Protein AF-A0A9W8B045-F1 (afdb_monomer_lite)

Foldseek 3Di:
DFLDDQLVVVVDDDDDDDFQDFPDQDPPQQKTKGFFQHFLLNQCVPAVVVQKDFLFFAQAGRDTNNQCQQFWGHFFQQLPQFTQLSQWAKWWWQALVRDIDIDGCVGPVLCSLARHNQSQLGTHTGMIMGGMDGAAQKKKKWKAKWQALVVVLVVVCCLSPDPDHANGWKKKAFALGIIIIIGIDGDDQDDPVLVVQEDAQPQQLHAQPVVVSVVCNVVRIDIGIYGPSSRSHRCHQCVVPQVCVVPVCCRPNVNSVPPSVVGHDDPVVVVVVCPPPVSSVCCLFFWDWWKKKFASVCSNVLSVLCCVQFVDDTKIKHKHKFFADDPPSNYFQDGDDDFDPPDVRTIGIIMMITDTTGGPCVVVVHDHGSLVSQVVNLVVCLVRLMAIRQSYAHSDDPVSSCSNTPCPSVVVSCVVRVSVVSGFGSVCVHVVCDPVLVVLCLVLLNLFLLSLQVDDLVSQCVRPSQDSVNSVVSNVVSCVVDPPDDDDPVVVVVVQVPWAAFALAAPLQCVLVVRHFTFLFEEEEEEAPPLCQVLSVLLSQQRCCDDSVSRHVVAAEEEEAAPPPDDLVLNQLQCVVVVHDSVVSSVSYHYDYDDALVSLQVVLSVVSVVLSVGAHAEYEHHALCPRLDVVQDDDVCVVVSLVSSLVSLVSQSSCRNRRRHRYYHYWYKDFDPDDPCPVPDPDRIDTPSPPSVVVSHQWYWYWDDDPDQKIKIWTPHHPPGDTDIGIWGQDSNTIYRDDD

Radius of gyration: 36.44 Å; chains: 1; bounding box: 84×50×112 Å

Sequence (740 aa):
MSTRSATFKDDCSRISINLHDIIHVDTVNQLVKVEPLVDMGQITAHLVPLGWSLAVMVEMEDLTVGGLLMGVGLEVNSHIFGLMFETVERYELVLGDGSLVTCSRTENADLFHALPMSHGTLGFLVSAELKIIPCKPYMHLTYEPCYTLDEMADKVTEYCESDNPPSFLEVTVYSKETSVIMLGEFADVKTAEQKAKVNSVNHWWKPWFYKHVEGFLESGGGDEYIPLRHYFHRHTRSIFWKLEELVPFGNHPLYRYLLGWLGAPKIAFLKLFTHTPEIRRRAIETAVYQDVIVPMRTIRETVILFHEEFEFYPLLFYPVKLFVQPDGYQGLIRNPTQPKEGSNPPWEMYFDLGVYGIPGPIKRGEKWDCNKANRAMEKFTRDNTGMQLMYADTWQTKEEFEEMFDHTLYRKCREKYHAVGAFPEVWDKQSGLGAADVKKLREAGFYTVESVAYTPKKQLLNIKGISEAKADKILAEASKLVHLGFMTATEFHLKRADLMSISTGSKDLDQLLGGGIETGSITEIFGEFRTGKSQLCHTLAVTCQLPSEMGGGEGKCIYIDTEGTFRPNRLLSIAARYGLDGDEVLDNVVYARAYNSDHQSALLIQASAMMAESRFSLLIVDSAMALYRTDYSGRGELSARQMHLARFLRMLLRLADEFGVAVVITNQVVAQVDGGMAMFNADPKKPIGGNIMAHASTTRLYLRKGRGENRVCKIYDSPCLPEAEAVFAINDDGIGDPKD

Secondary structure (DSSP, 8-state):
------GGGGSSPPP------EEEEETTTTEEEE-TT-BHHHHHHHHGGGTEEESS--S-TT-BHHHHHHS----TTHHHH-SGGGGEEEEEEE-TTS-EEEEESSSSHHHHHH-TTSTTSS-EEEEEEEEEEE--SEEEEEEEEESSHHHHHHHHHHHHHSSS--SEEEEEE-SSS-EEEEEEEEE---SHHHHHTB--TT-TTSPPHHHHHHTHHHHT-EEEEEEHHHHHTTTTTTTTTHHHHH-TTTTSHHHHHHHGGG-SPPHHHHHHHT-SHHHHHHHHHH-EEEEEEEEGGGHHHHHHHHHHHH----EEEEEEEEEPPPTT---SSPPPSS-BBTBSS-EEEEEEEEEEE--HHHHTT----HHHHHHHHHHHHHHTT-EE-TTS-----HHHHHHHS--HHHHHHHHHTT-BTTB--TTHHHHS--HHHHHHHHHTT--SHHHHHTS-HHHHTTSTT--HHHHHHHHHHHHHHS--S---HHHHHHHHHT--EE--S-HHHHHHHTSSEETTSEEEEEESTTSSHHHHHHHHHHHTTS-GGGT--SSEEEEEESSS---HHHHHHHHHHHT--HHHHHHTEEEEE--SHHHHHHHHHHHHHHHHHS-EEEEEEETSSHHHHHHS-TTTTHHHHHHHHHHHHHHHHHHHHHH--EEEEEE-EEE----TTTTS-S--EEETTHHHHHHH-SEEEEEEE-STTEEEEEEEE-SSS-S-EEEEEEETTEEEPPP-

Structure (mmCIF, N/CA/C/O backbone):
data_AF-A0A9W8B045-F1
#
_entry.id   AF-A0A9W8B045-F1
#
loop_
_atom_site.group_PDB
_atom_site.id
_atom_site.type_symbol
_atom_site.label_atom_id
_atom_site.label_alt_id
_atom_site.label_comp_id
_atom_site.label_asym_id
_atom_site.label_entity_id
_atom_site.label_seq_id
_atom_site.pdbx_PDB_ins_code
_atom_site.Cartn_x
_atom_site.Cartn_y
_atom_site.Cartn_z
_atom_site.occupancy
_atom_site.B_iso_or_equiv
_atom_site.auth_seq_id
_atom_site.auth_comp_id
_atom_site.auth_asym_id
_atom_site.auth_atom_id
_atom_site.pdbx_PDB_model_num
ATOM 1 N N . MET A 1 1 ? 14.122 -4.669 -13.345 1.00 33.19 1 MET A N 1
ATOM 2 C CA . MET A 1 1 ? 14.733 -3.541 -12.612 1.00 33.19 1 MET A CA 1
ATOM 3 C C . MET A 1 1 ? 14.041 -3.222 -11.288 1.00 33.19 1 MET A C 1
ATOM 5 O O . MET A 1 1 ? 14.754 -3.010 -10.322 1.00 33.19 1 MET A O 1
ATOM 9 N N . SER A 1 2 ? 12.712 -3.336 -11.184 1.00 43.06 2 SER A N 1
ATOM 10 C CA . SER A 1 2 ? 11.948 -3.224 -9.923 1.00 43.06 2 SER A CA 1
ATOM 11 C C . SER A 1 2 ? 12.558 -3.967 -8.711 1.00 43.06 2 SER A C 1
ATOM 13 O O . SER A 1 2 ? 12.643 -5.204 -8.715 1.00 43.06 2 SER A O 1
ATOM 15 N N . THR A 1 3 ? 12.876 -3.225 -7.644 1.00 43.28 3 THR A N 1
ATOM 16 C CA . THR A 1 3 ? 13.155 -3.713 -6.275 1.00 43.28 3 THR A CA 1
ATOM 17 C C . THR A 1 3 ? 11.910 -4.242 -5.577 1.00 43.28 3 THR A C 1
ATOM 19 O O . THR A 1 3 ? 12.015 -4.984 -4.601 1.00 43.28 3 THR A O 1
ATOM 22 N N . ARG A 1 4 ? 10.721 -3.910 -6.079 1.00 53.47 4 ARG A N 1
ATOM 23 C CA . ARG A 1 4 ? 9.427 -4.199 -5.469 1.00 53.47 4 ARG A CA 1
ATOM 24 C C . ARG A 1 4 ? 9.144 -5.679 -5.208 1.00 53.47 4 ARG A C 1
ATOM 26 O O . ARG A 1 4 ? 9.483 -6.564 -5.994 1.00 53.47 4 ARG A O 1
ATOM 33 N N . SER A 1 5 ? 8.517 -5.949 -4.066 1.00 46.00 5 SER A N 1
ATOM 34 C CA . SER A 1 5 ? 7.993 -7.263 -3.726 1.00 46.00 5 SER A CA 1
ATOM 35 C C . SER A 1 5 ? 6.629 -7.333 -4.374 1.00 46.00 5 SER A C 1
ATOM 37 O O . SER A 1 5 ? 5.750 -6.536 -4.052 1.00 46.00 5 SER A O 1
ATOM 39 N N . ALA A 1 6 ? 6.446 -8.258 -5.308 1.00 51.62 6 ALA A N 1
ATOM 40 C CA . ALA A 1 6 ? 5.149 -8.484 -5.925 1.00 51.62 6 ALA A CA 1
ATOM 41 C C . ALA A 1 6 ? 4.220 -9.241 -4.953 1.00 51.62 6 ALA A C 1
ATOM 43 O O . ALA A 1 6 ? 3.639 -10.249 -5.335 1.00 51.62 6 ALA A O 1
ATOM 44 N N . THR A 1 7 ? 4.100 -8.781 -3.699 1.00 49.47 7 THR A N 1
ATOM 45 C CA . THR A 1 7 ? 3.279 -9.400 -2.642 1.00 49.47 7 THR A CA 1
ATOM 46 C C . THR A 1 7 ? 1.815 -9.497 -3.042 1.00 49.47 7 THR A C 1
ATOM 48 O O . THR A 1 7 ? 1.142 -10.434 -2.635 1.00 49.47 7 THR A O 1
ATOM 51 N N . PHE A 1 8 ? 1.330 -8.599 -3.910 1.00 56.59 8 PHE A N 1
ATOM 52 C CA . PHE A 1 8 ? -0.011 -8.710 -4.490 1.00 56.59 8 PHE A CA 1
ATOM 53 C C . PHE A 1 8 ? -0.229 -10.060 -5.203 1.00 56.59 8 PHE A C 1
ATOM 55 O O . PHE A 1 8 ? -1.349 -10.557 -5.248 1.00 56.59 8 PHE A O 1
ATOM 62 N N . LYS A 1 9 ? 0.833 -10.687 -5.736 1.00 61.66 9 LYS A N 1
ATOM 63 C CA . LYS A 1 9 ? 0.768 -12.003 -6.394 1.00 61.66 9 LYS A CA 1
ATOM 64 C C . LYS A 1 9 ? 0.578 -13.161 -5.416 1.00 61.66 9 LYS A C 1
ATOM 66 O O . LYS A 1 9 ? 0.316 -14.272 -5.871 1.00 61.66 9 LYS A O 1
ATOM 71 N N . ASP A 1 10 ? 0.783 -12.958 -4.117 1.00 61.22 10 ASP A N 1
ATOM 72 C CA . ASP A 1 10 ? 0.496 -13.973 -3.093 1.00 61.22 10 ASP A CA 1
ATOM 73 C C . ASP A 1 10 ? -1.005 -14.030 -2.779 1.00 61.22 10 ASP A C 1
ATOM 75 O O . ASP A 1 10 ? -1.515 -15.082 -2.405 1.00 61.22 10 ASP A O 1
ATOM 79 N N . ASP A 1 11 ? -1.710 -12.918 -3.000 1.00 57.84 11 ASP A N 1
ATOM 80 C CA . ASP A 1 11 ? -3.139 -12.758 -2.726 1.00 57.84 11 ASP A CA 1
ATOM 81 C C . ASP A 1 11 ? -4.020 -12.931 -3.987 1.00 57.84 11 ASP A C 1
ATOM 83 O O . ASP A 1 11 ? -5.243 -12.840 -3.905 1.00 57.84 11 ASP A O 1
ATOM 87 N N . CYS A 1 12 ? -3.416 -13.201 -5.154 1.00 68.12 12 CYS A N 1
ATOM 88 C CA . CYS A 1 12 ? -4.110 -13.419 -6.430 1.00 68.12 12 CYS A CA 1
ATOM 89 C C . CYS A 1 12 ? -3.968 -14.870 -6.915 1.00 68.12 12 CYS A C 1
ATOM 91 O O . CYS A 1 12 ? -2.898 -15.474 -6.791 1.00 68.12 12 CYS A O 1
ATOM 93 N N . SER A 1 13 ? -5.004 -15.401 -7.572 1.00 77.56 13 SER A N 1
ATOM 94 C CA . SER A 1 13 ? -4.896 -16.665 -8.309 1.00 77.56 13 SER A CA 1
ATOM 95 C C . SER A 1 13 ? -3.895 -16.518 -9.453 1.00 77.56 13 SER A C 1
ATOM 97 O O . SER A 1 13 ? -4.053 -15.681 -10.342 1.00 77.56 13 SER A O 1
ATOM 99 N N . ARG A 1 14 ? -2.836 -17.328 -9.424 1.00 78.75 14 ARG A N 1
ATOM 100 C CA . ARG A 1 14 ? -1.784 -17.303 -10.443 1.00 78.75 14 ARG A CA 1
ATOM 101 C C . ARG A 1 14 ? -2.214 -18.147 -11.631 1.00 78.75 14 ARG A C 1
ATOM 103 O O . ARG A 1 14 ? -2.391 -19.353 -11.495 1.00 78.75 14 ARG A O 1
ATOM 110 N N . ILE A 1 15 ? -2.338 -17.510 -12.788 1.00 79.38 15 ILE A N 1
ATOM 111 C CA . ILE A 1 15 ? -2.564 -18.198 -14.055 1.00 79.38 15 ILE A CA 1
ATOM 112 C C . ILE A 1 15 ? -1.205 -18.412 -14.710 1.00 79.38 15 ILE A C 1
ATOM 114 O O . ILE A 1 15 ? -0.458 -17.460 -14.943 1.00 79.38 15 ILE A O 1
ATOM 118 N N . SER A 1 16 ? -0.868 -19.672 -14.964 1.00 78.50 16 SER A N 1
ATOM 119 C CA . SER A 1 16 ? 0.320 -20.022 -15.734 1.00 78.50 16 SER A CA 1
ATOM 120 C C . SER A 1 16 ? 0.053 -19.739 -17.205 1.00 78.50 16 SER A C 1
ATOM 122 O O . SER A 1 16 ? -0.777 -20.394 -17.827 1.00 78.50 16 SER A O 1
ATOM 124 N N . ILE A 1 17 ? 0.767 -18.757 -17.742 1.00 80.06 17 ILE A N 1
ATOM 125 C CA . ILE A 1 17 ? 0.745 -18.389 -19.154 1.00 80.06 17 ILE A CA 1
ATOM 126 C C . ILE A 1 17 ? 2.090 -18.833 -19.731 1.00 80.06 17 ILE A C 1
ATOM 128 O O . ILE A 1 17 ? 3.128 -18.497 -19.166 1.00 80.06 17 ILE A O 1
ATOM 132 N N . ASN A 1 18 ? 2.072 -19.618 -20.807 1.00 87.25 18 ASN A N 1
ATOM 133 C CA . ASN A 1 18 ? 3.271 -20.097 -21.500 1.00 87.25 18 ASN A CA 1
ATOM 134 C C . ASN A 1 18 ? 3.244 -19.603 -22.950 1.00 87.25 18 ASN A C 1
ATOM 136 O O . ASN A 1 18 ? 3.082 -20.402 -23.865 1.00 87.25 18 ASN A O 1
ATOM 140 N N . LEU A 1 19 ? 3.301 -18.280 -23.114 1.00 92.50 19 LEU A N 1
ATOM 141 C CA . LEU A 1 19 ? 3.179 -17.600 -24.403 1.00 92.50 19 LEU A CA 1
ATOM 142 C C . LEU A 1 19 ? 4.497 -16.862 -24.717 1.00 92.50 19 LEU A C 1
ATOM 144 O O . LEU A 1 19 ? 4.663 -15.706 -24.319 1.00 92.50 19 LEU A O 1
ATOM 148 N N . HIS A 1 20 ? 5.441 -17.560 -25.356 1.00 93.75 20 HIS A N 1
ATOM 149 C CA . HIS A 1 20 ? 6.824 -17.136 -25.635 1.00 93.75 20 HIS A CA 1
ATOM 150 C C . HIS A 1 20 ? 7.187 -17.123 -27.131 1.00 93.75 20 HIS A C 1
ATOM 152 O O . HIS A 1 20 ? 8.370 -17.007 -27.472 1.00 93.75 20 HIS A O 1
ATOM 158 N N . ASP A 1 21 ? 6.203 -17.256 -28.017 1.00 95.56 21 ASP A N 1
ATOM 159 C CA . ASP A 1 21 ? 6.419 -17.434 -29.445 1.00 95.56 21 ASP A CA 1
ATOM 160 C C . ASP A 1 21 ? 6.306 -16.120 -30.236 1.00 95.56 21 ASP A C 1
ATOM 162 O O . ASP A 1 21 ? 5.457 -15.252 -30.007 1.00 95.56 21 ASP A O 1
ATOM 166 N N . ILE A 1 22 ? 7.181 -15.990 -31.235 1.00 95.88 22 ILE A N 1
ATOM 167 C CA . ILE A 1 22 ? 7.027 -15.015 -32.317 1.00 95.88 22 ILE A CA 1
ATOM 168 C C . ILE A 1 22 ? 6.115 -15.676 -33.351 1.00 95.88 22 ILE A C 1
ATOM 170 O O . ILE A 1 22 ? 6.527 -16.611 -34.035 1.00 95.88 22 ILE A O 1
ATOM 174 N N . ILE A 1 23 ? 4.868 -15.214 -33.435 1.00 94.81 23 ILE A N 1
ATOM 175 C CA . ILE A 1 23 ? 3.802 -15.882 -34.190 1.00 94.81 23 ILE A CA 1
ATOM 176 C C . ILE A 1 23 ? 3.993 -15.683 -35.696 1.00 94.81 23 ILE A C 1
ATOM 178 O O . ILE A 1 23 ? 3.885 -16.630 -36.474 1.00 94.81 23 ILE A O 1
ATOM 182 N N . HIS A 1 24 ? 4.238 -14.441 -36.121 1.00 94.50 24 HIS A N 1
ATOM 183 C CA . HIS A 1 24 ? 4.326 -14.092 -37.538 1.00 94.50 24 HIS A CA 1
ATOM 184 C C . HIS A 1 24 ? 5.124 -12.802 -37.759 1.00 94.50 24 HIS A C 1
ATOM 186 O O . HIS A 1 24 ? 4.970 -11.843 -37.005 1.00 94.50 24 HIS A O 1
ATOM 192 N N . VAL A 1 25 ? 5.927 -12.756 -38.826 1.00 95.69 25 VAL A N 1
ATOM 193 C CA . VAL A 1 25 ? 6.632 -11.551 -39.291 1.00 95.69 25 VAL A CA 1
ATOM 194 C C . VAL A 1 25 ? 6.116 -11.201 -40.684 1.00 95.69 25 VAL A C 1
ATOM 196 O O . VAL A 1 25 ? 6.336 -11.945 -41.637 1.00 95.69 25 VAL A O 1
ATOM 199 N N . ASP A 1 26 ? 5.445 -10.062 -40.804 1.00 94.25 26 ASP A N 1
ATOM 200 C CA . ASP A 1 26 ? 4.948 -9.516 -42.060 1.00 94.25 26 ASP A CA 1
ATOM 201 C C . ASP A 1 26 ? 5.897 -8.427 -42.572 1.00 94.25 26 ASP A C 1
ATOM 203 O O . ASP A 1 26 ? 5.878 -7.281 -42.121 1.00 94.25 26 ASP A O 1
ATOM 207 N N . THR A 1 27 ? 6.739 -8.781 -43.539 1.00 92.12 27 THR A N 1
ATOM 208 C CA . THR A 1 27 ? 7.699 -7.848 -44.145 1.00 92.12 27 THR A CA 1
ATOM 209 C C . THR A 1 27 ? 7.062 -6.894 -45.156 1.00 92.12 27 THR A C 1
ATOM 211 O O . THR A 1 27 ? 7.686 -5.897 -45.517 1.00 92.12 27 THR A O 1
ATOM 214 N N . VAL A 1 28 ? 5.834 -7.173 -45.610 1.00 92.00 28 VAL A N 1
ATOM 215 C CA . VAL A 1 28 ? 5.100 -6.325 -46.560 1.00 92.00 28 VAL A CA 1
ATOM 216 C C . VAL A 1 28 ? 4.441 -5.175 -45.813 1.00 92.00 28 VAL A C 1
ATOM 218 O O . VAL A 1 28 ? 4.625 -4.019 -46.188 1.00 92.00 28 VAL A O 1
ATOM 221 N N . ASN A 1 29 ? 3.726 -5.487 -44.731 1.00 92.75 29 ASN A N 1
ATOM 222 C CA . ASN A 1 29 ? 3.070 -4.488 -43.886 1.00 92.75 29 ASN A CA 1
ATOM 223 C C . ASN A 1 29 ? 3.986 -3.933 -42.785 1.00 92.75 29 ASN A C 1
ATOM 225 O O . ASN A 1 29 ? 3.594 -3.005 -42.085 1.00 92.75 29 ASN A O 1
ATOM 229 N N . GLN A 1 30 ? 5.206 -4.466 -42.656 1.00 95.88 30 GLN A N 1
ATOM 230 C CA . GLN A 1 30 ? 6.186 -4.083 -41.637 1.00 95.88 30 GLN A CA 1
ATOM 231 C C . GLN A 1 30 ? 5.651 -4.275 -40.212 1.00 95.88 30 GLN A C 1
ATOM 233 O O . GLN A 1 30 ? 5.782 -3.399 -39.354 1.00 95.88 30 GLN A O 1
ATOM 238 N N . LEU A 1 31 ? 5.084 -5.454 -39.952 1.00 96.25 31 LEU A N 1
ATOM 239 C CA . LEU A 1 31 ? 4.524 -5.827 -38.655 1.00 96.25 31 LEU A CA 1
ATOM 240 C C . LEU A 1 31 ? 5.118 -7.137 -38.142 1.00 96.25 31 LEU A C 1
ATOM 242 O O . LEU A 1 31 ? 5.456 -8.038 -38.907 1.00 96.25 31 LEU A O 1
ATOM 246 N N . VAL A 1 32 ? 5.195 -7.275 -36.824 1.00 96.94 32 VAL A N 1
ATOM 247 C CA . VAL A 1 32 ? 5.492 -8.541 -36.156 1.00 96.94 32 VAL A CA 1
ATOM 248 C C . VAL A 1 32 ? 4.429 -8.829 -35.105 1.00 96.94 32 VAL A C 1
ATOM 250 O O . VAL A 1 32 ? 4.157 -7.997 -34.244 1.00 96.94 32 VAL A O 1
ATOM 253 N N . LYS A 1 33 ? 3.830 -10.019 -35.171 1.00 97.00 33 LYS A N 1
ATOM 254 C CA . LYS A 1 33 ? 2.897 -10.518 -34.162 1.00 97.00 33 LYS A CA 1
ATOM 255 C C . LYS A 1 33 ? 3.651 -11.383 -33.165 1.00 97.00 33 LYS A C 1
ATOM 257 O O . LYS A 1 33 ? 4.246 -12.392 -33.550 1.00 97.00 33 LYS A O 1
ATOM 262 N N . VAL A 1 34 ? 3.608 -11.003 -31.894 1.00 96.75 34 VAL A N 1
ATOM 263 C CA . VAL A 1 34 ? 4.338 -11.678 -30.816 1.00 96.75 34 VAL A CA 1
ATOM 264 C C . VAL A 1 34 ? 3.469 -11.936 -29.601 1.00 96.75 34 VAL A C 1
ATOM 266 O O . VAL A 1 34 ? 2.514 -11.211 -29.317 1.00 96.75 34 VAL A O 1
ATOM 269 N N . GLU A 1 35 ? 3.841 -12.969 -28.864 1.00 96.31 35 GLU A N 1
ATOM 270 C CA . GLU A 1 35 ? 3.280 -13.286 -27.563 1.00 96.31 35 GLU A CA 1
ATOM 271 C C . GLU A 1 35 ? 3.907 -12.437 -26.433 1.00 96.31 35 GLU A C 1
ATOM 273 O O . GLU A 1 35 ? 5.038 -11.954 -26.548 1.00 96.31 35 GLU A O 1
ATOM 278 N N . PRO A 1 36 ? 3.197 -12.222 -25.309 1.00 92.56 36 PRO A N 1
ATOM 279 C CA . PRO A 1 36 ? 3.597 -11.280 -24.263 1.00 92.56 36 PRO A CA 1
ATOM 280 C C . PRO A 1 36 ? 4.901 -11.635 -23.542 1.00 92.56 36 PRO A C 1
ATOM 282 O O . PRO A 1 36 ? 5.538 -10.727 -23.005 1.00 92.56 36 PRO A O 1
ATOM 285 N N . LEU A 1 37 ? 5.290 -12.915 -23.467 1.00 93.25 37 LEU A N 1
ATOM 286 C CA . LEU A 1 37 ? 6.497 -13.343 -22.751 1.00 93.25 37 LEU A CA 1
ATOM 287 C C . LEU A 1 37 ? 7.707 -13.536 -23.672 1.00 93.25 37 LEU A C 1
ATOM 289 O O . LEU A 1 37 ? 8.735 -14.024 -23.202 1.00 93.25 37 LEU A O 1
ATOM 293 N N . VAL A 1 38 ? 7.606 -13.147 -24.947 1.00 94.75 38 VAL A N 1
ATOM 294 C CA . VAL A 1 38 ? 8.777 -13.024 -25.821 1.00 94.75 38 VAL A CA 1
ATOM 295 C C . VAL A 1 38 ? 9.690 -11.939 -25.248 1.00 94.75 38 VAL A C 1
ATOM 297 O O . VAL A 1 38 ? 9.239 -10.819 -24.982 1.00 94.75 38 VAL A O 1
ATOM 300 N N . ASP A 1 39 ? 10.961 -12.267 -25.040 1.00 92.50 39 ASP A N 1
ATOM 301 C CA . ASP A 1 39 ? 11.973 -11.317 -24.577 1.00 92.50 39 ASP A CA 1
ATOM 302 C C . ASP A 1 39 ? 12.692 -10.598 -25.738 1.00 92.50 39 ASP A C 1
ATOM 304 O O . ASP A 1 39 ? 12.652 -11.018 -26.900 1.00 92.50 39 ASP A O 1
ATOM 308 N N . MET A 1 40 ? 13.341 -9.468 -25.447 1.00 91.56 40 MET A N 1
ATOM 309 C CA . MET A 1 40 ? 14.058 -8.686 -26.465 1.00 91.56 40 MET A CA 1
ATOM 310 C C . MET A 1 40 ? 15.249 -9.446 -27.063 1.00 91.56 40 MET A C 1
ATOM 312 O O . MET A 1 40 ? 15.622 -9.222 -28.224 1.00 91.56 40 MET A O 1
ATOM 316 N N . GLY A 1 41 ? 15.832 -10.386 -26.317 1.00 91.69 41 GLY A N 1
ATOM 317 C CA . GLY A 1 41 ? 16.837 -11.321 -26.820 1.00 91.69 41 GLY A CA 1
ATOM 318 C C . GLY A 1 41 ? 16.323 -12.162 -27.986 1.00 91.69 41 GLY A C 1
ATOM 319 O O . GLY A 1 41 ? 16.965 -12.203 -29.043 1.00 91.69 41 GLY A O 1
ATOM 320 N N . GLN A 1 42 ? 15.143 -12.764 -27.821 1.00 93.69 42 GLN A N 1
ATOM 321 C CA . GLN A 1 42 ? 14.431 -13.550 -28.828 1.00 93.69 42 GLN A CA 1
ATOM 322 C C . GLN A 1 42 ? 14.031 -12.686 -30.028 1.00 93.69 42 GLN A C 1
ATOM 324 O O . GLN A 1 42 ? 14.335 -13.056 -31.165 1.00 93.69 42 GLN A O 1
ATOM 329 N N . ILE A 1 43 ? 13.427 -11.512 -29.793 1.00 94.38 43 ILE A N 1
ATOM 330 C CA . ILE A 1 43 ? 13.024 -10.573 -30.857 1.00 94.38 43 ILE A CA 1
ATOM 331 C C . ILE A 1 43 ? 14.212 -10.228 -31.748 1.00 94.38 43 ILE A C 1
ATOM 333 O O . ILE A 1 43 ? 14.181 -10.427 -32.963 1.00 94.38 43 ILE A O 1
ATOM 337 N N . THR A 1 44 ? 15.291 -9.734 -31.146 1.00 93.75 44 THR A N 1
ATOM 338 C CA . THR A 1 44 ? 16.480 -9.332 -31.898 1.00 93.75 44 THR A CA 1
ATOM 339 C C . THR A 1 44 ? 17.148 -10.527 -32.577 1.00 93.75 44 THR A C 1
ATOM 341 O O . THR A 1 44 ? 17.864 -10.342 -33.560 1.00 93.75 44 THR A O 1
ATOM 344 N N . ALA A 1 45 ? 17.013 -11.750 -32.044 1.00 93.75 45 ALA A N 1
ATOM 345 C CA . ALA A 1 45 ? 17.658 -12.942 -32.611 1.00 93.75 45 ALA A CA 1
ATOM 346 C C . ALA A 1 45 ? 16.929 -13.415 -33.862 1.00 93.75 45 ALA A C 1
ATOM 348 O O . ALA A 1 45 ? 17.556 -13.959 -34.768 1.00 93.75 45 ALA A O 1
ATOM 349 N N . HIS A 1 46 ? 15.625 -13.160 -33.911 1.00 94.75 46 HIS A N 1
ATOM 350 C CA . HIS A 1 46 ? 14.770 -13.510 -35.025 1.00 94.75 46 HIS A CA 1
ATOM 351 C C . HIS A 1 46 ? 14.728 -12.418 -36.104 1.00 94.75 46 HIS A C 1
ATOM 353 O O . HIS A 1 46 ? 14.898 -12.723 -37.281 1.00 94.75 46 HIS A O 1
ATOM 359 N N . LEU A 1 47 ? 14.552 -11.145 -35.726 1.00 94.94 47 LEU A N 1
ATOM 360 C CA . LEU A 1 47 ? 14.330 -10.051 -36.682 1.00 94.94 47 LEU A CA 1
ATOM 361 C C . LEU A 1 47 ? 15.617 -9.525 -37.335 1.00 94.94 47 LEU A C 1
ATOM 363 O O . LEU A 1 47 ? 15.635 -9.300 -38.545 1.00 94.94 47 LEU A O 1
ATOM 367 N N . VAL A 1 48 ? 16.711 -9.371 -36.577 1.00 93.88 48 VAL A N 1
ATOM 368 C CA . VAL A 1 48 ? 17.950 -8.759 -37.102 1.00 93.88 48 VAL A CA 1
ATOM 369 C C . VAL A 1 48 ? 18.537 -9.542 -38.288 1.00 93.88 48 VAL A C 1
ATOM 371 O O . VAL A 1 48 ? 18.903 -8.906 -39.277 1.00 93.88 48 VAL A O 1
ATOM 374 N N . PRO A 1 49 ? 18.599 -10.892 -38.277 1.00 93.19 49 PRO A N 1
ATOM 375 C CA . PRO A 1 49 ? 19.049 -11.657 -39.445 1.00 93.19 49 PRO A CA 1
ATOM 376 C C . PRO A 1 49 ? 18.163 -11.487 -40.687 1.00 93.19 49 PRO A C 1
ATOM 378 O O . PRO A 1 49 ? 18.647 -11.672 -41.802 1.00 93.19 49 PRO A O 1
ATOM 381 N N . LEU A 1 50 ? 16.887 -11.133 -40.504 1.00 93.44 50 LEU A N 1
ATOM 382 C CA . LEU A 1 50 ? 15.943 -10.844 -41.587 1.00 93.44 50 LEU A CA 1
ATOM 383 C C . LEU A 1 50 ? 16.066 -9.399 -42.106 1.00 93.44 50 LEU A C 1
ATOM 385 O O . LEU A 1 50 ? 15.384 -9.047 -43.066 1.00 93.44 50 LEU A O 1
ATOM 389 N N . GLY A 1 51 ? 16.922 -8.570 -41.495 1.00 94.38 51 GLY A N 1
ATOM 390 C CA . GLY A 1 51 ? 17.089 -7.156 -41.837 1.00 94.38 51 GLY A CA 1
ATOM 391 C C . GLY A 1 51 ? 16.056 -6.231 -41.191 1.00 94.38 51 GLY A C 1
ATOM 392 O O . GLY A 1 51 ? 15.854 -5.123 -41.685 1.00 94.38 51 GLY A O 1
ATOM 393 N N . TRP A 1 52 ? 15.412 -6.668 -40.105 1.00 95.56 52 TRP A N 1
ATOM 394 C CA . TRP A 1 52 ? 14.371 -5.911 -39.408 1.00 95.56 52 TRP A CA 1
ATOM 395 C C . TRP A 1 52 ? 14.697 -5.696 -37.925 1.00 95.56 52 TRP A C 1
ATOM 397 O O . TRP A 1 52 ? 15.351 -6.512 -37.276 1.00 95.56 52 TRP A O 1
ATOM 407 N N . SER A 1 53 ? 14.189 -4.602 -37.366 1.00 94.19 53 SER A N 1
ATOM 408 C CA . SER A 1 53 ? 14.196 -4.288 -35.934 1.00 94.19 53 SER A CA 1
ATOM 409 C C . SER A 1 53 ? 12.810 -3.808 -35.512 1.00 94.19 53 SER A C 1
ATOM 411 O O . SER A 1 53 ? 12.057 -3.324 -36.349 1.00 94.19 53 SER A O 1
ATOM 413 N N . LEU A 1 54 ? 12.467 -3.888 -34.225 1.00 93.69 54 LEU A N 1
ATOM 414 C CA . LEU A 1 54 ? 11.330 -3.123 -33.703 1.00 93.69 54 LEU A CA 1
ATOM 415 C C . LEU A 1 54 ? 11.585 -1.621 -33.886 1.00 93.69 54 LEU A C 1
ATOM 417 O O . LEU A 1 54 ? 12.739 -1.184 -33.816 1.00 93.69 54 LEU A O 1
ATOM 421 N N . ALA A 1 55 ? 10.516 -0.850 -34.097 1.00 92.38 55 ALA A N 1
ATOM 422 C CA . ALA A 1 55 ? 10.589 0.609 -34.188 1.00 92.38 55 ALA A CA 1
ATOM 423 C C . ALA A 1 55 ? 11.143 1.234 -32.892 1.00 92.38 55 ALA A C 1
ATOM 425 O O . ALA A 1 55 ? 12.079 2.030 -32.938 1.00 92.38 55 ALA A O 1
ATOM 426 N N . VAL A 1 56 ? 10.633 0.799 -31.736 1.00 91.81 56 VAL A N 1
ATOM 427 C CA . VAL A 1 56 ? 11.193 1.108 -30.411 1.00 91.81 56 VAL A CA 1
ATOM 428 C C . VAL A 1 56 ? 11.785 -0.179 -29.841 1.00 91.81 56 VAL A C 1
ATOM 430 O O . VAL A 1 56 ? 11.050 -1.111 -29.512 1.00 91.81 56 VAL A O 1
ATOM 433 N N . MET A 1 57 ? 13.117 -0.255 -29.788 1.00 89.44 57 MET A N 1
ATOM 434 C CA . MET A 1 57 ? 13.855 -1.414 -29.280 1.00 89.44 57 MET A CA 1
ATOM 435 C C . MET A 1 57 ? 14.376 -1.128 -27.876 1.00 89.44 57 MET A C 1
ATOM 437 O O . MET A 1 57 ? 15.029 -0.110 -27.677 1.00 89.44 57 MET A O 1
ATOM 441 N N . VAL A 1 58 ? 14.123 -2.050 -26.943 1.00 87.06 58 VAL A N 1
ATOM 442 C CA . VAL A 1 58 ? 14.581 -1.937 -25.552 1.00 87.06 58 VAL A CA 1
ATOM 443 C C . VAL A 1 58 ? 15.934 -2.616 -25.352 1.00 87.06 58 VAL A C 1
ATOM 445 O O . VAL A 1 58 ? 16.143 -3.723 -25.848 1.00 87.06 58 VAL A O 1
ATOM 448 N N . GLU A 1 59 ? 16.861 -1.982 -24.631 1.00 85.56 59 GLU A N 1
ATOM 449 C CA . GLU A 1 59 ? 18.297 -2.289 -24.748 1.00 85.56 59 GLU A CA 1
ATOM 450 C C . GLU A 1 59 ? 18.833 -3.291 -23.713 1.00 85.56 59 GLU A C 1
ATOM 452 O O . GLU A 1 59 ? 19.972 -3.226 -23.227 1.00 85.56 59 GLU A O 1
ATOM 457 N N . MET A 1 60 ? 17.973 -4.248 -23.367 1.00 84.50 60 MET A N 1
ATOM 458 C CA . MET A 1 60 ? 18.231 -5.317 -22.410 1.00 84.50 60 MET A CA 1
ATOM 459 C C . MET A 1 60 ? 17.581 -6.623 -22.852 1.00 84.50 60 MET A C 1
ATOM 461 O O . MET A 1 60 ? 16.416 -6.645 -23.232 1.00 84.50 60 MET A O 1
ATOM 465 N N . GLU A 1 61 ? 18.296 -7.733 -22.681 1.00 84.69 61 GLU A N 1
ATOM 466 C CA . GLU A 1 61 ? 17.884 -9.041 -23.204 1.00 84.69 61 GLU A CA 1
ATOM 467 C C . GLU A 1 61 ? 16.651 -9.633 -22.493 1.00 84.69 61 GLU A C 1
ATOM 469 O O . GLU A 1 61 ? 15.712 -10.066 -23.151 1.00 84.69 61 GLU A O 1
ATOM 474 N N . ASP A 1 62 ? 16.631 -9.598 -21.155 1.00 83.62 62 ASP A N 1
ATOM 475 C CA . ASP A 1 62 ? 15.654 -10.306 -20.304 1.00 83.62 62 ASP A CA 1
ATOM 476 C C . ASP A 1 62 ? 14.269 -9.611 -20.193 1.00 83.62 62 ASP A C 1
ATOM 478 O O . ASP A 1 62 ? 13.418 -10.038 -19.403 1.00 83.62 62 ASP A O 1
ATOM 482 N N . LEU A 1 63 ? 14.036 -8.494 -20.893 1.00 87.38 63 LEU A N 1
ATOM 483 C CA . LEU A 1 63 ? 12.777 -7.744 -20.803 1.00 87.38 63 LEU A CA 1
ATOM 484 C C . LEU A 1 63 ? 11.742 -8.283 -21.795 1.00 87.38 63 LEU A C 1
ATOM 486 O O . LEU A 1 63 ? 12.011 -8.411 -22.984 1.00 87.38 63 LEU A O 1
ATOM 490 N N . THR A 1 64 ? 10.541 -8.577 -21.297 1.00 91.31 64 THR A N 1
ATOM 491 C CA . THR A 1 64 ? 9.441 -9.146 -22.091 1.00 91.31 64 THR A CA 1
ATOM 492 C C . THR A 1 64 ? 8.593 -8.065 -22.750 1.00 91.31 64 THR A C 1
ATOM 494 O O . THR A 1 64 ? 8.242 -7.084 -22.085 1.00 91.31 64 THR A O 1
ATOM 497 N N . VAL A 1 65 ? 8.148 -8.304 -23.984 1.00 91.38 65 VAL A N 1
ATOM 498 C CA . VAL A 1 65 ? 7.274 -7.400 -24.751 1.00 91.38 65 VAL A CA 1
ATOM 499 C C . VAL A 1 65 ? 6.031 -6.985 -23.959 1.00 91.38 65 VAL A C 1
ATOM 501 O O . VAL A 1 65 ? 5.761 -5.796 -23.810 1.00 91.38 65 VAL A O 1
ATOM 504 N N . GLY A 1 66 ? 5.293 -7.932 -23.376 1.00 89.56 66 GLY A N 1
ATOM 505 C CA . GLY A 1 66 ? 4.049 -7.628 -22.663 1.00 89.56 66 GLY A CA 1
ATOM 506 C C . GLY A 1 66 ? 4.255 -6.760 -21.418 1.00 89.56 66 GLY A C 1
ATOM 507 O O . GLY A 1 66 ? 3.422 -5.911 -21.105 1.00 89.56 66 GLY A O 1
ATOM 508 N N . GLY A 1 67 ? 5.388 -6.935 -20.732 1.00 88.50 67 GLY A N 1
ATOM 509 C CA . GLY A 1 67 ? 5.769 -6.097 -19.595 1.00 88.50 67 GLY A CA 1
ATOM 510 C C . GLY A 1 67 ? 6.034 -4.643 -19.992 1.00 88.50 67 GLY A C 1
ATOM 511 O O . GLY A 1 67 ? 5.647 -3.739 -19.256 1.00 88.50 67 GLY A O 1
ATOM 512 N N . LEU A 1 68 ? 6.645 -4.429 -21.157 1.00 90.06 68 LEU A N 1
ATOM 513 C CA . LEU A 1 68 ? 6.965 -3.101 -21.684 1.00 90.06 68 LEU A CA 1
ATOM 514 C C . LEU A 1 68 ? 5.729 -2.393 -22.250 1.00 90.06 68 LEU A C 1
ATOM 516 O O . LEU A 1 68 ? 5.545 -1.207 -22.006 1.00 90.06 68 LEU A O 1
ATOM 520 N N . LEU A 1 69 ? 4.836 -3.121 -22.927 1.00 90.94 69 LEU A N 1
ATOM 521 C CA . LEU A 1 69 ? 3.605 -2.545 -23.482 1.00 90.94 69 LEU A CA 1
ATOM 522 C C . LEU A 1 69 ? 2.595 -2.130 -22.403 1.00 90.94 69 LEU A C 1
ATOM 524 O O . LEU A 1 69 ? 1.981 -1.074 -22.506 1.00 90.94 69 LEU A O 1
ATOM 528 N N . MET A 1 70 ? 2.427 -2.949 -21.358 1.00 87.81 70 MET A N 1
ATOM 529 C CA . MET A 1 70 ? 1.452 -2.685 -20.287 1.00 87.81 70 MET A CA 1
ATOM 530 C C . MET A 1 70 ? 2.026 -1.868 -19.125 1.00 87.81 70 MET A C 1
ATOM 532 O O . MET A 1 70 ? 1.260 -1.331 -18.327 1.00 87.81 70 MET A O 1
ATOM 536 N N . GLY A 1 71 ? 3.350 -1.826 -18.975 1.00 83.25 71 GLY A N 1
ATOM 537 C CA . GLY A 1 71 ? 4.046 -0.902 -18.085 1.00 83.25 71 GLY A CA 1
ATOM 538 C C . GLY A 1 71 ? 4.359 0.373 -18.853 1.00 83.25 71 GLY A C 1
ATOM 539 O O . GLY A 1 71 ? 3.447 1.111 -19.204 1.00 83.25 71 GLY A O 1
ATOM 540 N N . VAL A 1 72 ? 5.639 0.590 -19.144 1.00 76.88 72 VAL A N 1
ATOM 541 C CA . VAL A 1 72 ? 6.128 1.584 -20.106 1.00 76.88 72 VAL A CA 1
ATOM 542 C C . VAL A 1 72 ? 7.350 0.999 -20.802 1.00 76.88 72 VAL A C 1
ATOM 544 O O . VAL A 1 72 ? 8.200 0.396 -20.146 1.00 76.88 72 VAL A O 1
ATOM 547 N N . GLY A 1 73 ? 7.425 1.177 -22.118 1.00 82.69 73 GLY A N 1
ATOM 548 C CA . GLY A 1 73 ? 8.614 0.907 -22.916 1.00 82.69 73 GLY A CA 1
ATOM 549 C C . GLY A 1 73 ? 9.034 2.185 -23.626 1.00 82.69 73 GLY A C 1
ATOM 550 O O . GLY A 1 73 ? 8.229 2.772 -24.349 1.00 82.69 73 GLY A O 1
ATOM 551 N N . LEU A 1 74 ? 10.270 2.612 -23.408 1.00 88.31 74 LEU A N 1
ATOM 552 C CA . LEU A 1 74 ? 10.917 3.736 -24.081 1.00 88.31 74 LEU A CA 1
ATOM 553 C C . LEU A 1 74 ? 12.419 3.472 -24.110 1.00 88.31 74 LEU A C 1
ATOM 555 O O . LEU A 1 74 ? 12.906 2.786 -23.218 1.00 88.31 74 LEU A O 1
ATOM 559 N N . GLU A 1 75 ? 13.115 3.997 -25.115 1.00 87.62 75 GLU A N 1
ATOM 560 C CA . GLU A 1 75 ? 14.583 3.998 -25.214 1.00 87.62 75 GLU A CA 1
ATOM 561 C C . GLU A 1 75 ? 15.025 5.017 -26.290 1.00 87.62 75 GLU A C 1
ATOM 563 O O . GLU A 1 75 ? 14.228 5.799 -26.797 1.00 87.62 75 GLU A O 1
ATOM 568 N N . VAL A 1 76 ? 16.280 4.928 -26.722 1.00 87.19 76 VAL A N 1
ATOM 569 C CA . VAL A 1 76 ? 16.988 5.607 -27.822 1.00 87.19 76 VAL A CA 1
ATOM 570 C C . VAL A 1 76 ? 16.242 5.977 -29.114 1.00 87.19 76 VAL A C 1
ATOM 572 O O . VAL A 1 76 ? 16.721 6.853 -29.827 1.00 87.19 76 VAL A O 1
ATOM 575 N N . ASN A 1 77 ? 15.122 5.329 -29.452 1.00 91.62 77 ASN A N 1
ATOM 576 C CA . ASN A 1 77 ? 14.318 5.618 -30.657 1.00 91.62 77 ASN A CA 1
ATOM 577 C C . ASN A 1 77 ? 13.038 6.407 -30.353 1.00 91.62 77 ASN A C 1
ATOM 579 O O . ASN A 1 77 ? 12.263 6.756 -31.255 1.00 91.62 77 ASN A O 1
ATOM 583 N N . SER A 1 78 ? 12.758 6.633 -29.073 1.00 92.94 78 SER A N 1
ATOM 584 C CA . SER A 1 78 ? 11.508 7.213 -28.607 1.00 92.94 78 SER A CA 1
ATOM 585 C C . SER A 1 78 ? 11.364 8.689 -28.973 1.00 92.94 78 SER A C 1
ATOM 587 O O . SER A 1 78 ? 10.240 9.180 -29.064 1.00 92.94 78 SER A O 1
ATOM 589 N N . HIS A 1 79 ? 12.447 9.397 -29.295 1.00 92.25 79 HIS A N 1
ATOM 590 C CA . HIS A 1 79 ? 12.399 10.754 -29.856 1.00 92.25 79 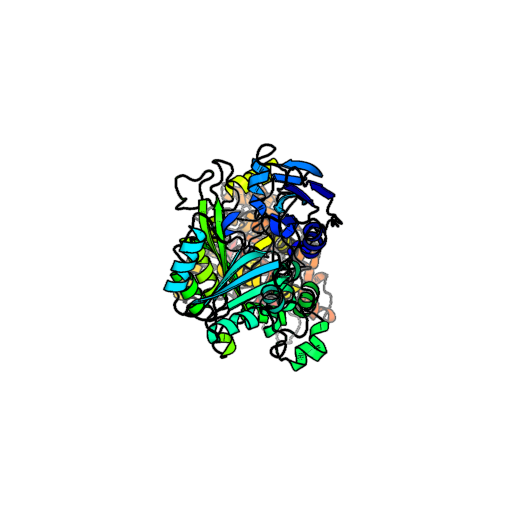HIS A CA 1
ATOM 591 C C . HIS A 1 79 ? 11.862 10.790 -31.297 1.00 92.25 79 HIS A C 1
ATOM 593 O O . HIS A 1 79 ? 11.525 11.862 -31.800 1.00 92.25 79 HIS A O 1
ATOM 599 N N . ILE A 1 80 ? 11.741 9.643 -31.976 1.00 91.56 80 ILE A N 1
ATOM 600 C CA . ILE A 1 80 ? 11.117 9.526 -33.304 1.00 91.56 80 ILE A CA 1
ATOM 601 C C . ILE A 1 80 ? 9.723 8.913 -33.190 1.00 91.56 80 ILE A C 1
ATOM 603 O O . ILE A 1 80 ? 8.753 9.514 -33.651 1.00 91.56 80 ILE A O 1
ATOM 607 N N . PHE A 1 81 ? 9.628 7.726 -32.588 1.00 91.94 81 PHE A N 1
ATOM 608 C CA . PHE A 1 81 ? 8.408 6.909 -32.594 1.00 91.94 81 PHE A CA 1
ATOM 609 C C . PHE A 1 81 ? 7.556 7.042 -31.325 1.00 91.94 81 PHE A C 1
ATOM 611 O O . PHE A 1 81 ? 6.469 6.474 -31.270 1.00 91.94 81 PHE A O 1
ATOM 618 N N . GLY A 1 82 ? 8.025 7.787 -30.322 1.00 92.81 82 GLY A N 1
ATOM 619 C CA . GLY A 1 82 ? 7.375 7.919 -29.022 1.00 92.81 82 GLY A CA 1
ATOM 620 C C . GLY A 1 82 ? 7.541 6.687 -28.135 1.00 92.81 82 GLY A C 1
ATOM 621 O O . GLY A 1 82 ? 8.552 5.980 -28.178 1.00 92.81 82 GLY A O 1
ATOM 622 N N . LEU A 1 83 ? 6.545 6.443 -27.289 1.00 92.06 83 LEU A N 1
ATOM 623 C CA . LEU A 1 83 ? 6.519 5.291 -26.390 1.00 92.06 83 LEU A CA 1
ATOM 624 C C . LEU A 1 83 ? 6.221 4.002 -27.168 1.00 92.06 83 LEU A C 1
ATOM 626 O O . LEU A 1 83 ? 5.514 4.010 -28.171 1.00 92.06 83 LEU A O 1
ATOM 630 N N . MET A 1 84 ? 6.722 2.863 -26.694 1.00 91.56 84 MET A N 1
ATOM 631 C CA . MET A 1 84 ? 6.629 1.579 -27.398 1.00 91.56 84 MET A CA 1
ATOM 632 C C . MET A 1 84 ? 5.185 1.193 -27.758 1.00 91.56 84 MET A C 1
ATOM 634 O O . MET A 1 84 ? 4.952 0.653 -28.838 1.00 91.56 84 MET A O 1
ATOM 638 N N . PHE A 1 85 ? 4.205 1.504 -26.903 1.00 90.06 85 PHE A N 1
ATOM 639 C CA . PHE A 1 85 ? 2.797 1.203 -27.183 1.00 90.06 85 PHE A CA 1
ATOM 640 C C . PHE A 1 85 ? 2.231 1.986 -28.378 1.00 90.06 85 PHE A C 1
ATOM 642 O O . PHE A 1 85 ? 1.265 1.530 -28.981 1.00 90.06 85 PHE A O 1
ATOM 649 N N . GLU A 1 86 ? 2.822 3.124 -28.756 1.00 91.06 86 GLU A N 1
ATOM 650 C CA . GLU A 1 86 ? 2.392 3.895 -29.932 1.00 91.06 86 GLU A CA 1
ATOM 651 C C . GLU A 1 86 ? 2.695 3.165 -31.239 1.00 91.06 86 GLU A C 1
ATOM 653 O O . GLU A 1 86 ? 2.026 3.382 -32.250 1.00 91.06 86 GLU A O 1
ATOM 658 N N . THR A 1 87 ? 3.679 2.262 -31.201 1.00 92.69 87 THR A N 1
ATOM 659 C CA . THR A 1 87 ? 4.077 1.415 -32.331 1.00 92.69 87 THR A CA 1
ATOM 660 C C . THR A 1 87 ? 3.229 0.151 -32.468 1.00 92.69 87 THR A C 1
ATOM 662 O O . THR A 1 87 ? 3.470 -0.647 -33.376 1.00 92.69 87 THR A O 1
ATOM 665 N N . VAL A 1 88 ? 2.261 -0.056 -31.569 1.00 94.56 88 VAL A N 1
ATOM 666 C CA . VAL A 1 88 ? 1.337 -1.189 -31.622 1.00 94.56 88 VAL A CA 1
ATOM 667 C C . VAL A 1 88 ? 0.164 -0.856 -32.531 1.00 94.56 88 VAL A C 1
ATOM 669 O O . VAL A 1 88 ? -0.483 0.177 -32.376 1.00 94.56 88 VAL A O 1
ATOM 672 N N . GLU A 1 89 ? -0.154 -1.774 -33.436 1.00 94.69 89 GLU A N 1
ATOM 673 C CA . GLU A 1 89 ? -1.341 -1.677 -34.290 1.00 94.69 89 GLU A CA 1
ATOM 674 C C . GLU A 1 89 ? -2.549 -2.396 -33.677 1.00 94.69 89 GLU A C 1
ATOM 676 O O . GLU A 1 89 ? -3.694 -1.959 -33.825 1.00 94.69 89 GLU A O 1
ATOM 681 N N . ARG A 1 90 ? -2.309 -3.501 -32.957 1.00 96.00 90 ARG A N 1
ATOM 682 C CA . ARG A 1 90 ? -3.367 -4.368 -32.428 1.00 96.00 90 ARG A CA 1
ATOM 683 C C . ARG A 1 90 ? -2.936 -5.125 -31.171 1.00 96.00 90 ARG A C 1
ATOM 685 O O . ARG A 1 90 ? -1.813 -5.623 -31.098 1.00 96.00 90 ARG A O 1
ATOM 692 N N . TYR A 1 91 ? -3.864 -5.283 -30.228 1.00 96.50 91 TYR A N 1
ATOM 693 C CA . TYR A 1 91 ? -3.749 -6.183 -29.078 1.00 96.50 91 TYR A CA 1
ATOM 694 C C . TYR A 1 91 ? -4.839 -7.262 -29.103 1.00 96.50 91 TYR A C 1
ATOM 696 O O . TYR A 1 91 ? -5.965 -7.020 -29.542 1.00 96.50 91 TYR A O 1
ATOM 704 N N . GLU A 1 92 ? -4.526 -8.433 -28.555 1.00 95.94 92 GLU A N 1
ATOM 705 C CA . GLU A 1 92 ? -5.495 -9.479 -28.211 1.00 95.94 92 GLU A CA 1
ATOM 706 C C . GLU A 1 92 ? -5.433 -9.757 -26.707 1.00 95.94 92 GLU A C 1
ATOM 708 O O . GLU A 1 92 ? -4.357 -10.034 -26.168 1.00 95.94 92 GLU A O 1
ATOM 713 N N . LEU A 1 93 ? -6.574 -9.677 -26.019 1.00 94.75 93 LEU A N 1
ATOM 714 C CA . LEU A 1 93 ? -6.659 -9.784 -24.561 1.00 94.75 93 LEU A CA 1
ATOM 715 C C . LEU A 1 93 ? -7.767 -10.735 -24.120 1.00 94.75 93 LEU A C 1
ATOM 717 O O . LEU A 1 93 ? -8.853 -10.739 -24.696 1.00 94.75 93 LEU A O 1
ATOM 721 N N . VAL A 1 94 ? -7.521 -11.471 -23.038 1.00 94.38 94 VAL A N 1
ATOM 722 C CA . VAL A 1 94 ? -8.572 -12.164 -22.283 1.00 94.38 94 VAL A CA 1
ATOM 723 C C . VAL A 1 94 ? -9.066 -11.251 -21.162 1.00 94.38 94 VAL A C 1
ATOM 725 O O . VAL A 1 94 ? -8.276 -10.822 -20.315 1.00 94.38 94 VAL A O 1
ATOM 728 N N . LEU A 1 95 ? -10.363 -10.948 -21.161 1.00 94.31 95 LEU A N 1
ATOM 729 C CA . LEU A 1 95 ? -11.014 -10.061 -20.195 1.00 94.31 95 LEU A CA 1
ATOM 730 C C . LEU A 1 95 ? -11.393 -10.787 -18.892 1.00 94.31 95 LEU A C 1
ATOM 732 O O . LEU A 1 95 ? -11.209 -11.997 -18.751 1.00 94.31 95 LEU A O 1
ATOM 736 N N . GLY A 1 96 ? -11.920 -10.040 -17.915 1.00 87.50 96 GLY A N 1
ATOM 737 C CA . GLY A 1 96 ? -12.275 -10.572 -16.591 1.00 87.50 96 GLY A CA 1
ATOM 738 C C . GLY A 1 96 ? -13.404 -11.612 -16.603 1.00 87.50 96 GLY A C 1
ATOM 739 O O . GLY A 1 96 ? -13.488 -12.434 -15.694 1.00 87.50 96 GLY A O 1
ATOM 740 N N . ASP A 1 97 ? -14.230 -11.619 -17.649 1.00 90.81 97 ASP A N 1
ATOM 741 C CA . ASP A 1 97 ? -15.284 -12.610 -17.893 1.00 90.81 97 ASP A CA 1
ATOM 742 C C . ASP A 1 97 ? -14.793 -13.852 -18.670 1.00 90.81 97 ASP A C 1
ATOM 744 O O . ASP A 1 97 ? -15.564 -14.782 -18.908 1.00 90.81 97 ASP A O 1
ATOM 748 N N . GLY A 1 98 ? -13.511 -13.884 -19.052 1.00 90.25 98 GLY A N 1
ATOM 749 C CA . GLY A 1 98 ? -12.893 -14.960 -19.826 1.00 90.25 98 GLY A CA 1
ATOM 750 C C . GLY A 1 98 ? -13.063 -14.843 -21.344 1.00 90.25 98 GLY A C 1
ATOM 751 O O . GLY A 1 98 ? -12.594 -15.725 -22.065 1.00 90.25 98 GLY A O 1
ATOM 752 N N . SER A 1 99 ? -13.701 -13.785 -21.851 1.00 94.62 99 SER A N 1
ATOM 753 C CA . SER A 1 99 ? -13.826 -13.545 -23.292 1.00 94.62 99 SER A CA 1
ATOM 754 C C . SER A 1 99 ? -12.497 -13.100 -23.915 1.00 94.62 99 SER A C 1
ATOM 756 O O . SER A 1 99 ? -11.715 -12.383 -23.291 1.00 94.62 99 SER A O 1
ATOM 758 N N . LEU A 1 100 ? -12.232 -13.533 -25.154 1.00 95.56 100 LEU A N 1
ATOM 759 C CA . LEU A 1 100 ? -11.092 -13.073 -25.952 1.00 95.56 100 LEU A CA 1
ATOM 760 C C . LEU A 1 100 ? -11.539 -11.910 -26.840 1.00 95.56 100 LEU A C 1
ATOM 762 O O . LEU A 1 100 ? -12.428 -12.075 -27.676 1.00 95.56 100 LEU A O 1
ATOM 766 N N . VAL A 1 101 ? -10.901 -10.756 -26.678 1.00 96.06 101 VAL A N 1
ATOM 767 C CA . VAL A 1 101 ? -11.225 -9.525 -27.400 1.00 96.06 101 VAL A CA 1
ATOM 768 C C . VAL A 1 101 ? -9.994 -8.999 -28.126 1.00 96.06 101 VAL A C 1
ATOM 770 O O . VAL A 1 101 ? -8.875 -9.047 -27.621 1.00 96.06 101 VAL A O 1
ATOM 773 N N . THR A 1 102 ? -10.218 -8.486 -29.332 1.00 96.31 102 THR A N 1
ATOM 774 C CA . THR A 1 102 ? -9.243 -7.685 -30.069 1.00 96.31 102 THR A CA 1
ATOM 775 C C . THR A 1 102 ? -9.492 -6.204 -29.807 1.00 96.31 102 THR A C 1
ATOM 777 O O . THR A 1 102 ? -10.644 -5.768 -29.808 1.00 96.31 102 THR A O 1
ATOM 780 N N . CYS A 1 103 ? -8.429 -5.415 -29.666 1.00 95.62 103 CYS A N 1
ATOM 781 C CA . CYS A 1 103 ? -8.527 -3.965 -29.784 1.00 95.62 103 CYS A CA 1
ATOM 782 C C . CYS A 1 103 ? -7.429 -3.363 -30.673 1.00 95.62 103 CYS A C 1
ATOM 784 O O . CYS A 1 103 ? -6.318 -3.884 -30.778 1.00 95.62 103 CYS A O 1
ATOM 786 N N . SER A 1 104 ? -7.771 -2.260 -31.329 1.00 95.00 104 SER A N 1
ATOM 787 C CA . SER A 1 104 ? -6.939 -1.447 -32.216 1.00 95.00 104 SER A CA 1
ATOM 788 C C . SER A 1 104 ? -7.399 0.014 -32.130 1.00 95.00 104 SER A C 1
ATOM 790 O O . SER A 1 104 ? -8.344 0.343 -31.410 1.00 95.00 104 SER A O 1
ATOM 792 N N . ARG A 1 105 ? -6.784 0.912 -32.906 1.00 91.38 105 ARG A N 1
ATOM 793 C CA . ARG A 1 105 ? -7.209 2.324 -32.978 1.00 91.38 105 ARG A CA 1
ATOM 794 C C . ARG A 1 105 ? -8.641 2.515 -33.513 1.00 91.38 105 ARG A C 1
ATOM 796 O O . ARG A 1 105 ? -9.207 3.590 -33.348 1.00 91.38 105 ARG A O 1
ATOM 803 N N . THR A 1 106 ? -9.236 1.501 -34.147 1.00 91.88 106 THR A N 1
ATOM 804 C CA . THR A 1 106 ? -10.597 1.556 -34.719 1.00 91.88 106 THR A CA 1
ATOM 805 C C . THR A 1 106 ? -11.565 0.545 -34.101 1.00 91.88 106 THR A C 1
ATOM 807 O O . THR A 1 106 ? -12.766 0.802 -34.049 1.00 91.88 106 THR A O 1
ATOM 810 N N . GLU A 1 107 ? -11.068 -0.585 -33.601 1.00 94.00 107 GLU A N 1
ATOM 811 C CA . GLU A 1 107 ? -11.853 -1.640 -32.955 1.00 94.00 107 GLU A CA 1
ATOM 812 C C . GLU A 1 107 ? -11.625 -1.600 -31.441 1.00 94.00 107 GLU A C 1
ATOM 814 O O . GLU A 1 107 ? -10.491 -1.713 -30.993 1.00 94.00 107 GLU A O 1
ATOM 819 N N . ASN A 1 108 ? -12.680 -1.452 -30.629 1.00 93.50 108 ASN A N 1
ATOM 820 C CA . ASN A 1 108 ? -12.554 -1.315 -29.165 1.00 93.50 108 ASN A CA 1
ATOM 821 C C . ASN A 1 108 ? -11.486 -0.275 -28.759 1.00 93.50 108 ASN A C 1
ATOM 823 O O . ASN A 1 108 ? -10.645 -0.520 -27.892 1.00 93.50 108 ASN A O 1
ATOM 827 N N . ALA A 1 109 ? -11.512 0.883 -29.427 1.00 93.06 109 ALA A N 1
ATOM 828 C CA . ALA A 1 109 ? -10.499 1.926 -29.285 1.00 93.06 109 ALA A CA 1
ATOM 829 C C . ALA A 1 109 ? -10.367 2.444 -27.842 1.00 93.06 109 ALA A C 1
ATOM 831 O O . ALA A 1 109 ? -9.274 2.781 -27.398 1.00 93.06 109 ALA A O 1
ATOM 832 N N . ASP A 1 110 ? -11.458 2.443 -27.072 1.00 93.88 110 ASP A N 1
ATOM 833 C CA . ASP A 1 110 ? -11.435 2.807 -25.653 1.00 93.88 110 ASP A CA 1
ATOM 834 C C . ASP A 1 110 ? -10.508 1.889 -24.849 1.00 93.88 110 ASP A C 1
ATOM 836 O O . ASP A 1 110 ? -9.657 2.370 -24.104 1.00 93.88 110 ASP A O 1
ATOM 840 N N . LEU A 1 111 ? -10.606 0.575 -25.069 1.00 93.69 111 LEU A N 1
ATOM 841 C CA . LEU A 1 111 ? -9.712 -0.404 -24.468 1.00 93.69 111 LEU A CA 1
ATOM 842 C C . LEU A 1 111 ? -8.281 -0.223 -24.977 1.00 93.69 111 LEU A C 1
ATOM 844 O O . LEU A 1 111 ? -7.367 -0.192 -24.163 1.00 93.69 111 LEU A O 1
ATOM 848 N N . PHE A 1 112 ? -8.079 -0.064 -26.291 1.00 94.44 112 PHE A N 1
ATOM 849 C CA . PHE A 1 112 ? -6.750 0.131 -26.887 1.00 94.44 112 PHE A CA 1
ATOM 850 C C . PHE A 1 112 ? -5.974 1.274 -26.214 1.00 94.44 112 PHE A C 1
ATOM 852 O O . PHE A 1 112 ? -4.836 1.080 -25.789 1.00 94.44 112 PHE A O 1
ATOM 859 N N . HIS A 1 113 ? -6.614 2.434 -26.048 1.00 92.25 113 HIS A N 1
ATOM 860 C CA . HIS A 1 113 ? -5.990 3.609 -25.439 1.00 92.25 113 HIS A CA 1
ATOM 861 C C . HIS A 1 113 ? -5.887 3.537 -23.902 1.00 92.25 113 HIS A C 1
ATOM 863 O O . HIS A 1 113 ? -5.055 4.225 -23.316 1.00 92.25 113 HIS A O 1
ATOM 869 N N . ALA A 1 114 ? -6.678 2.692 -23.229 1.00 93.25 114 ALA A N 1
ATOM 870 C CA . ALA A 1 114 ? -6.625 2.512 -21.773 1.00 93.25 114 ALA A CA 1
ATOM 871 C C . ALA A 1 114 ? -5.585 1.478 -21.291 1.00 93.25 114 ALA A C 1
ATOM 873 O O . ALA A 1 114 ? -5.297 1.411 -20.094 1.00 93.25 114 ALA A O 1
ATOM 874 N N . LEU A 1 115 ? -5.050 0.640 -22.186 1.00 92.38 115 LEU A N 1
ATOM 875 C CA . LEU A 1 115 ? -4.097 -0.427 -21.849 1.00 92.38 115 LEU A CA 1
ATOM 876 C C . LEU A 1 115 ? -2.695 0.045 -21.437 1.00 92.38 115 LEU A C 1
ATOM 878 O O . LEU A 1 115 ? -2.155 -0.560 -20.499 1.00 92.38 115 LEU A O 1
ATOM 882 N N . PRO A 1 116 ? -2.085 1.060 -22.081 1.00 90.25 116 PRO A N 1
ATOM 883 C CA . PRO A 1 116 ? -0.778 1.560 -21.673 1.00 90.25 116 PRO A CA 1
ATOM 884 C C . PRO A 1 116 ? -0.775 1.946 -20.194 1.00 90.25 116 PRO A C 1
ATOM 886 O O . PRO A 1 116 ? -1.748 2.509 -19.693 1.00 90.25 116 PRO A O 1
ATOM 889 N N . MET A 1 117 ? 0.299 1.611 -19.474 1.00 88.31 117 MET A N 1
ATOM 890 C CA . MET A 1 117 ? 0.428 1.835 -18.027 1.00 88.31 117 MET A CA 1
ATOM 891 C C . MET A 1 117 ? -0.616 1.122 -17.139 1.00 88.31 117 MET A C 1
ATOM 893 O O . MET A 1 117 ? -0.593 1.259 -15.919 1.00 88.31 117 MET A O 1
ATOM 897 N N . SER A 1 118 ? -1.505 0.284 -17.683 1.00 90.00 118 SER A N 1
ATOM 898 C CA . SER A 1 118 ? -2.488 -0.459 -16.878 1.00 90.00 118 SER A CA 1
ATOM 899 C C . SER A 1 118 ? -1.882 -1.636 -16.100 1.00 90.00 118 SER A C 1
ATOM 901 O O . SER A 1 118 ? -2.562 -2.253 -15.277 1.00 90.00 118 SER A O 1
ATOM 903 N N . HIS A 1 119 ? -0.633 -2.022 -16.369 1.00 88.00 119 HIS A N 1
ATOM 904 C CA . HIS A 1 119 ? 0.049 -3.181 -15.782 1.00 88.00 119 HIS A CA 1
ATOM 905 C C . HIS A 1 119 ? -0.759 -4.493 -15.856 1.00 88.00 119 HIS A C 1
ATOM 907 O O . HIS A 1 119 ? -0.667 -5.339 -14.957 1.00 88.00 119 HIS A O 1
ATOM 913 N N . GLY A 1 120 ? -1.589 -4.671 -16.892 1.00 88.50 120 GLY A N 1
ATOM 914 C CA . GLY A 1 120 ? -2.452 -5.848 -17.051 1.00 88.50 120 GLY A CA 1
ATOM 915 C C . GLY A 1 120 ? -3.527 -5.935 -15.963 1.00 88.50 120 GLY A C 1
ATOM 916 O O . GLY A 1 120 ? -3.707 -6.976 -15.333 1.00 88.50 120 GLY A O 1
ATOM 917 N N . THR A 1 121 ? -4.148 -4.805 -15.620 1.00 90.75 121 THR A N 1
ATOM 918 C CA . THR A 1 121 ? -5.302 -4.725 -14.698 1.00 90.75 121 THR A CA 1
ATOM 919 C C . THR A 1 121 ? -6.644 -4.634 -15.424 1.00 90.75 121 THR A C 1
ATOM 921 O O . THR A 1 121 ? -7.679 -4.660 -14.764 1.00 90.75 121 THR A O 1
ATOM 924 N N . LEU A 1 122 ? -6.630 -4.538 -16.757 1.00 92.00 122 LEU A N 1
ATOM 925 C CA . LEU A 1 122 ? -7.820 -4.547 -17.615 1.00 92.00 122 LEU A CA 1
ATOM 926 C C . LEU A 1 122 ? -8.059 -5.907 -18.294 1.00 92.00 122 LEU A C 1
ATOM 928 O O . LEU A 1 122 ? -9.186 -6.212 -18.664 1.00 92.00 122 LEU A O 1
ATOM 932 N N . GLY A 1 123 ? -7.017 -6.730 -18.433 1.00 91.69 123 GLY A N 1
ATOM 933 C CA . GLY A 1 123 ? -7.077 -8.047 -19.066 1.00 91.69 123 GLY A CA 1
ATOM 934 C C . GLY A 1 123 ? -5.697 -8.699 -19.170 1.00 91.69 123 GLY A C 1
ATOM 935 O O . GLY A 1 123 ? -4.671 -8.052 -18.927 1.00 91.69 123 GLY A O 1
ATOM 936 N N . PHE A 1 124 ? -5.667 -9.982 -19.531 1.00 90.31 124 PHE A N 1
ATOM 937 C CA . PHE A 1 124 ? -4.435 -10.705 -19.847 1.00 90.31 124 PHE A CA 1
ATOM 938 C C . PHE A 1 124 ? -4.088 -10.527 -21.317 1.00 90.31 124 PHE A C 1
ATOM 940 O O . PHE A 1 124 ? -4.848 -10.954 -22.180 1.00 90.31 124 PHE A O 1
ATOM 947 N N . LEU A 1 125 ? -2.931 -9.934 -21.602 1.00 93.12 125 LEU A N 1
ATOM 948 C CA . LEU A 1 125 ? -2.418 -9.847 -22.966 1.00 93.12 125 LEU A CA 1
ATOM 949 C C . LEU A 1 125 ? -2.075 -11.251 -23.480 1.00 93.12 125 LEU A C 1
ATOM 951 O O . LEU A 1 125 ? -1.397 -12.000 -22.780 1.00 93.12 125 LEU A O 1
ATOM 955 N N . VAL A 1 126 ? -2.533 -11.590 -24.684 1.00 94.19 126 VAL A N 1
ATOM 956 C CA . VAL A 1 126 ? -2.278 -12.876 -25.358 1.00 94.19 126 VAL A CA 1
ATOM 957 C C . VAL A 1 126 ? -1.352 -12.689 -26.550 1.00 94.19 126 VAL A C 1
ATOM 959 O O . VAL A 1 126 ? -0.436 -13.481 -26.741 1.00 94.19 126 VAL A O 1
ATOM 962 N N . SER A 1 127 ? -1.550 -11.626 -27.328 1.00 95.38 127 SER A N 1
ATOM 963 C CA . SER A 1 127 ? -0.650 -11.261 -28.419 1.00 95.38 127 SER A CA 1
ATOM 964 C C . SER A 1 127 ? -0.697 -9.757 -28.702 1.00 95.38 127 SER A C 1
ATOM 966 O O . SER A 1 127 ? -1.666 -9.076 -28.351 1.00 95.38 127 SER A O 1
ATOM 968 N N . ALA A 1 128 ? 0.363 -9.239 -29.317 1.00 96.06 128 ALA A N 1
ATOM 969 C CA . ALA A 1 128 ? 0.446 -7.865 -29.798 1.00 96.06 128 ALA A CA 1
ATOM 970 C C . ALA A 1 128 ? 1.097 -7.818 -31.187 1.00 96.06 128 ALA A C 1
ATOM 972 O O . ALA A 1 128 ? 2.034 -8.571 -31.464 1.00 96.06 128 ALA A O 1
ATOM 973 N N . GLU A 1 129 ? 0.609 -6.923 -32.045 1.00 96.56 129 GLU A N 1
ATOM 974 C CA . GLU A 1 129 ? 1.175 -6.638 -33.367 1.00 96.56 129 GLU A CA 1
ATOM 975 C C . GLU A 1 129 ? 1.944 -5.314 -33.327 1.00 96.56 129 GLU A C 1
ATOM 977 O O . GLU A 1 129 ? 1.363 -4.252 -33.104 1.00 96.56 129 GLU A O 1
ATOM 982 N N . LEU A 1 130 ? 3.261 -5.389 -33.518 1.00 95.38 130 LEU A N 1
ATOM 983 C CA . LEU A 1 130 ? 4.208 -4.281 -33.383 1.00 95.38 130 LEU A CA 1
ATOM 984 C C . LEU A 1 130 ? 4.786 -3.876 -34.736 1.00 95.38 130 LEU A C 1
ATOM 986 O O . LEU A 1 130 ? 5.098 -4.734 -35.563 1.00 95.38 130 LEU A O 1
ATOM 990 N N . LYS A 1 131 ? 5.037 -2.580 -34.919 1.00 95.69 131 LYS A N 1
ATOM 991 C CA . LYS A 1 131 ? 5.734 -2.056 -36.095 1.00 95.69 131 LYS A CA 1
ATOM 992 C C . LYS A 1 131 ? 7.224 -2.404 -36.095 1.00 95.69 131 LYS A C 1
ATOM 994 O O . LYS A 1 131 ? 7.936 -2.184 -35.110 1.00 95.69 131 LYS A O 1
ATOM 999 N N . ILE A 1 132 ? 7.706 -2.888 -37.238 1.00 95.69 132 ILE A N 1
ATOM 1000 C CA . ILE A 1 132 ? 9.129 -3.131 -37.507 1.00 95.69 132 ILE A CA 1
ATOM 1001 C C . ILE A 1 132 ? 9.678 -2.130 -38.524 1.00 95.69 132 ILE A C 1
ATOM 1003 O O . ILE A 1 132 ? 8.959 -1.610 -39.369 1.00 95.69 132 ILE A O 1
ATOM 1007 N N . ILE A 1 133 ? 10.975 -1.855 -38.436 1.00 94.88 133 ILE A N 1
ATOM 1008 C CA . ILE A 1 133 ? 11.716 -0.955 -39.319 1.00 94.88 133 ILE A CA 1
ATOM 1009 C C . ILE A 1 133 ? 12.907 -1.692 -39.940 1.00 94.88 133 ILE A C 1
ATOM 1011 O O . ILE A 1 133 ? 13.450 -2.613 -39.316 1.00 94.88 133 ILE A O 1
ATOM 1015 N N . PRO A 1 134 ? 13.329 -1.321 -41.159 1.00 94.94 134 PRO A N 1
ATOM 1016 C CA . PRO A 1 134 ? 14.514 -1.907 -41.770 1.00 94.94 134 PRO A CA 1
ATOM 1017 C C . PRO A 1 134 ? 15.766 -1.545 -40.962 1.00 94.94 134 PRO A C 1
ATOM 1019 O O . PRO A 1 134 ? 15.946 -0.394 -40.567 1.00 94.94 134 PRO A O 1
ATOM 1022 N N . CYS A 1 135 ? 16.656 -2.512 -40.746 1.00 93.94 135 CYS A N 1
ATOM 1023 C CA . CYS A 1 135 ? 17.915 -2.310 -40.029 1.00 93.94 135 CYS A CA 1
ATOM 1024 C C . CYS A 1 135 ? 19.120 -2.810 -40.835 1.00 93.94 135 CYS A C 1
ATOM 1026 O O . CYS A 1 135 ? 19.005 -3.713 -41.666 1.00 93.94 135 CYS A O 1
ATOM 1028 N N . LYS A 1 136 ? 20.306 -2.262 -40.549 1.00 94.44 136 LYS A N 1
ATOM 1029 C CA . LYS A 1 136 ? 21.583 -2.743 -41.104 1.00 94.44 136 LYS A CA 1
ATOM 1030 C C . LYS A 1 136 ? 22.390 -3.517 -40.052 1.00 94.44 136 LYS A C 1
ATOM 1032 O O . LYS A 1 136 ? 22.121 -3.372 -38.863 1.00 94.44 136 LYS A O 1
ATOM 1037 N N . PRO A 1 137 ? 23.388 -4.332 -40.444 1.00 92.50 137 PRO A N 1
ATOM 1038 C CA . PRO A 1 137 ? 24.091 -5.216 -39.508 1.00 92.50 137 PRO A CA 1
ATOM 1039 C C . PRO A 1 137 ? 24.909 -4.501 -38.420 1.00 92.50 137 PRO A C 1
ATOM 1041 O O . PRO A 1 137 ? 25.251 -5.128 -37.413 1.00 92.50 137 PRO A O 1
ATOM 1044 N N . TYR A 1 138 ? 25.238 -3.221 -38.613 1.00 94.75 138 TYR A N 1
ATOM 1045 C CA . TYR A 1 138 ? 26.020 -2.419 -37.675 1.00 94.75 138 TYR A CA 1
ATOM 1046 C C . TYR A 1 138 ? 25.296 -1.121 -37.310 1.00 94.75 138 TYR A C 1
ATOM 1048 O O . TYR A 1 138 ? 24.542 -0.564 -38.107 1.00 94.75 138 TYR A O 1
ATOM 1056 N N . MET A 1 139 ? 25.578 -0.635 -36.107 1.00 94.44 139 MET A N 1
ATOM 1057 C CA . MET A 1 139 ? 25.270 0.707 -35.638 1.00 94.44 139 MET A CA 1
ATOM 1058 C C . MET A 1 139 ? 26.543 1.546 -35.725 1.00 94.44 139 MET A C 1
ATOM 1060 O O . MET A 1 139 ? 27.554 1.175 -35.128 1.00 94.44 139 MET A O 1
ATOM 1064 N N . HIS A 1 140 ? 26.523 2.641 -36.478 1.00 96.12 140 HIS A N 1
ATOM 1065 C CA . HIS A 1 140 ? 27.569 3.658 -36.419 1.00 96.12 140 HIS A CA 1
ATOM 1066 C C . HIS A 1 140 ? 27.207 4.628 -35.302 1.00 96.12 140 HIS A C 1
ATOM 1068 O O . HIS A 1 140 ? 26.173 5.282 -35.382 1.00 96.12 140 HIS A O 1
ATOM 1074 N N . LEU A 1 141 ? 28.024 4.660 -34.253 1.00 95.44 141 LEU A N 1
ATOM 1075 C CA . LEU A 1 141 ? 27.797 5.470 -33.065 1.00 95.44 141 LEU A CA 1
ATOM 1076 C C . LEU A 1 141 ? 28.836 6.592 -33.012 1.00 95.44 141 LEU A C 1
ATOM 1078 O O . LEU A 1 141 ? 30.035 6.323 -33.117 1.00 95.44 141 LEU A O 1
ATOM 1082 N N . THR A 1 142 ? 28.371 7.826 -32.850 1.00 96.44 142 THR A N 1
ATOM 1083 C CA . THR A 1 142 ? 29.201 9.022 -32.658 1.00 96.44 142 THR A CA 1
ATOM 1084 C C . THR A 1 142 ? 29.058 9.506 -31.220 1.00 96.44 142 THR A C 1
ATOM 1086 O O . THR A 1 142 ? 27.944 9.573 -30.704 1.00 96.44 142 THR A O 1
ATOM 1089 N N . TYR A 1 143 ? 30.183 9.832 -30.585 1.00 96.94 143 TYR A N 1
ATOM 1090 C CA . TYR A 1 143 ? 30.263 10.315 -29.210 1.00 96.94 143 TYR A CA 1
ATOM 1091 C C . TYR A 1 143 ? 30.658 11.785 -29.183 1.00 96.94 143 TYR A C 1
ATOM 1093 O O . TYR A 1 143 ? 31.758 12.145 -29.612 1.00 96.94 143 TYR A O 1
ATOM 1101 N N . GLU A 1 144 ? 29.794 12.613 -28.611 1.00 96.75 144 GLU A N 1
ATOM 1102 C CA . GLU A 1 144 ? 30.019 14.045 -28.446 1.00 96.75 144 GLU A CA 1
ATOM 1103 C C . GLU A 1 144 ? 30.039 14.393 -26.952 1.00 96.75 144 GLU A C 1
ATOM 1105 O O . GLU A 1 144 ? 28.984 14.431 -26.315 1.00 96.75 144 GLU A O 1
ATOM 1110 N N . PRO A 1 145 ? 31.223 14.612 -26.350 1.00 96.81 145 PRO A N 1
ATOM 1111 C CA . PRO A 1 145 ? 31.303 15.070 -24.974 1.00 96.81 145 PRO A CA 1
ATOM 1112 C C . PRO A 1 145 ? 30.845 16.529 -24.879 1.00 96.81 145 PRO A C 1
ATOM 1114 O O . PRO A 1 145 ? 31.218 17.368 -25.700 1.00 96.81 145 PRO A O 1
ATOM 1117 N N . CYS A 1 146 ? 30.076 16.826 -23.841 1.00 96.06 146 CYS A N 1
ATOM 1118 C CA . CYS A 1 146 ? 29.661 18.167 -23.457 1.00 96.06 146 CYS A CA 1
ATOM 1119 C C . CYS A 1 146 ? 30.212 18.480 -22.068 1.00 96.06 146 CYS A C 1
ATOM 1121 O O . CYS A 1 146 ? 30.232 17.613 -21.186 1.00 96.06 146 CYS A O 1
ATOM 1123 N N . TYR A 1 147 ? 30.652 19.722 -21.873 1.00 95.38 147 TYR A N 1
ATOM 1124 C CA . TYR A 1 147 ? 31.300 20.164 -20.629 1.00 95.38 147 TYR A CA 1
ATOM 1125 C C . TYR A 1 147 ? 30.480 21.199 -19.860 1.00 95.38 147 TYR A C 1
ATOM 1127 O O . TYR A 1 147 ? 30.927 21.695 -18.827 1.00 95.38 147 TYR A O 1
ATOM 1135 N N . THR A 1 148 ? 29.286 21.528 -20.353 1.00 94.69 148 THR A N 1
ATOM 1136 C CA . THR A 1 148 ? 28.293 22.304 -19.612 1.00 94.69 148 THR A CA 1
ATOM 1137 C C . THR A 1 148 ? 26.899 21.716 -19.812 1.00 94.69 148 THR A C 1
ATOM 1139 O O . THR A 1 148 ? 26.611 21.091 -20.835 1.00 94.69 148 THR A O 1
ATOM 1142 N N . LEU A 1 149 ? 26.019 21.944 -18.835 1.00 92.25 149 LEU A N 1
ATOM 1143 C CA . LEU A 1 149 ? 24.623 21.511 -18.907 1.00 92.25 149 LEU A CA 1
ATOM 1144 C C . LEU A 1 149 ? 23.838 22.251 -19.999 1.00 92.25 149 LEU A C 1
ATOM 1146 O O . LEU A 1 149 ? 23.012 21.637 -20.666 1.00 92.25 149 LEU A O 1
ATOM 1150 N N . ASP A 1 150 ? 24.121 23.542 -20.202 1.00 92.56 150 ASP A N 1
ATOM 1151 C CA . ASP A 1 150 ? 23.459 24.346 -21.235 1.00 92.56 150 ASP A CA 1
ATOM 1152 C C . ASP A 1 150 ? 23.844 23.836 -22.642 1.00 92.56 150 ASP A C 1
ATOM 1154 O O . ASP A 1 150 ? 22.972 23.616 -23.475 1.00 92.56 150 ASP A O 1
ATOM 1158 N N . GLU A 1 151 ? 25.124 23.508 -22.875 1.00 94.69 151 GLU A N 1
ATOM 1159 C CA . GLU A 1 151 ? 25.576 22.900 -24.138 1.00 94.69 151 GLU A CA 1
ATOM 1160 C C . GLU A 1 151 ? 24.868 21.568 -24.433 1.00 94.69 151 GLU A C 1
ATOM 1162 O O . GLU A 1 151 ? 24.467 21.316 -25.570 1.00 94.69 151 GLU A O 1
ATOM 1167 N N . MET A 1 152 ? 24.715 20.712 -23.416 1.00 94.75 152 MET A N 1
ATOM 1168 C CA . MET A 1 152 ? 24.006 19.440 -23.556 1.00 94.75 152 MET A CA 1
ATOM 1169 C C . MET A 1 152 ? 22.530 19.664 -23.891 1.00 94.75 152 MET A C 1
ATOM 1171 O O . MET A 1 152 ? 22.029 19.071 -24.844 1.00 94.75 152 MET A O 1
ATOM 1175 N N . ALA A 1 153 ? 21.844 20.540 -23.153 1.00 93.94 153 ALA A N 1
ATOM 1176 C CA . ALA A 1 153 ? 20.431 20.823 -23.379 1.00 93.94 153 ALA A CA 1
ATOM 1177 C C . ALA A 1 153 ? 20.178 21.390 -24.787 1.00 93.94 153 ALA A C 1
ATOM 1179 O O . ALA A 1 153 ? 19.272 20.918 -25.480 1.00 93.94 153 ALA A O 1
ATOM 1180 N N . ASP A 1 154 ? 21.008 22.334 -25.236 1.00 94.25 154 ASP A N 1
ATOM 1181 C CA . ASP A 1 154 ? 20.889 22.965 -26.553 1.00 94.25 154 ASP A CA 1
ATOM 1182 C C . ASP A 1 154 ? 21.103 21.950 -27.685 1.00 94.25 154 ASP A C 1
ATOM 1184 O O . ASP A 1 154 ? 20.249 21.821 -28.563 1.00 94.25 154 ASP A O 1
ATOM 1188 N N . LYS A 1 155 ? 22.189 21.162 -27.635 1.00 94.44 155 LYS A N 1
ATOM 1189 C CA . LYS A 1 155 ? 22.497 20.152 -28.665 1.00 94.44 155 LYS A CA 1
ATOM 1190 C C . LYS A 1 155 ? 21.433 19.068 -28.759 1.00 94.44 155 LYS A C 1
ATOM 1192 O O . LYS A 1 155 ? 21.016 18.702 -29.854 1.00 94.44 155 LYS A O 1
ATOM 1197 N N . VAL A 1 156 ? 20.980 18.535 -27.623 1.00 93.62 156 VAL A N 1
ATOM 1198 C CA . VAL A 1 156 ? 19.943 17.492 -27.619 1.00 93.62 156 VAL A CA 1
ATOM 1199 C C . VAL A 1 156 ? 18.640 18.055 -28.189 1.00 93.62 156 VAL A C 1
ATOM 1201 O O . VAL A 1 156 ? 17.988 17.375 -28.980 1.00 93.62 156 VAL A O 1
ATOM 1204 N N . THR A 1 157 ? 18.281 19.296 -27.843 1.00 92.50 157 THR A N 1
ATOM 1205 C CA . THR A 1 157 ? 17.098 19.974 -28.403 1.00 92.50 157 THR A CA 1
ATOM 1206 C C . THR A 1 157 ? 17.235 20.152 -29.912 1.00 92.50 157 THR A C 1
ATOM 1208 O O . THR A 1 157 ? 16.325 19.779 -30.649 1.00 92.50 157 THR A O 1
ATOM 1211 N N . GLU A 1 158 ? 18.391 20.616 -30.389 1.00 93.25 158 GLU A N 1
ATOM 1212 C CA . GLU A 1 158 ? 18.684 20.763 -31.817 1.00 93.25 158 GLU A CA 1
ATOM 1213 C C . GLU A 1 158 ? 18.546 19.432 -32.571 1.00 93.25 158 GLU A C 1
ATOM 1215 O O . GLU A 1 158 ? 17.837 19.362 -33.577 1.00 93.25 158 GLU A O 1
ATOM 1220 N N . TYR A 1 159 ? 19.148 18.349 -32.068 1.00 93.38 159 TYR A N 1
ATOM 1221 C CA . TYR A 1 159 ? 19.055 17.034 -32.706 1.00 93.38 159 TYR A CA 1
ATOM 1222 C C . TYR A 1 159 ? 17.618 16.503 -32.742 1.00 93.38 159 TYR A C 1
ATOM 1224 O O . TYR A 1 159 ? 17.170 16.005 -33.778 1.00 93.38 159 TYR A O 1
ATOM 1232 N N . CYS A 1 160 ? 16.882 16.641 -31.640 1.00 90.19 160 CYS A N 1
ATOM 1233 C CA . CYS A 1 160 ? 15.494 16.202 -31.511 1.00 90.19 160 CYS A CA 1
ATOM 1234 C C . CYS A 1 160 ? 14.514 16.972 -32.408 1.00 90.19 160 CYS A C 1
ATOM 1236 O O . CYS A 1 160 ? 13.516 16.398 -32.858 1.00 90.19 160 CYS A O 1
ATOM 1238 N N . GLU A 1 161 ? 14.769 18.260 -32.639 1.00 86.44 161 GLU A N 1
ATOM 1239 C CA . GLU A 1 161 ? 13.902 19.144 -33.423 1.00 86.44 161 GLU A CA 1
ATOM 1240 C C . GLU A 1 161 ? 14.325 19.306 -34.886 1.00 86.44 161 GLU A C 1
ATOM 1242 O O . GLU A 1 161 ? 13.585 19.914 -35.664 1.00 86.44 161 GLU A O 1
ATOM 1247 N N . SER A 1 162 ? 15.476 18.753 -35.270 1.00 88.62 162 SER A N 1
ATOM 1248 C CA . SER A 1 162 ? 15.955 18.769 -36.650 1.00 88.62 162 SER A CA 1
ATOM 1249 C C . SER A 1 162 ? 15.000 18.054 -37.619 1.00 88.62 162 SER A C 1
ATOM 1251 O O . SER A 1 162 ? 14.280 17.123 -37.251 1.00 88.62 162 SER A O 1
ATOM 1253 N N . ASP A 1 163 ? 15.013 18.466 -38.893 1.00 82.81 163 ASP A N 1
ATOM 1254 C CA . ASP A 1 163 ? 14.182 17.852 -39.944 1.00 82.81 163 ASP A CA 1
ATOM 1255 C C . ASP A 1 163 ? 14.552 16.380 -40.209 1.00 82.81 163 ASP A C 1
ATOM 1257 O O . ASP A 1 163 ? 13.708 15.587 -40.625 1.00 82.81 163 ASP A O 1
ATOM 1261 N N . ASN A 1 164 ? 15.815 16.017 -39.961 1.00 86.31 164 ASN A N 1
ATOM 1262 C CA . ASN A 1 164 ? 16.343 14.660 -40.086 1.00 86.31 164 ASN A CA 1
ATOM 1263 C C . ASN A 1 164 ? 17.030 14.267 -38.770 1.00 86.31 164 ASN A C 1
ATOM 1265 O O . ASN A 1 164 ? 18.263 14.311 -38.700 1.00 86.31 164 ASN A O 1
ATOM 1269 N N . PRO A 1 165 ? 16.254 13.920 -37.728 1.00 89.31 165 PRO A N 1
ATOM 1270 C CA . PRO A 1 165 ? 16.822 13.542 -36.447 1.00 89.31 165 PRO A CA 1
ATOM 1271 C C . PRO A 1 165 ? 17.639 12.252 -36.587 1.00 89.31 165 PRO A C 1
ATOM 1273 O O . PRO A 1 165 ? 17.296 11.401 -37.417 1.00 89.31 165 PRO A O 1
ATOM 1276 N N . PRO A 1 166 ? 18.691 12.082 -35.767 1.00 91.50 166 PRO A N 1
ATOM 1277 C CA . PRO A 1 166 ? 19.471 10.852 -35.744 1.00 91.50 166 PRO A CA 1
ATOM 1278 C C . PRO A 1 166 ? 18.558 9.668 -35.427 1.00 91.50 166 PRO A C 1
ATOM 1280 O O . PRO A 1 166 ? 17.655 9.800 -34.602 1.00 91.50 166 PRO A O 1
ATOM 1283 N N . SER A 1 167 ? 18.793 8.510 -36.043 1.00 90.81 167 SER A N 1
ATOM 1284 C CA . SER A 1 167 ? 17.969 7.315 -35.822 1.00 90.81 167 SER A CA 1
ATOM 1285 C C . SER A 1 167 ? 17.911 6.920 -34.341 1.00 90.81 167 SER A C 1
ATOM 1287 O O . SER A 1 167 ? 16.860 6.491 -33.876 1.00 90.81 167 SER A O 1
ATOM 1289 N N . PHE A 1 168 ? 19.017 7.105 -33.612 1.00 91.94 168 PHE A N 1
ATOM 1290 C CA . PHE A 1 168 ? 19.173 6.780 -32.195 1.00 91.94 168 PHE A CA 1
ATOM 1291 C C . PHE A 1 168 ? 19.810 7.954 -31.444 1.00 91.94 168 PHE A C 1
ATOM 1293 O O . PHE A 1 168 ? 20.808 8.507 -31.916 1.00 91.94 168 PHE A O 1
ATOM 1300 N N . LEU A 1 169 ? 19.278 8.298 -30.269 1.00 94.31 169 LEU A N 1
ATOM 1301 C CA . LEU A 1 169 ? 19.798 9.368 -29.414 1.00 94.31 169 LEU A CA 1
ATOM 1302 C C . LEU A 1 169 ? 19.750 8.966 -27.931 1.00 94.31 169 LEU A C 1
ATOM 1304 O O . LEU A 1 169 ? 18.684 8.705 -27.380 1.00 94.31 169 LEU A O 1
ATOM 1308 N N . GLU A 1 170 ? 20.911 8.952 -27.279 1.00 94.06 170 GLU A N 1
ATOM 1309 C CA . GLU A 1 170 ? 21.073 8.722 -25.835 1.00 94.06 170 GLU A CA 1
ATOM 1310 C C . GLU A 1 170 ? 22.017 9.773 -25.259 1.00 94.06 170 GLU A C 1
ATOM 1312 O O . GLU A 1 170 ? 22.970 10.188 -25.923 1.00 94.06 170 GLU A O 1
ATOM 1317 N N . VAL A 1 171 ? 21.810 10.159 -24.002 1.00 95.44 171 VAL A N 1
ATOM 1318 C CA . VAL A 1 171 ? 22.812 10.917 -23.252 1.00 95.44 171 VAL A CA 1
ATOM 1319 C C . VAL A 1 171 ? 23.122 10.209 -21.940 1.00 95.44 171 VAL A C 1
ATOM 1321 O O . VAL A 1 171 ? 22.232 9.780 -21.210 1.00 95.44 171 VAL A O 1
ATOM 1324 N N . THR A 1 172 ? 24.408 10.103 -21.611 1.00 95.38 172 THR A N 1
ATOM 1325 C CA . THR A 1 172 ? 24.838 9.717 -20.263 1.00 95.38 172 THR A CA 1
ATOM 1326 C C . THR A 1 172 ? 25.449 10.928 -19.573 1.00 95.38 172 THR A C 1
ATOM 1328 O O . THR A 1 172 ? 26.435 11.496 -20.050 1.00 95.38 172 THR A O 1
ATOM 1331 N N . VAL A 1 173 ? 24.875 11.331 -18.441 1.00 95.88 173 VAL A N 1
ATOM 1332 C CA . VAL A 1 173 ? 25.356 12.467 -17.643 1.00 95.88 173 VAL A CA 1
ATOM 1333 C C . VAL A 1 173 ? 26.287 11.941 -16.552 1.00 95.88 173 VAL A C 1
ATOM 1335 O O . VAL A 1 173 ? 25.869 11.127 -15.733 1.00 95.88 173 VAL A O 1
ATOM 1338 N N . TYR A 1 174 ? 27.544 12.386 -16.527 1.00 95.00 174 TYR A N 1
ATOM 1339 C CA . TYR A 1 174 ? 28.576 11.891 -15.598 1.00 95.00 174 TYR A CA 1
ATOM 1340 C C . TYR A 1 174 ? 28.834 12.830 -14.418 1.00 95.00 174 TYR A C 1
ATOM 1342 O O . TYR A 1 174 ? 29.391 12.409 -13.404 1.00 95.00 174 TYR A O 1
ATOM 1350 N N . SER A 1 175 ? 28.442 14.096 -14.532 1.00 93.62 175 SER A N 1
ATOM 1351 C CA . SER A 1 175 ? 28.470 15.063 -13.437 1.00 93.62 175 SER A CA 1
ATOM 1352 C C . SER A 1 175 ? 27.445 16.173 -13.678 1.00 93.62 175 SER A C 1
ATOM 1354 O O . SER A 1 175 ? 26.726 16.155 -14.672 1.00 93.62 175 SER A O 1
ATOM 1356 N N . LYS A 1 176 ? 27.407 17.178 -12.795 1.00 90.56 176 LYS A N 1
ATOM 1357 C CA . LYS A 1 176 ? 26.529 18.349 -12.947 1.00 90.56 176 LYS A CA 1
ATOM 1358 C C . LYS A 1 176 ? 26.779 19.116 -14.256 1.00 90.56 176 LYS A C 1
ATOM 1360 O O . LYS A 1 176 ? 25.895 19.824 -14.726 1.00 90.56 176 LYS A O 1
ATOM 1365 N N . GLU A 1 177 ? 27.982 18.995 -14.816 1.00 91.38 177 GLU A N 1
ATOM 1366 C CA . GLU A 1 177 ? 28.438 19.777 -15.970 1.00 91.38 177 GLU A CA 1
ATOM 1367 C C . GLU A 1 177 ? 28.855 18.897 -17.154 1.00 91.38 177 GLU A C 1
ATOM 1369 O O . GLU A 1 177 ? 28.744 19.327 -18.296 1.00 91.38 177 GLU A O 1
ATOM 1374 N N . THR A 1 178 ? 29.301 17.662 -16.909 1.00 95.81 178 THR A N 1
ATOM 1375 C CA . THR A 1 178 ? 29.829 16.780 -17.957 1.00 95.81 178 THR A CA 1
ATOM 1376 C C . THR A 1 178 ? 28.841 15.698 -18.371 1.00 95.81 178 THR A C 1
ATOM 1378 O O . THR A 1 178 ? 28.260 14.990 -17.544 1.00 95.81 178 THR A O 1
ATOM 1381 N N . SER A 1 179 ? 28.691 15.523 -19.678 1.00 96.69 179 SER A N 1
ATOM 1382 C CA . SER A 1 179 ? 27.845 14.494 -20.284 1.00 96.69 179 SER A CA 1
ATOM 1383 C C . SER A 1 179 ? 28.423 14.036 -21.620 1.00 96.69 179 SER A C 1
ATOM 1385 O O . SER A 1 179 ? 29.309 14.683 -22.175 1.00 96.69 179 SER A O 1
ATOM 1387 N N . VAL A 1 180 ? 27.957 12.897 -22.125 1.00 97.56 180 VAL A N 1
ATOM 1388 C CA . VAL A 1 180 ? 28.298 12.415 -23.469 1.00 97.56 180 VAL A CA 1
ATOM 1389 C C . VAL A 1 180 ? 27.008 12.122 -24.218 1.00 97.56 180 VAL A C 1
ATOM 1391 O O . VAL A 1 180 ? 26.220 11.282 -23.779 1.00 97.56 180 VAL A O 1
ATOM 1394 N N . ILE A 1 181 ? 26.813 12.816 -25.337 1.00 96.94 181 ILE A N 1
ATOM 1395 C CA . ILE A 1 181 ? 25.720 12.586 -26.281 1.00 96.94 181 ILE A CA 1
ATOM 1396 C C . ILE A 1 181 ? 26.159 11.486 -27.249 1.00 96.94 181 ILE A C 1
ATOM 1398 O O . ILE A 1 181 ? 27.275 11.506 -27.774 1.00 96.94 181 ILE A O 1
ATOM 1402 N N . MET A 1 182 ? 25.285 10.513 -27.469 1.00 96.31 182 MET A N 1
ATOM 1403 C CA . MET A 1 182 ? 25.499 9.376 -28.354 1.00 96.31 182 MET A CA 1
ATOM 1404 C C . MET A 1 182 ? 24.484 9.410 -29.490 1.00 96.31 182 MET A C 1
ATOM 1406 O O . MET A 1 182 ? 23.281 9.305 -29.254 1.00 96.31 182 MET A O 1
ATOM 1410 N N . LEU A 1 183 ? 24.984 9.530 -30.720 1.00 96.06 183 LEU A N 1
ATOM 1411 C CA . LEU A 1 183 ? 24.182 9.576 -31.944 1.00 96.06 183 LEU A CA 1
ATOM 1412 C C . LEU A 1 183 ? 24.402 8.296 -32.743 1.00 96.06 183 LEU A C 1
ATOM 1414 O O . LEU A 1 183 ? 25.539 8.005 -33.125 1.00 96.06 183 LEU A O 1
ATOM 1418 N N . GLY A 1 184 ? 23.344 7.526 -32.986 1.00 94.25 184 GLY A N 1
ATOM 1419 C CA . GLY A 1 184 ? 23.433 6.248 -33.690 1.00 94.25 184 GLY A CA 1
ATOM 1420 C C . GLY A 1 184 ? 22.724 6.253 -35.040 1.00 94.25 184 GLY A C 1
ATOM 1421 O O . GLY A 1 184 ? 21.604 6.742 -35.167 1.00 94.25 184 GLY A O 1
ATOM 1422 N N . GLU A 1 185 ? 23.362 5.643 -36.039 1.00 94.75 185 GLU A N 1
ATOM 1423 C CA . GLU A 1 185 ? 22.799 5.414 -37.370 1.00 94.75 185 GLU A CA 1
ATOM 1424 C C . GLU A 1 185 ? 23.029 3.982 -37.862 1.00 94.75 185 GLU A C 1
ATOM 1426 O O . GLU A 1 185 ? 24.111 3.403 -37.714 1.00 94.75 185 GLU A O 1
ATOM 1431 N N . PHE A 1 186 ? 22.030 3.404 -38.534 1.00 94.38 186 PHE A N 1
ATOM 1432 C CA . PHE A 1 186 ? 22.183 2.083 -39.143 1.00 94.38 186 PHE A CA 1
ATOM 1433 C C . PHE A 1 186 ? 23.183 2.122 -40.308 1.00 94.38 186 PHE A C 1
ATOM 1435 O O . PHE A 1 186 ? 22.957 2.762 -41.346 1.00 94.38 186 PHE A O 1
ATOM 1442 N N . ALA A 1 187 ? 24.254 1.336 -40.201 1.00 93.50 187 ALA A N 1
ATOM 1443 C CA . ALA A 1 187 ? 25.374 1.348 -41.134 1.00 93.50 187 ALA A CA 1
ATOM 1444 C C . ALA A 1 187 ? 25.772 -0.045 -41.653 1.00 93.50 187 ALA A C 1
ATOM 1446 O O . ALA A 1 187 ? 25.566 -1.077 -41.015 1.00 93.50 187 ALA A O 1
ATOM 1447 N N . ASP A 1 188 ? 26.395 -0.047 -42.834 1.00 91.75 188 ASP A N 1
ATOM 1448 C CA . ASP A 1 188 ? 27.149 -1.187 -43.352 1.00 91.75 188 ASP A CA 1
ATOM 1449 C C . ASP A 1 188 ? 28.645 -0.906 -43.203 1.00 91.75 188 ASP A C 1
ATOM 1451 O O . ASP A 1 188 ? 29.112 0.189 -43.520 1.00 91.75 188 ASP A O 1
ATOM 1455 N N . VAL A 1 189 ? 29.416 -1.923 -42.833 1.00 89.69 189 VAL A N 1
ATOM 1456 C CA . VAL A 1 189 ? 30.879 -1.843 -42.786 1.00 89.69 189 VAL A CA 1
ATOM 1457 C C . VAL A 1 189 ? 31.453 -2.397 -44.091 1.00 89.69 189 VAL A C 1
ATOM 1459 O O . VAL A 1 189 ? 31.468 -3.610 -44.312 1.00 89.69 189 VAL A O 1
ATOM 1462 N N . LYS A 1 190 ? 31.925 -1.511 -44.977 1.00 88.75 190 LYS A N 1
ATOM 1463 C CA . LYS A 1 190 ? 32.417 -1.873 -46.321 1.00 88.75 190 LYS A CA 1
ATOM 1464 C C . LYS A 1 190 ? 33.916 -1.620 -46.490 1.00 88.75 190 LYS A C 1
ATOM 1466 O O . LYS A 1 190 ? 34.597 -2.447 -47.099 1.00 88.75 190 LYS A O 1
ATOM 1471 N N . THR A 1 191 ? 34.451 -0.529 -45.941 1.00 88.38 191 THR A N 1
ATOM 1472 C CA . THR A 1 191 ? 35.863 -0.142 -46.118 1.00 88.38 191 THR A CA 1
ATOM 1473 C C . THR A 1 191 ? 36.784 -0.754 -45.054 1.00 88.38 191 THR A C 1
ATOM 1475 O O . THR A 1 191 ? 36.338 -1.187 -43.991 1.00 88.38 191 THR A O 1
ATOM 1478 N N . ALA A 1 192 ? 38.092 -0.807 -45.332 1.00 85.75 192 ALA A N 1
ATOM 1479 C CA . ALA A 1 192 ? 39.087 -1.282 -44.363 1.00 85.75 192 ALA A CA 1
ATOM 1480 C C . ALA A 1 192 ? 39.167 -0.377 -43.118 1.00 85.75 192 ALA A C 1
ATOM 1482 O O . ALA A 1 192 ? 39.326 -0.879 -42.009 1.00 85.75 192 ALA A O 1
ATOM 1483 N N . GLU A 1 193 ? 38.983 0.934 -43.295 1.00 86.12 193 GLU A N 1
ATOM 1484 C CA . GLU A 1 193 ? 38.934 1.916 -42.206 1.00 86.12 193 GLU A CA 1
ATOM 1485 C C . GLU A 1 193 ? 37.724 1.689 -41.293 1.00 86.12 193 GLU A C 1
ATOM 1487 O O . GLU A 1 193 ? 37.875 1.628 -40.076 1.00 86.12 193 GLU A O 1
ATOM 1492 N N . GLN A 1 194 ? 36.539 1.458 -41.870 1.00 88.31 194 GLN A N 1
ATOM 1493 C CA . GLN A 1 194 ? 35.342 1.116 -41.096 1.00 88.31 194 GLN A CA 1
ATOM 1494 C C . GLN A 1 194 ? 35.531 -0.197 -40.332 1.00 88.31 194 GLN A C 1
ATOM 1496 O O . GLN A 1 194 ? 35.178 -0.277 -39.161 1.00 88.31 194 GLN A O 1
ATOM 1501 N N . LYS A 1 195 ? 36.145 -1.212 -40.961 1.00 89.00 195 LYS A N 1
ATOM 1502 C CA . LYS A 1 195 ? 36.460 -2.492 -40.303 1.00 89.00 195 LYS A CA 1
ATOM 1503 C C . LYS A 1 195 ? 37.407 -2.325 -39.115 1.00 89.00 195 LYS A C 1
ATOM 1505 O O . LYS A 1 195 ? 37.233 -3.022 -38.120 1.00 89.00 195 LYS A O 1
ATOM 1510 N N . ALA A 1 196 ? 38.378 -1.417 -39.201 1.00 89.81 196 ALA A N 1
ATOM 1511 C CA . ALA A 1 196 ? 39.301 -1.132 -38.103 1.00 89.81 196 ALA A CA 1
ATOM 1512 C C . ALA A 1 196 ? 38.603 -0.474 -36.898 1.00 89.81 196 ALA A C 1
ATOM 1514 O O . ALA A 1 196 ? 39.027 -0.689 -35.765 1.00 89.81 196 ALA A O 1
ATOM 1515 N N . LYS A 1 197 ? 37.513 0.268 -37.134 1.00 91.38 197 LYS A N 1
ATOM 1516 C CA . LYS A 1 197 ? 36.678 0.898 -36.099 1.00 91.38 197 LYS A CA 1
ATOM 1517 C C . LYS A 1 197 ? 35.547 0.002 -35.572 1.00 91.38 197 LYS A C 1
ATOM 1519 O O . LYS A 1 197 ? 34.693 0.474 -34.823 1.00 91.38 197 LYS A O 1
ATOM 1524 N N . VAL A 1 198 ? 35.498 -1.280 -35.953 1.00 93.38 198 VAL A N 1
ATOM 1525 C CA . VAL A 1 198 ? 34.455 -2.188 -35.455 1.00 93.38 198 VAL A CA 1
ATOM 1526 C C . VAL A 1 198 ? 34.710 -2.540 -33.991 1.00 93.38 198 VAL A C 1
ATOM 1528 O O . VAL A 1 198 ? 35.696 -3.199 -33.653 1.00 93.38 198 VAL A O 1
ATOM 1531 N N . ASN A 1 199 ? 33.777 -2.163 -33.121 1.00 92.44 199 ASN A N 1
ATOM 1532 C CA . ASN A 1 199 ? 33.840 -2.407 -31.690 1.00 92.44 199 ASN A CA 1
ATOM 1533 C C . ASN A 1 199 ? 32.698 -3.324 -31.228 1.00 92.44 199 ASN A C 1
ATOM 1535 O O . ASN A 1 199 ? 31.569 -2.913 -30.991 1.00 92.44 199 ASN A O 1
ATOM 1539 N N . SER A 1 200 ? 33.002 -4.604 -31.023 1.00 91.06 200 SER A N 1
ATOM 1540 C CA . SER A 1 200 ? 32.074 -5.533 -30.369 1.00 91.06 200 SER A CA 1
ATOM 1541 C C . SER A 1 200 ? 32.030 -5.286 -28.854 1.00 91.06 200 SER A C 1
ATOM 1543 O O . SER A 1 200 ? 32.760 -5.950 -28.114 1.00 91.06 200 SER A O 1
ATOM 1545 N N . VAL A 1 201 ? 31.200 -4.344 -28.395 1.00 87.31 201 VAL A N 1
ATOM 1546 C CA . VAL A 1 201 ? 31.169 -3.855 -26.996 1.00 87.31 201 VAL A CA 1
ATOM 1547 C C . VAL A 1 201 ? 30.812 -4.926 -25.953 1.00 87.31 201 VAL A C 1
ATOM 1549 O O . VAL A 1 201 ? 31.397 -4.953 -24.877 1.00 87.31 201 VAL A O 1
ATOM 1552 N N . ASN A 1 202 ? 29.954 -5.896 -26.293 1.00 83.94 202 ASN A N 1
ATOM 1553 C CA . ASN A 1 202 ? 29.494 -6.927 -25.344 1.00 83.94 202 ASN A CA 1
ATOM 1554 C C . ASN A 1 202 ? 30.481 -8.061 -25.026 1.00 83.94 202 ASN A C 1
ATOM 1556 O O . ASN A 1 202 ? 30.155 -8.946 -24.231 1.00 83.94 202 ASN A O 1
ATOM 1560 N N . HIS A 1 203 ? 31.683 -8.074 -25.604 1.00 88.19 203 HIS A N 1
ATOM 1561 C CA . HIS A 1 203 ? 32.667 -9.111 -25.281 1.00 88.19 203 HIS A CA 1
ATOM 1562 C C . HIS A 1 203 ? 33.082 -9.093 -23.810 1.00 88.19 203 HIS A C 1
ATOM 1564 O O . HIS A 1 203 ? 33.263 -8.030 -23.216 1.00 88.19 203 HIS A O 1
ATOM 1570 N N . TRP A 1 204 ? 33.285 -10.275 -23.213 1.00 82.44 204 TRP A N 1
ATOM 1571 C CA . TRP A 1 204 ? 33.310 -10.346 -21.754 1.00 82.44 204 TRP A CA 1
ATOM 1572 C C . TRP A 1 204 ? 34.479 -9.625 -21.077 1.00 82.44 204 TRP A C 1
ATOM 1574 O O . TRP A 1 204 ? 34.339 -9.130 -19.958 1.00 82.44 204 TRP A O 1
ATOM 1584 N N . TRP A 1 205 ? 35.606 -9.532 -21.775 1.00 85.56 205 TRP A N 1
ATOM 1585 C CA . TRP A 1 205 ? 36.833 -8.891 -21.309 1.00 85.56 205 TRP A CA 1
ATOM 1586 C C . TRP A 1 205 ? 36.842 -7.362 -21.472 1.00 85.56 205 TRP A C 1
ATOM 1588 O O . TRP A 1 205 ? 37.696 -6.690 -20.881 1.00 85.56 205 TRP A O 1
ATOM 1598 N N . LYS A 1 206 ? 35.920 -6.802 -22.267 1.00 89.75 206 LYS A N 1
ATOM 1599 C CA . LYS A 1 206 ? 35.819 -5.358 -22.514 1.00 89.75 206 LYS A CA 1
ATOM 1600 C C . LYS A 1 206 ? 35.173 -4.613 -21.344 1.00 89.75 206 LYS A C 1
ATOM 1602 O O . LYS A 1 206 ? 34.441 -5.239 -20.573 1.00 89.75 206 LYS A O 1
ATOM 1607 N N . PRO A 1 207 ? 35.469 -3.306 -21.189 1.00 90.38 207 PRO A N 1
ATOM 1608 C CA . PRO A 1 207 ? 34.791 -2.466 -20.209 1.00 90.38 207 PRO A CA 1
ATOM 1609 C C . PRO A 1 207 ? 33.283 -2.464 -20.386 1.00 90.38 207 PRO A C 1
ATOM 1611 O O . PRO A 1 207 ? 32.771 -2.660 -21.485 1.00 90.38 207 PRO A O 1
ATOM 1614 N N . TRP A 1 208 ? 32.585 -2.250 -19.273 1.00 90.38 208 TRP A N 1
ATOM 1615 C CA . TRP A 1 208 ? 31.158 -1.957 -19.307 1.00 90.38 208 TRP A CA 1
ATOM 1616 C C . TRP A 1 208 ? 30.894 -0.704 -20.138 1.00 90.38 208 TRP A C 1
ATOM 1618 O O . TRP A 1 208 ? 31.710 0.218 -20.138 1.00 90.38 208 TRP A O 1
ATOM 1628 N N . PHE A 1 209 ? 29.757 -0.680 -20.836 1.00 91.75 209 PHE A N 1
ATOM 1629 C CA . PHE A 1 209 ? 29.484 0.322 -21.864 1.00 91.75 209 PHE A CA 1
ATOM 1630 C C . PHE A 1 209 ? 29.564 1.758 -21.330 1.00 91.75 209 PHE A C 1
ATOM 1632 O O . PHE A 1 209 ? 30.325 2.545 -21.873 1.00 91.75 209 PHE A O 1
ATOM 1639 N N . TYR A 1 210 ? 28.919 2.078 -20.203 1.00 91.44 210 TYR A N 1
ATOM 1640 C CA . TYR A 1 210 ? 29.005 3.427 -19.620 1.00 91.44 210 TYR A CA 1
ATOM 1641 C C . TYR A 1 210 ? 30.447 3.832 -19.246 1.00 91.44 210 TYR A C 1
ATOM 1643 O O . TYR A 1 210 ? 30.843 4.970 -19.434 1.00 91.44 210 TYR A O 1
ATOM 1651 N N . LYS A 1 211 ? 31.306 2.905 -18.801 1.00 92.19 211 LYS A N 1
ATOM 1652 C CA . LYS A 1 211 ? 32.729 3.215 -18.545 1.00 92.19 211 LYS A CA 1
ATOM 1653 C C . LYS A 1 211 ? 33.554 3.375 -19.822 1.00 92.19 211 LYS A C 1
ATOM 1655 O O . LYS A 1 211 ? 34.549 4.087 -19.813 1.00 92.19 211 LYS A O 1
ATOM 1660 N N . HIS A 1 212 ? 33.165 2.707 -20.907 1.00 92.94 212 HIS A N 1
ATOM 1661 C CA . HIS A 1 212 ? 33.734 2.954 -22.236 1.00 92.94 212 HIS A CA 1
ATOM 1662 C C . HIS A 1 212 ? 33.351 4.352 -22.735 1.00 92.94 212 HIS A C 1
ATOM 1664 O O . HIS A 1 212 ? 34.220 5.091 -23.184 1.00 92.94 212 HIS A O 1
ATOM 1670 N N . VAL A 1 213 ? 32.082 4.735 -22.566 1.00 93.75 213 VAL A N 1
ATOM 1671 C CA . VAL A 1 213 ? 31.556 6.056 -22.938 1.00 93.75 213 VAL A CA 1
ATOM 1672 C C . VAL A 1 213 ? 32.216 7.179 -22.128 1.00 93.75 213 VAL A C 1
ATOM 1674 O O . VAL A 1 213 ? 32.606 8.192 -22.702 1.00 93.75 213 VAL A O 1
ATOM 1677 N N . GLU A 1 214 ? 32.424 6.982 -20.822 1.00 94.12 214 GLU A N 1
ATOM 1678 C CA . GLU A 1 214 ? 33.125 7.931 -19.938 1.00 94.12 214 GLU A CA 1
ATOM 1679 C C . GLU A 1 214 ? 34.519 8.312 -20.471 1.00 94.12 214 GLU A C 1
ATOM 1681 O O . GLU A 1 214 ? 34.919 9.470 -20.379 1.00 94.12 214 GLU A O 1
ATOM 1686 N N . GLY A 1 215 ? 35.238 7.375 -21.105 1.00 93.38 215 GLY A N 1
ATOM 1687 C CA . GLY A 1 215 ? 36.567 7.625 -21.676 1.00 93.38 215 GLY A CA 1
ATOM 1688 C C . GLY A 1 215 ? 36.587 8.676 -22.794 1.00 93.38 215 GLY A C 1
ATOM 1689 O O . GLY A 1 215 ? 37.617 9.318 -23.013 1.00 93.38 215 GLY A O 1
ATOM 1690 N N . PHE A 1 216 ? 35.456 8.918 -23.466 1.00 94.44 216 PHE A N 1
ATOM 1691 C CA . PHE A 1 216 ? 35.367 9.946 -24.507 1.00 94.44 216 PHE A CA 1
ATOM 1692 C C . PHE A 1 216 ? 35.341 11.376 -23.957 1.00 94.44 216 PHE A C 1
ATOM 1694 O O . PHE A 1 216 ? 35.630 12.310 -24.709 1.00 94.44 216 PHE A O 1
ATOM 1701 N N . LEU A 1 217 ? 35.081 11.558 -22.654 1.00 93.19 217 LEU A N 1
ATOM 1702 C CA . LEU A 1 217 ? 35.257 12.850 -21.982 1.00 93.19 217 LEU A CA 1
ATOM 1703 C C . LEU A 1 217 ? 36.729 13.286 -21.979 1.00 93.19 217 LEU A C 1
ATOM 1705 O O . LEU A 1 217 ? 37.011 14.480 -22.076 1.00 93.19 217 LEU A O 1
ATOM 1709 N N . GLU A 1 218 ? 37.657 12.326 -21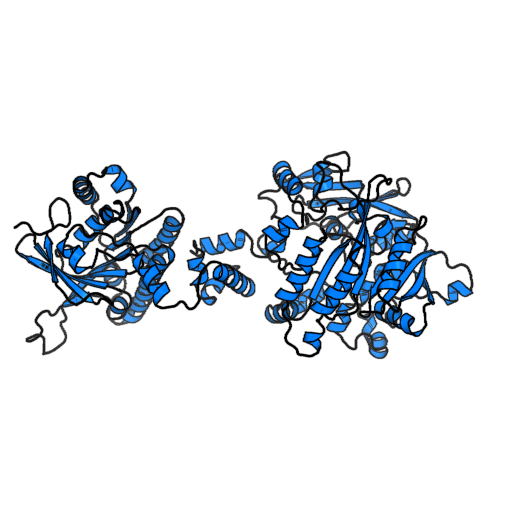.893 1.00 91.56 218 GLU A N 1
ATOM 1710 C CA . GLU A 1 218 ? 39.103 12.574 -21.919 1.00 91.56 218 GLU A CA 1
ATOM 1711 C C . GLU A 1 218 ? 39.646 12.668 -23.351 1.00 91.56 218 GLU A C 1
ATOM 1713 O O . GLU A 1 218 ? 40.533 13.478 -23.622 1.00 91.56 218 GLU A O 1
ATOM 1718 N N . SER A 1 219 ? 39.123 11.857 -24.280 1.00 90.88 219 SER A N 1
ATOM 1719 C CA . SER A 1 219 ? 39.600 11.833 -25.670 1.00 90.88 219 SER A CA 1
ATOM 1720 C C . SER A 1 219 ? 39.024 12.941 -26.557 1.00 90.88 219 SER A C 1
ATOM 1722 O O . SER A 1 219 ? 39.531 13.138 -27.660 1.00 90.88 219 SER A O 1
ATOM 1724 N N . GLY A 1 220 ? 37.984 13.650 -26.105 1.00 90.00 220 GLY A N 1
ATOM 1725 C CA . GLY A 1 220 ? 37.329 14.711 -26.876 1.00 90.00 220 GLY A CA 1
ATOM 1726 C C . GLY A 1 220 ? 36.382 14.191 -27.965 1.00 90.00 220 GLY A C 1
ATOM 1727 O O . GLY A 1 220 ? 36.253 14.824 -29.010 1.00 90.00 220 GLY A O 1
ATOM 1728 N N . GLY A 1 221 ? 35.738 13.043 -27.732 1.00 92.38 221 GLY A N 1
ATOM 1729 C CA . GLY A 1 221 ? 34.794 12.415 -28.664 1.00 92.38 221 GLY A CA 1
ATOM 1730 C C . GLY A 1 221 ? 35.410 11.349 -29.571 1.00 92.38 221 GLY A C 1
ATOM 1731 O O . GLY A 1 221 ? 36.584 10.986 -29.438 1.00 92.38 221 GLY A O 1
ATOM 1732 N N . GLY A 1 222 ? 34.589 10.794 -30.463 1.00 93.81 222 GLY A N 1
ATOM 1733 C CA . GLY A 1 222 ? 34.995 9.739 -31.391 1.00 93.81 222 GLY A CA 1
ATOM 1734 C C . GLY A 1 222 ? 33.823 9.050 -32.085 1.00 93.81 222 GLY A C 1
ATOM 1735 O O . GLY A 1 222 ? 32.665 9.383 -31.851 1.00 93.81 222 GLY A O 1
ATOM 1736 N N . ASP A 1 223 ? 34.128 8.071 -32.934 1.00 94.94 223 ASP A N 1
ATOM 1737 C CA . ASP A 1 223 ? 33.131 7.266 -33.638 1.00 94.94 223 ASP A CA 1
ATOM 1738 C C . ASP A 1 223 ? 33.536 5.789 -33.718 1.00 94.94 223 ASP A C 1
ATOM 1740 O O . ASP A 1 223 ? 34.716 5.457 -33.878 1.00 94.94 223 ASP A O 1
ATOM 1744 N N . GLU A 1 224 ? 32.555 4.890 -33.642 1.00 95.38 224 GLU A N 1
ATOM 1745 C CA . GLU A 1 224 ? 32.776 3.448 -33.763 1.00 95.38 224 GLU A CA 1
ATOM 1746 C C . GLU A 1 224 ? 31.618 2.713 -34.450 1.00 95.38 224 GLU A C 1
ATOM 1748 O O . GLU A 1 224 ? 30.496 3.208 -34.541 1.00 95.38 224 GLU A O 1
ATOM 1753 N N . TYR A 1 225 ? 31.894 1.503 -34.944 1.00 95.94 225 TYR A N 1
ATOM 1754 C CA . TYR A 1 225 ? 30.893 0.638 -35.574 1.00 95.94 225 TYR A CA 1
ATOM 1755 C C . TYR A 1 225 ? 30.615 -0.572 -34.684 1.00 95.94 225 TYR A C 1
ATOM 1757 O O . TYR A 1 225 ? 31.449 -1.468 -34.547 1.00 95.94 225 TYR A O 1
ATOM 1765 N N . ILE A 1 226 ? 29.428 -0.642 -34.098 1.00 95.12 226 ILE A N 1
ATOM 1766 C CA . ILE A 1 226 ? 29.039 -1.707 -33.172 1.00 95.12 226 ILE A CA 1
ATOM 1767 C C . ILE A 1 226 ? 28.148 -2.709 -33.916 1.00 95.12 226 ILE A C 1
ATOM 1769 O O . ILE A 1 226 ? 27.188 -2.296 -34.564 1.00 95.12 226 ILE A O 1
ATOM 1773 N N . PRO A 1 227 ? 28.398 -4.030 -33.851 1.00 95.12 227 PRO A N 1
ATOM 1774 C CA . PRO A 1 227 ? 27.445 -5.014 -34.364 1.00 95.12 227 PRO A CA 1
ATOM 1775 C C . PRO A 1 227 ? 26.059 -4.800 -33.745 1.00 95.12 227 PRO A C 1
ATOM 1777 O O . PRO A 1 227 ? 25.953 -4.663 -32.528 1.00 95.12 227 PRO A O 1
ATOM 1780 N N . LEU A 1 228 ? 24.990 -4.812 -34.541 1.00 92.81 228 LEU A N 1
ATOM 1781 C CA . LEU A 1 228 ? 23.689 -4.305 -34.091 1.00 92.81 228 LEU A CA 1
ATOM 1782 C C . LEU A 1 228 ? 23.152 -5.006 -32.830 1.00 92.81 228 LEU A C 1
ATOM 1784 O O . LEU A 1 228 ? 22.718 -4.354 -31.885 1.00 92.81 228 LEU A O 1
ATOM 1788 N N . ARG A 1 229 ? 23.264 -6.339 -32.755 1.00 91.31 229 ARG A N 1
ATOM 1789 C CA . ARG A 1 229 ? 22.892 -7.090 -31.541 1.00 91.31 229 ARG A CA 1
ATOM 1790 C C . ARG A 1 229 ? 23.735 -6.710 -30.321 1.00 91.31 229 ARG A C 1
ATOM 1792 O O . ARG A 1 229 ? 23.246 -6.788 -29.204 1.00 91.31 229 ARG A O 1
ATOM 1799 N N . HIS A 1 230 ? 25.003 -6.344 -30.506 1.00 91.88 230 HIS A N 1
ATOM 1800 C CA . HIS A 1 230 ? 25.834 -5.893 -29.389 1.00 91.88 230 HIS A CA 1
ATOM 1801 C C . HIS A 1 230 ? 25.366 -4.525 -28.885 1.00 91.88 230 HIS A C 1
ATOM 1803 O O . HIS A 1 230 ? 25.345 -4.313 -27.679 1.00 91.88 230 HIS A O 1
ATOM 1809 N N . TYR A 1 231 ? 24.948 -3.638 -29.789 1.00 92.44 231 TYR A N 1
ATOM 1810 C CA . TYR A 1 231 ? 24.392 -2.338 -29.427 1.00 92.44 231 TYR A CA 1
ATOM 1811 C C . TYR A 1 231 ? 23.077 -2.481 -28.646 1.00 92.44 231 TYR A C 1
ATOM 1813 O O . TYR A 1 231 ? 22.988 -1.988 -27.524 1.00 92.44 231 TYR A O 1
ATOM 1821 N N . PHE A 1 232 ? 22.112 -3.254 -29.160 1.00 91.31 232 PHE A N 1
ATOM 1822 C CA . PHE A 1 232 ? 20.822 -3.480 -28.489 1.00 91.31 232 PHE A CA 1
ATOM 1823 C C . PHE A 1 232 ? 20.909 -4.217 -27.149 1.00 91.31 232 PHE A C 1
ATOM 1825 O O . PHE A 1 232 ? 19.945 -4.221 -26.409 1.00 91.31 232 PHE A O 1
ATOM 1832 N N . HIS A 1 233 ? 22.029 -4.856 -26.812 1.00 89.19 233 HIS A N 1
ATOM 1833 C CA . HIS A 1 233 ? 22.171 -5.587 -25.542 1.00 89.19 233 HIS A CA 1
ATOM 1834 C C . HIS A 1 233 ? 23.288 -5.022 -24.665 1.00 89.19 233 HIS A C 1
ATOM 1836 O O . HIS A 1 233 ? 23.837 -5.732 -23.818 1.00 89.19 233 HIS A O 1
ATOM 1842 N N . ARG A 1 234 ? 23.692 -3.768 -24.897 1.00 90.88 234 ARG A N 1
ATOM 1843 C CA . ARG A 1 234 ? 24.877 -3.169 -24.262 1.00 90.88 234 ARG A CA 1
ATOM 1844 C C . ARG A 1 234 ? 24.742 -2.975 -22.754 1.00 90.88 234 ARG A C 1
ATOM 1846 O O . ARG A 1 234 ? 25.738 -3.084 -22.037 1.00 90.88 234 ARG A O 1
ATOM 1853 N N . HIS A 1 235 ? 23.522 -2.781 -22.256 1.00 88.12 235 HIS A N 1
ATOM 1854 C CA . HIS A 1 235 ? 23.262 -2.609 -20.827 1.00 88.12 235 HIS A CA 1
ATOM 1855 C C . HIS A 1 235 ? 23.046 -3.936 -20.085 1.00 88.12 235 HIS A C 1
ATOM 1857 O O . HIS A 1 235 ? 23.096 -3.953 -18.856 1.00 88.12 235 HIS A O 1
ATOM 1863 N N . THR A 1 236 ? 22.896 -5.071 -20.783 1.00 83.88 236 THR A N 1
ATOM 1864 C CA . THR A 1 236 ? 22.606 -6.381 -20.168 1.00 83.88 236 THR A CA 1
ATOM 1865 C C . THR A 1 236 ? 23.692 -6.831 -19.182 1.00 83.88 236 THR A C 1
ATOM 1867 O O . THR A 1 236 ? 23.386 -7.325 -18.097 1.00 83.88 236 THR A O 1
ATOM 1870 N N . ARG A 1 237 ? 24.981 -6.649 -19.513 1.00 79.62 237 ARG A N 1
ATOM 1871 C CA . ARG A 1 237 ? 26.101 -7.181 -18.704 1.00 79.62 237 ARG A CA 1
ATOM 1872 C C . ARG A 1 237 ? 26.410 -6.389 -17.440 1.00 79.62 237 ARG A C 1
ATOM 1874 O O . ARG A 1 237 ? 26.951 -6.958 -16.498 1.00 79.62 237 ARG A O 1
ATOM 1881 N N . SER A 1 238 ? 26.128 -5.096 -17.428 1.00 78.38 238 SER A N 1
ATOM 1882 C CA . SER A 1 238 ? 26.327 -4.237 -16.258 1.00 78.38 238 SER A CA 1
ATOM 1883 C C . SER A 1 238 ? 25.015 -3.895 -15.556 1.00 78.38 238 SER A C 1
ATOM 1885 O O . SER A 1 238 ? 25.051 -3.335 -14.462 1.00 78.38 238 SER A O 1
ATOM 1887 N N . ILE A 1 239 ? 23.872 -4.270 -16.153 1.00 80.06 239 ILE A N 1
ATOM 1888 C CA . ILE A 1 239 ? 22.530 -3.827 -15.761 1.00 80.06 239 ILE A CA 1
ATOM 1889 C C . ILE A 1 239 ? 22.575 -2.299 -15.612 1.00 80.06 239 ILE A C 1
ATOM 1891 O O . ILE A 1 239 ? 22.475 -1.766 -14.506 1.00 80.06 239 ILE A O 1
ATOM 1895 N N . PHE A 1 240 ? 22.875 -1.632 -16.732 1.00 81.25 240 PHE A N 1
ATOM 1896 C CA . PHE A 1 240 ? 23.338 -0.240 -16.808 1.00 81.25 240 PHE A CA 1
ATOM 1897 C C . PHE A 1 240 ? 24.655 -0.027 -16.051 1.00 81.25 240 PHE A C 1
ATOM 1899 O O . PHE A 1 240 ? 25.724 -0.197 -16.638 1.00 81.25 240 PHE A O 1
ATOM 1906 N N . TRP A 1 241 ? 24.597 0.242 -14.751 1.00 85.00 241 TRP A N 1
ATOM 1907 C CA . TRP A 1 241 ? 25.753 0.352 -13.847 1.00 85.00 241 TRP A CA 1
ATOM 1908 C C . TRP A 1 241 ? 25.515 -0.320 -12.486 1.00 85.00 241 TRP A C 1
ATOM 1910 O O . TRP A 1 241 ? 26.375 -0.286 -11.608 1.00 85.00 241 TRP A O 1
ATOM 1920 N N . LYS A 1 242 ? 24.383 -1.011 -12.303 1.00 76.88 242 LYS A N 1
ATOM 1921 C CA . LYS A 1 242 ? 24.011 -1.634 -11.024 1.00 76.88 242 LYS A CA 1
ATOM 1922 C C . LYS A 1 242 ? 24.988 -2.717 -10.569 1.00 76.88 242 LYS A C 1
ATOM 1924 O O . LYS A 1 242 ? 25.166 -2.934 -9.371 1.00 76.88 242 LYS A O 1
ATOM 1929 N N . LEU A 1 243 ? 25.611 -3.433 -11.506 1.00 76.94 243 LEU A N 1
ATOM 1930 C CA . LEU A 1 243 ? 26.543 -4.503 -11.155 1.00 76.94 243 LEU A CA 1
ATOM 1931 C C . LEU A 1 243 ? 27.786 -3.977 -10.417 1.00 76.94 243 LEU A C 1
ATOM 1933 O O . LEU A 1 243 ? 28.355 -4.720 -9.619 1.00 76.94 243 LEU A O 1
ATOM 1937 N N . GLU A 1 244 ? 28.165 -2.709 -10.615 1.00 79.50 244 GLU A N 1
ATOM 1938 C CA . GLU A 1 244 ? 29.258 -2.066 -9.873 1.00 79.50 244 GLU A CA 1
ATOM 1939 C C . GLU A 1 244 ? 28.980 -2.032 -8.366 1.00 79.50 244 GLU A C 1
ATOM 1941 O O . GLU A 1 244 ? 29.886 -2.211 -7.562 1.00 79.50 244 GLU A O 1
ATOM 1946 N N . GLU A 1 245 ? 27.720 -1.891 -7.956 1.00 73.31 245 GLU A N 1
ATOM 1947 C CA . GLU A 1 245 ? 27.358 -1.847 -6.534 1.00 73.31 245 GLU A CA 1
ATOM 1948 C C . GLU A 1 245 ? 27.528 -3.206 -5.852 1.00 73.31 245 GLU A C 1
ATOM 1950 O O . GLU A 1 245 ? 27.895 -3.296 -4.681 1.00 73.31 245 GLU A O 1
ATOM 1955 N N . LEU A 1 246 ? 27.259 -4.278 -6.595 1.00 71.00 246 LEU A N 1
ATOM 1956 C CA . LEU A 1 246 ? 27.367 -5.649 -6.103 1.00 71.00 246 LEU A CA 1
ATOM 1957 C C . LEU A 1 246 ? 28.806 -6.157 -6.169 1.00 71.00 246 LEU A C 1
ATOM 1959 O O . LEU A 1 246 ? 29.245 -6.911 -5.301 1.00 71.00 246 LEU A O 1
ATOM 1963 N N . VAL A 1 247 ? 29.533 -5.756 -7.211 1.00 76.88 247 VAL A N 1
ATOM 1964 C CA . VAL A 1 247 ? 30.922 -6.136 -7.458 1.00 76.88 247 VAL A CA 1
ATOM 1965 C C . VAL A 1 247 ? 31.707 -4.877 -7.856 1.00 76.88 247 VAL A C 1
ATOM 1967 O O . VAL A 1 247 ? 31.923 -4.645 -9.047 1.00 76.88 247 VAL A O 1
ATOM 1970 N N . PRO A 1 248 ? 32.194 -4.079 -6.884 1.00 78.38 248 PRO A N 1
ATOM 1971 C CA . PRO A 1 248 ? 32.889 -2.811 -7.159 1.00 78.38 248 PRO A CA 1
ATOM 1972 C C . PRO A 1 248 ? 34.154 -2.958 -8.009 1.00 78.38 248 PRO A C 1
ATOM 1974 O O . PRO A 1 248 ? 34.516 -2.083 -8.785 1.00 78.38 248 PRO A O 1
ATOM 1977 N N . PHE A 1 249 ? 34.824 -4.107 -7.916 1.00 79.12 249 PHE A N 1
ATOM 1978 C CA . PHE A 1 249 ? 35.987 -4.451 -8.739 1.00 79.12 249 PHE A CA 1
ATOM 1979 C C . PHE A 1 249 ? 35.607 -5.148 -10.060 1.00 79.12 249 PHE A C 1
ATOM 1981 O O . PHE A 1 249 ? 36.481 -5.624 -10.784 1.00 79.12 249 PHE A O 1
ATOM 1988 N N . GLY A 1 250 ? 34.313 -5.220 -10.389 1.00 77.88 250 GLY A N 1
ATOM 1989 C CA . GLY A 1 250 ? 33.770 -5.969 -11.522 1.00 77.88 250 GLY A CA 1
ATOM 1990 C C . GLY A 1 250 ? 34.234 -5.449 -12.883 1.00 77.88 250 GLY A C 1
ATOM 1991 O O . GLY A 1 250 ? 34.397 -6.227 -13.822 1.00 77.88 250 GLY A O 1
ATOM 1992 N N . ASN A 1 251 ? 34.540 -4.153 -12.981 1.00 83.44 251 ASN A N 1
ATOM 1993 C CA . ASN A 1 251 ? 35.094 -3.564 -14.196 1.00 83.44 251 ASN A CA 1
ATOM 1994 C C . ASN A 1 251 ? 36.632 -3.673 -14.287 1.00 83.44 251 ASN A C 1
ATOM 1996 O O . ASN A 1 251 ? 37.213 -3.286 -15.300 1.00 83.44 251 ASN A O 1
ATOM 2000 N N . HIS A 1 252 ? 37.323 -4.206 -13.272 1.00 86.25 252 HIS A N 1
ATOM 2001 C CA . HIS A 1 252 ? 38.782 -4.334 -13.303 1.00 86.25 252 HIS A CA 1
ATOM 2002 C C . HIS A 1 252 ? 39.220 -5.330 -14.401 1.00 86.25 252 HIS A C 1
ATOM 2004 O O . HIS A 1 252 ? 38.685 -6.442 -14.448 1.00 86.25 252 HIS A O 1
ATOM 2010 N N . PRO A 1 253 ? 40.220 -5.016 -15.254 1.00 87.69 253 PRO A N 1
ATOM 2011 C CA . PRO A 1 253 ? 40.587 -5.855 -16.402 1.00 87.69 253 PRO A CA 1
ATOM 2012 C C . PRO A 1 253 ? 40.854 -7.329 -16.059 1.00 87.69 253 PRO A C 1
ATOM 2014 O O . PRO A 1 253 ? 40.386 -8.218 -16.768 1.00 87.69 253 PRO A O 1
ATOM 2017 N N . LEU A 1 254 ? 41.538 -7.596 -14.937 1.00 86.81 254 LEU A N 1
ATOM 2018 C CA . LEU A 1 254 ? 41.800 -8.965 -14.466 1.00 86.81 254 LEU A CA 1
ATOM 2019 C C . LEU A 1 254 ? 40.515 -9.721 -14.099 1.00 86.81 254 LEU A C 1
ATOM 2021 O O . LEU A 1 254 ? 40.381 -10.896 -14.432 1.00 86.81 254 LEU A O 1
ATOM 2025 N N . TYR A 1 255 ? 39.557 -9.052 -13.452 1.00 85.50 255 TYR A N 1
ATOM 2026 C CA . TYR A 1 255 ? 38.277 -9.664 -13.101 1.00 85.50 255 TYR A CA 1
ATOM 2027 C C . TYR A 1 255 ? 37.467 -9.972 -14.362 1.00 85.50 255 TYR A C 1
ATOM 2029 O O . TYR A 1 255 ? 36.993 -11.094 -14.533 1.00 85.50 255 TYR A O 1
ATOM 2037 N N . ARG A 1 256 ? 37.372 -9.015 -15.295 1.00 85.81 256 ARG A N 1
ATOM 2038 C CA . ARG A 1 256 ? 36.648 -9.202 -16.564 1.00 85.81 256 ARG A CA 1
ATOM 2039 C C . ARG A 1 256 ? 37.218 -10.353 -17.391 1.00 85.81 256 ARG A C 1
ATOM 2041 O O . ARG A 1 256 ? 36.459 -11.115 -17.983 1.00 85.81 256 ARG A O 1
ATOM 2048 N N . TYR A 1 257 ? 38.542 -10.502 -17.413 1.00 85.31 257 TYR A N 1
ATOM 2049 C CA . TYR A 1 257 ? 39.199 -11.576 -18.154 1.00 85.31 257 TYR A CA 1
ATOM 2050 C C . TYR A 1 257 ? 38.975 -12.958 -17.517 1.00 85.31 257 TYR A C 1
ATOM 2052 O O . TYR A 1 257 ? 38.665 -13.911 -18.226 1.00 85.31 257 TYR A O 1
ATOM 2060 N N . LEU A 1 258 ? 39.093 -13.068 -16.188 1.00 84.19 258 LEU A N 1
ATOM 2061 C CA . LEU A 1 258 ? 39.007 -14.351 -15.476 1.00 84.19 258 LEU A CA 1
ATOM 2062 C C . LEU A 1 258 ? 37.569 -14.804 -15.187 1.00 84.19 258 LEU A C 1
ATOM 2064 O O . LEU A 1 258 ? 37.275 -15.996 -15.254 1.00 84.19 258 LEU A O 1
ATOM 2068 N N . LEU A 1 259 ? 36.682 -13.865 -14.850 1.00 80.69 259 LEU A N 1
ATOM 2069 C CA . LEU A 1 259 ? 35.335 -14.130 -14.331 1.00 80.69 259 LEU A CA 1
ATOM 2070 C C . LEU A 1 259 ? 34.223 -13.435 -15.127 1.00 80.69 259 LEU A C 1
ATOM 2072 O O . LEU A 1 259 ? 33.056 -13.766 -14.946 1.00 80.69 259 LEU A O 1
ATOM 2076 N N . GLY A 1 260 ? 34.543 -12.523 -16.050 1.00 74.12 260 GLY A N 1
ATOM 2077 C CA . GLY A 1 260 ? 33.533 -11.777 -16.812 1.00 74.12 260 GLY A CA 1
ATOM 2078 C C . GLY A 1 260 ? 32.653 -12.631 -17.734 1.00 74.12 260 GLY A C 1
ATOM 2079 O O . GLY A 1 260 ? 31.589 -12.159 -18.145 1.00 74.12 260 GLY A O 1
ATOM 2080 N N . TRP A 1 261 ? 33.074 -13.862 -18.055 1.00 79.00 261 TRP A N 1
ATOM 2081 C CA . TRP A 1 261 ? 32.308 -14.841 -18.842 1.00 79.00 261 TRP A CA 1
ATOM 2082 C C . TRP A 1 261 ? 31.139 -15.461 -18.063 1.00 79.00 261 TRP A C 1
ATOM 2084 O O . TRP A 1 261 ? 30.214 -15.970 -18.687 1.00 79.00 261 TRP A O 1
ATOM 2094 N N . LEU A 1 262 ? 31.143 -15.376 -16.724 1.00 72.38 262 LEU A N 1
ATOM 2095 C CA . LEU A 1 262 ? 30.006 -15.786 -15.887 1.00 72.38 262 LEU A CA 1
ATOM 2096 C C . LEU A 1 262 ? 28.762 -14.910 -16.130 1.00 72.38 262 LEU A C 1
ATOM 2098 O O . LEU A 1 262 ? 27.664 -15.285 -15.727 1.00 72.38 262 LEU A O 1
ATOM 2102 N N . GLY A 1 263 ? 28.932 -13.777 -16.825 1.00 64.44 263 GLY A N 1
ATOM 2103 C CA . GLY A 1 263 ? 27.859 -12.854 -17.173 1.00 64.44 263 GLY A CA 1
ATOM 2104 C C . GLY A 1 263 ? 27.337 -12.064 -15.973 1.00 64.44 263 GLY A C 1
ATOM 2105 O O . GLY A 1 263 ? 27.798 -12.229 -14.842 1.00 64.44 263 GLY A O 1
ATOM 2106 N N . ALA A 1 264 ? 26.368 -11.180 -16.226 1.00 62.56 264 ALA A N 1
ATOM 2107 C CA . ALA A 1 264 ? 25.581 -10.614 -15.140 1.00 62.56 264 ALA A CA 1
ATOM 2108 C C . ALA A 1 264 ? 24.681 -11.720 -14.571 1.00 62.56 264 ALA A C 1
ATOM 2110 O O . ALA A 1 264 ? 24.064 -12.457 -15.347 1.00 62.56 264 ALA A O 1
ATOM 2111 N N . PRO A 1 265 ? 24.556 -11.849 -13.242 1.00 62.12 265 PRO A N 1
ATOM 2112 C CA . PRO A 1 265 ? 23.519 -12.693 -12.674 1.00 62.12 265 PRO A CA 1
ATOM 2113 C C . PRO A 1 265 ? 22.157 -12.265 -13.226 1.00 62.12 265 PRO A C 1
ATOM 2115 O O . PRO A 1 265 ? 21.823 -11.079 -13.180 1.00 62.12 265 PRO A O 1
ATOM 2118 N N . LYS A 1 266 ? 21.360 -13.229 -13.713 1.00 63.78 266 LYS A N 1
ATOM 2119 C CA . LYS A 1 266 ? 19.983 -12.961 -14.155 1.00 63.78 266 LYS A CA 1
ATOM 2120 C C . LYS A 1 266 ? 19.269 -12.125 -13.098 1.00 63.78 266 LYS A C 1
ATOM 2122 O O . LYS A 1 266 ? 19.415 -12.390 -11.901 1.00 63.78 266 LYS A O 1
ATOM 2127 N N . ILE A 1 267 ? 18.439 -11.167 -13.508 1.00 60.09 267 ILE A N 1
ATOM 2128 C CA . ILE A 1 267 ? 17.698 -10.305 -12.567 1.00 60.09 267 ILE A CA 1
ATOM 2129 C C . ILE A 1 267 ? 16.912 -11.154 -11.547 1.00 60.09 267 ILE A C 1
ATOM 2131 O O . ILE A 1 267 ? 16.814 -10.796 -10.374 1.00 60.09 267 ILE A O 1
ATOM 2135 N N . ALA A 1 268 ? 16.400 -12.315 -11.967 1.00 55.84 268 ALA A N 1
ATOM 2136 C CA . ALA A 1 268 ? 15.748 -13.291 -11.093 1.00 55.84 268 ALA A CA 1
ATOM 2137 C C . ALA A 1 268 ? 16.681 -13.882 -10.013 1.00 55.84 268 ALA A C 1
ATOM 2139 O O . ALA A 1 268 ? 16.257 -14.079 -8.878 1.00 55.84 268 ALA A O 1
ATOM 2140 N N . PHE A 1 269 ? 17.953 -14.122 -10.336 1.00 54.53 269 PHE A N 1
ATOM 2141 C CA . PHE A 1 269 ? 18.967 -14.589 -9.389 1.00 54.53 269 PHE A CA 1
ATOM 2142 C C . PHE A 1 269 ? 19.374 -13.484 -8.408 1.00 54.53 269 PHE A C 1
ATOM 2144 O O . PHE A 1 269 ? 19.477 -13.747 -7.218 1.00 54.53 269 PHE A O 1
ATOM 2151 N N . LEU A 1 270 ? 19.502 -12.230 -8.859 1.00 57.41 270 LEU A N 1
ATOM 2152 C CA . LEU A 1 270 ? 19.727 -11.085 -7.961 1.00 57.41 270 LEU A CA 1
ATOM 2153 C C . LEU A 1 270 ? 18.590 -10.901 -6.953 1.00 57.41 270 LEU A C 1
ATOM 2155 O O . LEU A 1 270 ? 18.842 -10.611 -5.785 1.00 57.41 270 LEU A O 1
ATOM 2159 N N . LYS A 1 271 ? 17.343 -11.124 -7.386 1.00 51.78 271 LYS A N 1
ATOM 2160 C CA . LYS A 1 271 ? 16.180 -11.131 -6.489 1.00 51.78 271 LYS A CA 1
ATOM 2161 C C . LYS A 1 271 ? 16.305 -12.191 -5.391 1.00 51.78 271 LYS A C 1
ATOM 2163 O O . LYS A 1 271 ? 15.889 -11.929 -4.270 1.00 51.78 271 LYS A O 1
ATOM 2168 N N . LEU A 1 272 ? 16.942 -13.334 -5.670 1.00 47.06 272 LEU A N 1
ATOM 2169 C CA . LEU A 1 272 ? 17.190 -14.408 -4.698 1.00 47.06 272 LEU A CA 1
ATOM 2170 C C . LEU A 1 272 ? 18.006 -13.935 -3.477 1.00 47.06 272 LEU A C 1
ATOM 2172 O O . LEU A 1 272 ? 17.691 -14.315 -2.352 1.00 47.06 272 LEU A O 1
ATOM 2176 N N . PHE A 1 273 ? 19.007 -13.069 -3.681 1.00 44.16 273 PHE A N 1
ATOM 2177 C CA . PHE A 1 273 ? 19.865 -12.531 -2.609 1.00 44.16 273 PHE A CA 1
ATOM 2178 C C . PHE A 1 273 ? 19.253 -11.334 -1.871 1.00 44.16 273 PHE A C 1
ATOM 2180 O O . PHE A 1 273 ? 19.701 -10.998 -0.778 1.00 44.16 273 PHE A O 1
ATOM 2187 N N . THR A 1 274 ? 18.213 -10.710 -2.432 1.00 48.19 274 THR A N 1
ATOM 2188 C CA . THR A 1 274 ? 17.483 -9.584 -1.821 1.00 48.19 274 THR A CA 1
ATOM 2189 C C . THR A 1 274 ? 16.166 -10.008 -1.159 1.00 48.19 274 THR A C 1
ATOM 2191 O O . THR A 1 274 ? 15.360 -9.161 -0.776 1.00 48.19 274 THR A O 1
ATOM 2194 N N . HIS A 1 275 ? 15.930 -11.316 -0.991 1.00 44.66 275 HIS A N 1
ATOM 2195 C CA . HIS A 1 275 ? 14.713 -11.849 -0.369 1.00 44.66 275 HIS A CA 1
ATOM 2196 C C . HIS A 1 275 ? 14.695 -11.781 1.165 1.00 44.66 275 HIS A C 1
ATOM 2198 O O . HIS A 1 275 ? 13.613 -11.887 1.745 1.00 44.66 275 HIS A O 1
ATOM 2204 N N . THR A 1 276 ? 15.833 -11.590 1.844 1.00 49.97 276 THR A N 1
ATOM 2205 C CA . THR A 1 276 ? 15.813 -11.341 3.292 1.00 49.97 276 THR A CA 1
ATOM 2206 C C . THR A 1 276 ? 15.263 -9.932 3.557 1.00 49.97 276 THR A C 1
ATOM 2208 O O . THR A 1 276 ? 15.816 -8.954 3.044 1.00 49.97 276 THR A O 1
ATOM 2211 N N . PRO A 1 277 ? 14.183 -9.794 4.353 1.00 47.53 277 PRO A N 1
ATOM 2212 C CA . PRO A 1 277 ? 13.520 -8.508 4.585 1.00 47.53 277 PRO A CA 1
ATOM 2213 C C . PRO A 1 277 ? 14.463 -7.400 5.071 1.00 47.53 277 PRO A C 1
ATOM 2215 O O . PRO A 1 277 ? 14.307 -6.253 4.668 1.00 47.53 277 PRO A O 1
ATOM 2218 N N . GLU A 1 278 ? 15.478 -7.756 5.861 1.00 45.09 278 GLU A N 1
ATOM 2219 C CA . GLU A 1 278 ? 16.437 -6.818 6.453 1.00 45.09 278 GLU A CA 1
ATOM 2220 C C . GLU A 1 278 ? 17.425 -6.225 5.433 1.00 45.09 278 GLU A C 1
ATOM 2222 O O . GLU A 1 278 ? 17.631 -5.014 5.387 1.00 45.09 278 GLU A O 1
ATOM 2227 N N . ILE A 1 279 ? 17.999 -7.059 4.555 1.00 55.47 279 ILE A N 1
ATOM 2228 C CA . ILE A 1 279 ? 18.913 -6.600 3.491 1.00 55.47 279 ILE A CA 1
ATOM 2229 C C . ILE A 1 279 ? 18.152 -5.724 2.497 1.00 55.47 279 ILE A C 1
ATOM 2231 O O . ILE A 1 279 ? 18.668 -4.723 2.007 1.00 55.47 279 ILE A O 1
ATOM 2235 N N . ARG A 1 280 ? 16.895 -6.079 2.235 1.00 55.81 280 ARG A N 1
ATOM 2236 C CA . ARG A 1 280 ? 16.001 -5.343 1.351 1.00 55.81 280 ARG A CA 1
ATOM 2237 C C . ARG A 1 280 ? 15.571 -3.998 1.926 1.00 55.81 280 ARG A C 1
ATOM 2239 O O . ARG A 1 280 ? 15.591 -3.014 1.198 1.00 55.81 280 ARG A O 1
ATOM 2246 N N . ARG A 1 281 ? 15.178 -3.951 3.202 1.00 51.88 281 ARG A N 1
ATOM 2247 C CA . ARG A 1 281 ? 14.846 -2.702 3.897 1.00 51.88 281 ARG A CA 1
ATOM 2248 C C . ARG A 1 281 ? 16.034 -1.753 3.845 1.00 51.88 281 ARG A C 1
ATOM 2250 O O . ARG A 1 281 ? 15.877 -0.619 3.413 1.00 51.88 281 ARG A O 1
ATOM 2257 N N . ARG A 1 282 ? 17.223 -2.265 4.171 1.00 58.12 282 ARG A N 1
ATOM 2258 C CA . ARG A 1 282 ? 18.465 -1.505 4.062 1.00 58.12 282 ARG A CA 1
ATOM 2259 C C . ARG A 1 282 ? 18.684 -1.013 2.632 1.00 58.12 282 ARG A C 1
ATOM 2261 O O . ARG A 1 282 ? 18.900 0.169 2.458 1.00 58.12 282 ARG A O 1
ATOM 2268 N N . ALA A 1 283 ? 18.520 -1.863 1.616 1.00 61.28 283 ALA A N 1
ATOM 2269 C CA . ALA A 1 283 ? 18.660 -1.463 0.215 1.00 61.28 283 ALA A CA 1
ATOM 2270 C C . ALA A 1 283 ? 17.648 -0.390 -0.239 1.00 61.28 283 ALA A C 1
ATOM 2272 O O . ALA A 1 283 ? 18.032 0.487 -0.998 1.00 61.28 283 ALA A O 1
ATOM 2273 N N . ILE A 1 284 ? 16.390 -0.427 0.218 1.00 59.12 284 ILE A N 1
ATOM 2274 C CA . ILE A 1 284 ? 15.371 0.597 -0.101 1.00 59.12 284 ILE A CA 1
ATOM 2275 C C . ILE A 1 284 ? 15.662 1.918 0.629 1.00 59.12 284 ILE A C 1
ATOM 2277 O O . ILE A 1 284 ? 15.436 2.993 0.086 1.00 59.12 284 ILE A O 1
ATOM 2281 N N . GLU A 1 285 ? 16.177 1.854 1.858 1.00 63.59 285 GLU A N 1
ATOM 2282 C CA . GLU A 1 285 ? 16.560 3.043 2.631 1.00 63.59 285 GLU A CA 1
ATOM 2283 C C . GLU A 1 285 ? 17.884 3.661 2.141 1.00 63.59 285 GLU A C 1
ATOM 2285 O O . GLU A 1 285 ? 18.108 4.852 2.343 1.00 63.59 285 GLU A O 1
ATOM 2290 N N . THR A 1 286 ? 18.762 2.878 1.501 1.00 70.69 286 THR A N 1
ATOM 2291 C CA . THR A 1 286 ? 20.119 3.311 1.121 1.00 70.69 286 THR A CA 1
ATOM 2292 C C . THR A 1 286 ? 20.366 3.439 -0.381 1.00 70.69 286 THR A C 1
ATOM 2294 O O . THR A 1 286 ? 21.455 3.862 -0.753 1.00 70.69 286 THR A O 1
ATOM 2297 N N . ALA A 1 287 ? 19.432 3.044 -1.246 1.00 77.25 287 ALA A N 1
ATOM 2298 C CA . ALA A 1 287 ? 19.578 3.136 -2.698 1.00 77.25 287 ALA A CA 1
ATOM 2299 C C . ALA A 1 287 ? 18.327 3.737 -3.349 1.00 77.25 287 ALA A C 1
ATOM 2301 O O . ALA A 1 287 ? 17.211 3.551 -2.866 1.00 77.25 287 ALA A O 1
ATOM 2302 N N . VAL A 1 288 ? 18.528 4.431 -4.466 1.00 81.75 288 VAL A N 1
ATOM 2303 C CA . VAL A 1 288 ? 17.479 5.015 -5.301 1.00 81.75 288 VAL A CA 1
ATOM 2304 C C . VAL A 1 288 ? 17.436 4.296 -6.651 1.00 81.75 288 VAL A C 1
ATOM 2306 O O . VAL A 1 288 ? 18.470 4.026 -7.262 1.00 81.75 288 VAL A O 1
ATOM 2309 N N . TYR A 1 289 ? 16.229 3.955 -7.095 1.00 84.25 289 TYR A N 1
ATOM 2310 C CA . TYR A 1 289 ? 15.960 3.378 -8.412 1.00 84.25 289 TYR A CA 1
ATOM 2311 C C . TYR A 1 289 ? 14.700 4.047 -8.955 1.00 84.25 289 TYR A C 1
ATOM 2313 O O . TYR A 1 289 ? 13.594 3.587 -8.663 1.00 84.25 289 TYR A O 1
ATOM 2321 N N . GLN A 1 290 ? 14.875 5.165 -9.651 1.00 87.62 290 GLN A N 1
ATOM 2322 C CA . GLN A 1 290 ? 13.782 6.024 -10.096 1.00 87.62 290 GLN A CA 1
ATOM 2323 C C . GLN A 1 290 ? 14.001 6.504 -11.516 1.00 87.62 290 GLN A C 1
ATOM 2325 O O . GLN A 1 290 ? 15.110 6.916 -11.842 1.00 87.62 290 GLN A O 1
ATOM 2330 N N . ASP A 1 291 ? 12.907 6.534 -12.272 1.00 89.88 291 ASP A N 1
ATOM 2331 C CA . ASP A 1 291 ? 12.843 7.094 -13.617 1.00 89.88 291 ASP A CA 1
ATOM 2332 C C . ASP A 1 291 ? 11.633 8.014 -13.715 1.00 89.88 291 ASP A C 1
ATOM 2334 O O . ASP A 1 291 ? 10.520 7.658 -13.289 1.00 89.88 291 ASP A O 1
ATOM 2338 N N . VAL A 1 292 ? 11.855 9.194 -14.281 1.00 93.38 292 VAL A N 1
ATOM 2339 C CA . VAL A 1 292 ? 10.822 10.204 -14.496 1.00 93.38 292 VAL A CA 1
ATOM 2340 C C . VAL A 1 292 ? 10.879 10.708 -15.926 1.00 93.38 292 VAL A C 1
ATOM 2342 O O . VAL A 1 292 ? 11.951 10.993 -16.450 1.00 93.38 292 VAL A O 1
ATOM 2345 N N . ILE A 1 293 ? 9.706 10.872 -16.527 1.00 94.31 293 ILE A N 1
ATOM 2346 C CA . ILE A 1 293 ? 9.528 11.503 -17.827 1.00 94.31 293 ILE A CA 1
ATOM 2347 C C . ILE A 1 293 ? 8.993 12.915 -17.594 1.00 94.31 293 ILE A C 1
ATOM 2349 O O . ILE A 1 293 ? 7.899 13.080 -17.049 1.00 94.31 293 ILE A O 1
ATOM 2353 N N . VAL A 1 294 ? 9.733 13.935 -18.022 1.00 94.69 294 VAL A N 1
ATOM 2354 C CA . VAL A 1 294 ? 9.365 15.355 -17.868 1.00 94.69 294 VAL A CA 1
ATOM 2355 C C . VAL A 1 294 ? 9.603 16.135 -19.173 1.00 94.69 294 VAL A C 1
ATOM 2357 O O . VAL A 1 294 ? 10.341 15.659 -20.039 1.00 94.69 294 VAL A O 1
ATOM 2360 N N . PRO A 1 295 ? 8.952 17.295 -19.380 1.00 94.62 295 PRO A N 1
ATOM 2361 C CA . PRO A 1 295 ? 9.089 18.062 -20.619 1.00 94.62 295 PRO A CA 1
ATOM 2362 C C . PRO A 1 295 ? 10.532 18.505 -20.891 1.00 94.62 295 PRO A C 1
ATOM 2364 O O . PRO A 1 295 ? 11.244 18.907 -19.977 1.00 94.62 295 PRO A O 1
ATOM 2367 N N . MET A 1 296 ? 10.950 18.557 -22.158 1.00 91.56 296 MET A N 1
ATOM 2368 C CA . MET A 1 296 ? 12.328 18.916 -22.539 1.00 91.56 296 MET A CA 1
ATOM 2369 C C . MET A 1 296 ? 12.778 20.308 -22.066 1.00 91.56 296 MET A C 1
ATOM 2371 O O . MET A 1 296 ? 13.953 20.535 -21.800 1.00 91.56 296 MET A O 1
ATOM 2375 N N . ARG A 1 297 ? 11.837 21.231 -21.851 1.00 90.19 297 ARG A N 1
ATOM 2376 C CA . ARG A 1 297 ? 12.119 22.556 -21.274 1.00 90.19 297 ARG A CA 1
ATOM 2377 C C . ARG A 1 297 ? 12.665 22.522 -19.839 1.00 90.19 297 ARG A C 1
ATOM 2379 O O . ARG A 1 297 ? 13.203 23.529 -19.403 1.00 90.19 297 ARG A O 1
ATOM 2386 N N . THR A 1 298 ? 12.519 21.411 -19.110 1.00 93.81 298 THR A N 1
ATOM 2387 C CA . THR A 1 298 ? 12.928 21.298 -17.699 1.00 93.81 298 THR A CA 1
ATOM 2388 C C . THR A 1 298 ? 14.240 20.538 -17.494 1.00 93.81 298 THR A C 1
ATOM 2390 O O . THR A 1 298 ? 14.529 20.124 -16.368 1.00 93.81 298 THR A O 1
ATOM 2393 N N . ILE A 1 299 ? 15.034 20.297 -18.551 1.00 92.94 299 ILE A N 1
ATOM 2394 C CA . ILE A 1 299 ? 16.302 19.539 -18.467 1.00 92.94 299 ILE A CA 1
ATOM 2395 C C . ILE A 1 299 ? 17.179 20.062 -17.328 1.00 92.94 299 ILE A C 1
ATOM 2397 O O . ILE A 1 299 ? 17.640 19.293 -16.481 1.00 92.94 299 ILE A O 1
ATOM 2401 N N . ARG A 1 300 ? 17.358 21.384 -17.272 1.00 91.75 300 ARG A N 1
ATOM 2402 C CA . ARG A 1 300 ? 18.246 22.036 -16.313 1.00 91.75 300 ARG A CA 1
ATOM 2403 C C . ARG A 1 300 ? 17.790 21.824 -14.874 1.00 91.75 300 ARG A C 1
ATOM 2405 O O . ARG A 1 300 ? 18.574 21.384 -14.035 1.00 91.75 300 ARG A O 1
ATOM 2412 N N . GLU A 1 301 ? 16.530 22.128 -14.591 1.00 94.75 301 GLU A N 1
ATOM 2413 C CA . GLU A 1 301 ? 15.933 21.992 -13.265 1.00 94.75 301 GLU A CA 1
ATOM 2414 C C . GLU A 1 301 ? 15.954 20.535 -12.801 1.00 94.75 301 GLU A C 1
ATOM 2416 O O . GLU A 1 301 ? 16.237 20.268 -11.636 1.00 94.75 301 GLU A O 1
ATOM 2421 N N . THR A 1 302 ? 15.728 19.591 -13.718 1.00 94.31 302 THR A N 1
ATOM 2422 C CA . THR A 1 302 ? 15.682 18.158 -13.401 1.00 94.31 302 THR A CA 1
ATOM 2423 C C . THR A 1 302 ? 17.065 17.623 -13.029 1.00 94.31 302 THR A C 1
ATOM 2425 O O . THR A 1 302 ? 17.208 16.968 -11.998 1.00 94.31 302 THR A O 1
ATOM 2428 N N . VAL A 1 303 ? 18.109 17.944 -13.806 1.00 93.94 303 VAL A N 1
ATOM 2429 C CA . VAL A 1 303 ? 19.489 17.521 -13.492 1.00 93.94 303 VAL A CA 1
ATOM 2430 C C . VAL A 1 303 ? 19.976 18.156 -12.185 1.00 93.94 303 VAL A C 1
ATOM 2432 O O . VAL A 1 303 ? 20.618 17.483 -11.378 1.00 93.94 303 VAL A O 1
ATOM 2435 N N . ILE A 1 304 ? 19.638 19.427 -11.931 1.00 94.44 304 ILE A N 1
ATOM 2436 C CA . ILE A 1 304 ? 19.964 20.101 -10.665 1.00 94.44 304 ILE A CA 1
ATOM 2437 C C . ILE A 1 304 ? 19.253 19.425 -9.489 1.00 94.44 304 ILE A C 1
ATOM 2439 O O . ILE A 1 304 ? 19.908 19.123 -8.495 1.00 94.44 304 ILE A O 1
ATOM 2443 N N . LEU A 1 305 ? 17.958 19.126 -9.612 1.00 94.69 305 LEU A N 1
ATOM 2444 C CA . LEU A 1 305 ? 17.193 18.436 -8.572 1.00 94.69 305 LEU A CA 1
ATOM 2445 C C . LEU A 1 305 ? 17.784 17.058 -8.254 1.00 94.69 305 LEU A C 1
ATOM 2447 O O . LEU A 1 305 ? 17.979 16.723 -7.090 1.00 94.69 305 LEU A O 1
ATOM 2451 N N . PHE A 1 306 ? 18.111 16.267 -9.279 1.00 94.19 306 PHE A N 1
ATOM 2452 C CA . PHE A 1 306 ? 18.711 14.944 -9.088 1.00 94.19 306 PHE A CA 1
ATOM 2453 C C . PHE A 1 306 ? 20.094 15.038 -8.439 1.00 94.19 306 PHE A C 1
ATOM 2455 O O . PHE A 1 306 ? 20.448 14.209 -7.597 1.00 94.19 306 PHE A O 1
ATOM 2462 N N . HIS A 1 307 ? 20.869 16.065 -8.790 1.00 94.06 307 HIS A N 1
ATOM 2463 C CA . HIS A 1 307 ? 22.134 16.342 -8.131 1.00 94.06 307 HIS A CA 1
ATOM 2464 C C . HIS A 1 307 ? 21.941 16.707 -6.655 1.00 94.06 307 HIS A C 1
ATOM 2466 O O . HIS A 1 307 ? 22.640 16.140 -5.828 1.00 94.06 307 HIS A O 1
ATOM 2472 N N . GLU A 1 308 ? 21.010 17.600 -6.318 1.00 92.94 308 GLU A N 1
ATOM 2473 C CA . GLU A 1 308 ? 20.776 18.060 -4.941 1.00 92.94 308 GLU A CA 1
ATOM 2474 C C . GLU A 1 308 ? 20.175 16.974 -4.036 1.00 92.94 308 GLU A C 1
ATOM 2476 O O . GLU A 1 308 ? 20.567 16.855 -2.876 1.00 92.94 308 GLU A O 1
ATOM 2481 N N . GLU A 1 309 ? 19.248 16.164 -4.553 1.00 92.00 309 GLU A N 1
ATOM 2482 C CA . GLU A 1 309 ? 18.538 15.159 -3.753 1.00 92.00 309 GLU A CA 1
ATOM 2483 C C . GLU A 1 309 ? 19.276 13.813 -3.684 1.00 92.00 309 GLU A C 1
ATOM 2485 O O . GLU A 1 309 ? 19.203 13.125 -2.660 1.00 92.00 309 GLU A O 1
ATOM 2490 N N . PHE A 1 310 ? 20.004 13.417 -4.738 1.00 92.00 310 PHE A N 1
ATOM 2491 C CA . PHE A 1 310 ? 20.650 12.098 -4.815 1.00 92.00 310 PHE A CA 1
ATOM 2492 C C . PHE A 1 310 ? 22.182 12.151 -4.901 1.00 92.00 310 PHE A C 1
ATOM 2494 O O . PHE A 1 310 ? 22.840 11.202 -4.467 1.00 92.00 310 PHE A O 1
ATOM 2501 N N . GLU A 1 311 ? 22.769 13.217 -5.457 1.00 92.00 311 GLU A N 1
ATOM 2502 C CA . GLU A 1 311 ? 24.204 13.330 -5.779 1.00 92.00 311 GLU A CA 1
ATOM 2503 C C . GLU A 1 311 ? 24.784 12.052 -6.423 1.00 92.00 311 GLU A C 1
ATOM 2505 O O . GLU A 1 311 ? 25.882 11.593 -6.090 1.00 92.00 311 GLU A O 1
ATOM 2510 N N . PHE A 1 312 ? 24.014 11.428 -7.315 1.00 90.75 312 PHE A N 1
ATOM 2511 C CA . PHE A 1 312 ? 24.384 10.178 -7.967 1.00 90.75 312 PHE A CA 1
ATOM 2512 C C . PHE A 1 312 ? 24.699 10.406 -9.444 1.00 90.75 312 PHE A C 1
ATOM 2514 O O . PHE A 1 312 ? 23.960 11.096 -10.138 1.00 90.75 312 PHE A O 1
ATOM 2521 N N . TYR A 1 313 ? 25.767 9.764 -9.917 1.00 92.00 313 TYR A N 1
ATOM 2522 C CA . TYR A 1 313 ? 26.139 9.690 -11.325 1.00 92.00 313 TYR A CA 1
ATOM 2523 C C . TYR A 1 313 ? 26.684 8.289 -11.643 1.00 92.00 313 TYR A C 1
ATOM 2525 O O . TYR A 1 313 ? 27.282 7.656 -10.760 1.00 92.00 313 TYR A O 1
ATOM 2533 N N . PRO A 1 314 ? 26.534 7.813 -12.889 1.00 93.25 314 PRO A N 1
ATOM 2534 C CA . PRO A 1 314 ? 25.916 8.511 -14.024 1.00 93.25 314 PRO A CA 1
ATOM 2535 C C . PRO A 1 314 ? 24.374 8.550 -13.974 1.00 93.25 314 PRO A C 1
ATOM 2537 O O . PRO A 1 314 ? 23.756 7.743 -13.281 1.00 93.25 314 PRO A O 1
ATOM 2540 N N . LEU A 1 315 ? 23.769 9.492 -14.705 1.00 93.94 315 LEU A N 1
ATOM 2541 C CA . LEU A 1 315 ? 22.324 9.548 -14.974 1.00 93.94 315 LEU A CA 1
ATOM 2542 C C . LEU A 1 315 ? 22.054 9.125 -16.420 1.00 93.94 315 LEU A C 1
ATOM 2544 O O . LEU A 1 315 ? 22.823 9.477 -17.323 1.00 93.94 315 LEU A O 1
ATOM 2548 N N . LEU A 1 316 ? 20.973 8.375 -16.625 1.00 92.44 316 LEU A N 1
ATOM 2549 C CA . LEU A 1 316 ? 20.535 7.911 -17.940 1.00 92.44 316 LEU A CA 1
ATOM 2550 C C . LEU A 1 316 ? 19.526 8.897 -18.514 1.00 92.44 316 LEU A C 1
ATOM 2552 O O . LEU A 1 316 ? 18.607 9.274 -17.796 1.00 92.44 316 LEU A O 1
ATOM 2556 N N . PHE A 1 317 ? 19.690 9.309 -19.767 1.00 94.38 317 PHE A N 1
ATOM 2557 C CA . PHE A 1 317 ? 18.812 10.287 -20.396 1.00 94.38 317 PHE A CA 1
ATOM 2558 C C . PHE A 1 317 ? 18.374 9.820 -21.786 1.00 94.38 317 PHE A C 1
ATOM 2560 O O . PHE A 1 317 ? 19.215 9.600 -22.665 1.00 94.38 317 PHE A O 1
ATOM 2567 N N . TYR A 1 318 ? 17.058 9.769 -22.005 1.00 94.19 318 TYR A N 1
ATOM 2568 C CA . TYR A 1 318 ? 16.459 9.467 -23.306 1.00 94.19 318 TYR A CA 1
ATOM 2569 C C . TYR A 1 318 ? 15.387 10.486 -23.686 1.00 94.19 318 TYR A C 1
ATOM 2571 O O . TYR A 1 318 ? 14.396 10.621 -22.970 1.00 94.19 318 TYR A O 1
ATOM 2579 N N . PRO A 1 319 ? 15.505 11.172 -24.829 1.00 94.94 319 PRO A N 1
ATOM 2580 C CA . PRO A 1 319 ? 14.410 11.981 -25.336 1.00 94.94 319 PRO A CA 1
ATOM 2581 C C . PRO A 1 319 ? 13.258 11.109 -25.863 1.00 94.94 319 PRO A C 1
ATOM 2583 O O . PRO A 1 319 ? 13.457 10.056 -26.469 1.00 94.94 319 PRO A O 1
ATOM 2586 N N . VAL A 1 320 ? 12.025 11.564 -25.646 1.00 93.50 320 VAL A N 1
ATOM 2587 C CA . VAL A 1 320 ? 10.793 10.856 -26.008 1.00 93.50 320 VAL A CA 1
ATOM 2588 C C . VAL A 1 320 ? 9.736 11.820 -26.536 1.00 93.50 320 VAL A C 1
ATOM 2590 O O . VAL A 1 320 ? 9.402 12.817 -25.902 1.00 93.50 320 VAL A O 1
ATOM 2593 N N . LYS A 1 321 ? 9.154 11.501 -27.696 1.00 92.69 321 LYS A N 1
ATOM 2594 C CA . LYS A 1 321 ? 7.976 12.208 -28.210 1.00 92.69 321 LYS A CA 1
ATOM 2595 C C . LYS A 1 321 ? 6.720 11.708 -27.514 1.00 92.69 321 LYS A C 1
ATOM 2597 O O . LYS A 1 321 ? 6.389 10.525 -27.603 1.00 92.69 321 LYS A O 1
ATOM 2602 N N . LEU A 1 322 ? 5.991 12.618 -26.880 1.00 92.25 322 LEU A N 1
ATOM 2603 C CA . LEU A 1 322 ? 4.665 12.335 -26.353 1.00 92.25 322 LEU A CA 1
ATOM 2604 C C . LEU A 1 322 ? 3.607 12.886 -27.312 1.00 92.25 322 LEU A C 1
ATOM 2606 O O . LEU A 1 322 ? 3.553 14.092 -27.564 1.00 92.25 322 LEU A O 1
ATOM 2610 N N . PHE A 1 323 ? 2.782 11.998 -27.866 1.00 91.12 323 PHE A N 1
ATOM 2611 C CA . PHE A 1 323 ? 1.713 12.360 -28.795 1.00 91.12 323 PHE A CA 1
ATOM 2612 C C . PHE A 1 323 ? 0.423 12.702 -28.048 1.00 91.12 323 PHE A C 1
ATOM 2614 O O . PHE A 1 323 ? 0.069 1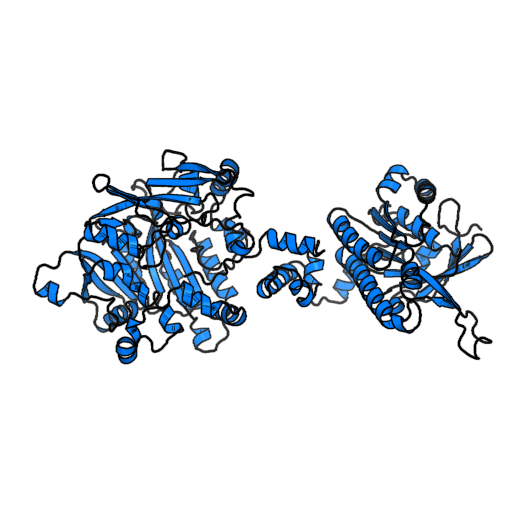2.057 -27.059 1.00 91.12 323 PHE A O 1
ATOM 2621 N N . VAL A 1 324 ? -0.303 13.701 -28.551 1.00 90.38 324 VAL A N 1
ATOM 2622 C CA . VAL A 1 324 ? -1.641 14.043 -28.059 1.00 90.38 324 VAL A CA 1
ATOM 2623 C C . VAL A 1 324 ? -2.615 12.928 -28.436 1.00 90.38 324 VAL A C 1
ATOM 2625 O O . VAL A 1 324 ? -2.816 12.638 -29.616 1.00 90.38 324 VAL A O 1
ATOM 2628 N N . GLN A 1 325 ? -3.245 12.327 -27.428 1.00 86.31 325 GLN A N 1
ATOM 2629 C CA . GLN A 1 325 ? -4.306 11.345 -27.622 1.00 86.31 325 GLN A CA 1
ATOM 2630 C C . GLN A 1 325 ? -5.621 12.034 -28.020 1.00 86.31 325 GLN A C 1
ATOM 2632 O O . GLN A 1 325 ? -5.904 13.131 -27.521 1.00 86.31 325 GLN A O 1
ATOM 2637 N N . PRO A 1 326 ? -6.454 11.392 -28.864 1.00 84.56 326 PRO A N 1
ATOM 2638 C CA . PRO A 1 326 ? -7.752 11.926 -29.264 1.00 84.56 326 PRO A CA 1
ATOM 2639 C C . PRO A 1 326 ? -8.690 12.183 -28.078 1.00 84.56 326 PRO A C 1
ATOM 2641 O O . PRO A 1 326 ? -8.667 11.466 -27.072 1.00 84.56 326 PRO A O 1
ATOM 2644 N N . ASP A 1 327 ? -9.576 13.168 -28.225 1.00 82.19 327 ASP A N 1
ATOM 2645 C CA . ASP A 1 327 ? -10.570 13.497 -27.202 1.00 82.19 327 ASP A CA 1
ATOM 2646 C C . ASP A 1 327 ? -11.456 12.290 -26.863 1.00 82.19 327 ASP A C 1
ATOM 2648 O O . ASP A 1 327 ? -11.988 11.605 -27.739 1.00 82.19 327 ASP A O 1
ATOM 2652 N N . GLY A 1 328 ? -11.613 12.023 -25.565 1.00 78.69 328 GLY A N 1
ATOM 2653 C CA . GLY A 1 328 ? -12.366 10.873 -25.055 1.00 78.69 328 GLY A CA 1
ATOM 2654 C C . GLY A 1 328 ? -11.597 9.545 -25.028 1.00 78.69 328 GLY A C 1
ATOM 2655 O O . GLY A 1 328 ? -12.091 8.597 -24.418 1.00 78.69 328 GLY A O 1
ATOM 2656 N N . TYR A 1 329 ? -10.390 9.491 -25.601 1.00 84.44 329 TYR A N 1
ATOM 2657 C CA . TYR A 1 329 ? -9.503 8.320 -25.616 1.00 84.44 329 TYR A CA 1
ATOM 2658 C C . TYR A 1 329 ? -8.203 8.555 -24.828 1.00 84.44 329 TYR A C 1
ATOM 2660 O O . TYR A 1 329 ? -7.166 7.967 -25.113 1.00 84.44 329 TYR A O 1
ATOM 2668 N N . GLN A 1 330 ? -8.246 9.424 -23.820 1.00 84.38 330 GLN A N 1
ATOM 2669 C CA . GLN A 1 330 ? -7.108 9.695 -22.942 1.00 84.38 330 GLN A CA 1
ATOM 2670 C C . GLN A 1 330 ? -6.954 8.540 -21.943 1.00 84.38 330 GLN A C 1
ATOM 2672 O O . GLN A 1 330 ? -7.833 8.316 -21.113 1.00 84.38 330 GLN A O 1
ATOM 2677 N N . GLY A 1 331 ? -5.877 7.761 -22.082 1.00 85.50 331 GLY A N 1
ATOM 2678 C CA . GLY A 1 331 ? -5.514 6.686 -21.154 1.00 85.50 331 GLY A CA 1
ATOM 2679 C C . GLY A 1 331 ? -4.953 7.215 -19.829 1.00 85.50 331 GLY A C 1
ATOM 2680 O O . GLY A 1 331 ? -5.169 8.364 -19.471 1.00 85.50 331 GLY A O 1
ATOM 2681 N N . LEU A 1 332 ? -4.183 6.389 -19.110 1.00 89.75 332 LEU A N 1
ATOM 2682 C CA . LEU A 1 332 ? -3.534 6.816 -17.856 1.00 89.75 332 LEU A CA 1
ATOM 2683 C C . LEU A 1 332 ? -2.504 7.935 -18.063 1.00 89.75 332 LEU A C 1
ATOM 2685 O O . LEU A 1 332 ? -2.277 8.743 -17.165 1.00 89.75 332 LEU A O 1
ATOM 2689 N N . ILE A 1 333 ? -1.881 7.984 -19.239 1.00 88.81 333 ILE A N 1
ATOM 2690 C CA . ILE A 1 333 ? -0.899 9.008 -19.587 1.00 88.81 333 ILE A CA 1
ATOM 2691 C C . ILE A 1 333 ? -1.634 10.290 -19.979 1.00 88.81 333 ILE A C 1
ATOM 2693 O O . ILE A 1 333 ? -2.452 10.288 -20.900 1.00 88.81 333 ILE A O 1
ATOM 2697 N N . ARG A 1 334 ? -1.320 11.392 -19.292 1.00 88.12 334 ARG A N 1
ATOM 2698 C CA . ARG A 1 334 ? -1.877 12.711 -19.605 1.00 88.12 334 ARG A CA 1
ATOM 2699 C C . ARG A 1 334 ? -1.352 13.228 -20.941 1.00 88.12 334 ARG A C 1
ATOM 2701 O O . ARG A 1 334 ? -0.206 12.988 -21.313 1.00 88.12 334 ARG A O 1
ATOM 2708 N N . ASN A 1 335 ? -2.198 13.990 -21.629 1.00 88.94 335 ASN A N 1
ATOM 2709 C CA . ASN A 1 335 ? -1.789 14.694 -22.836 1.00 88.94 335 ASN A CA 1
ATOM 2710 C C . ASN A 1 335 ? -0.717 15.756 -22.527 1.00 88.94 335 ASN A C 1
ATOM 2712 O O . ASN A 1 335 ? -0.754 16.364 -21.451 1.00 88.94 335 ASN A O 1
ATOM 2716 N N . PRO A 1 336 ? 0.207 16.001 -23.473 1.00 88.75 336 PRO A N 1
ATOM 2717 C CA . PRO A 1 336 ? 1.215 17.043 -23.339 1.00 88.75 336 PRO A CA 1
ATOM 2718 C C . PRO A 1 336 ? 0.583 18.437 -23.218 1.00 88.75 336 PRO A C 1
ATOM 2720 O O . PRO A 1 336 ? -0.534 18.685 -23.679 1.00 88.75 336 PRO A O 1
ATOM 2723 N N . THR A 1 337 ? 1.317 19.357 -22.597 1.00 85.50 337 THR A N 1
ATOM 2724 C CA . THR A 1 337 ? 0.826 20.700 -22.229 1.00 85.50 337 THR A CA 1
ATOM 2725 C C . THR A 1 337 ? 1.097 21.758 -23.290 1.00 85.50 337 THR A C 1
ATOM 2727 O O . THR A 1 337 ? 0.312 22.694 -23.436 1.00 85.50 337 THR A O 1
ATOM 2730 N N . GLN A 1 338 ? 2.202 21.624 -24.022 1.00 87.44 338 GLN A N 1
ATOM 2731 C CA . GLN A 1 338 ? 2.639 22.543 -25.071 1.00 87.44 338 GLN A CA 1
ATOM 2732 C C . GLN A 1 338 ? 2.956 21.755 -26.353 1.00 87.44 338 GLN A C 1
ATOM 2734 O O . GLN A 1 338 ? 4.109 21.711 -26.788 1.00 87.44 338 GLN A O 1
ATOM 2739 N N . PRO A 1 339 ? 1.956 21.090 -26.964 1.00 86.50 339 PRO A N 1
ATOM 2740 C CA . PRO A 1 339 ? 2.170 20.361 -28.204 1.00 86.50 339 PRO A CA 1
ATOM 2741 C C . PRO A 1 339 ? 2.509 21.315 -29.355 1.00 86.50 339 PRO A C 1
ATOM 2743 O O . PRO A 1 339 ? 1.930 22.393 -29.492 1.00 86.50 339 PRO A O 1
ATOM 2746 N N . LYS A 1 340 ? 3.429 20.894 -30.223 1.00 82.56 340 LYS A N 1
ATOM 2747 C CA . LYS A 1 340 ? 3.830 21.632 -31.421 1.00 82.56 340 LYS A CA 1
ATOM 2748 C C . LYS A 1 340 ? 2.684 21.636 -32.435 1.00 82.56 340 LYS A C 1
ATOM 2750 O O . LYS A 1 340 ? 2.313 20.593 -32.975 1.00 82.56 340 LYS A O 1
ATOM 2755 N N . GLU A 1 341 ? 2.121 22.813 -32.694 1.00 73.06 341 GLU A N 1
ATOM 2756 C CA . GLU A 1 341 ? 1.045 22.992 -33.671 1.00 73.06 341 GLU A CA 1
ATOM 2757 C C . GLU A 1 341 ? 1.582 22.799 -35.104 1.00 73.06 341 GLU A C 1
ATOM 2759 O O . GLU A 1 341 ? 2.578 23.408 -35.494 1.00 73.06 341 GLU A O 1
ATOM 2764 N N . GLY A 1 342 ? 0.944 21.926 -35.894 1.00 71.31 342 GLY A N 1
ATOM 2765 C CA . GLY A 1 342 ? 1.301 21.664 -37.300 1.00 71.31 342 GLY A CA 1
ATOM 2766 C C . GLY A 1 342 ? 1.747 20.231 -37.620 1.00 71.31 342 GLY A C 1
ATOM 2767 O O . GLY A 1 342 ? 1.782 19.863 -38.793 1.00 71.31 342 GLY A O 1
ATOM 2768 N N . SER A 1 343 ? 2.030 19.398 -36.615 1.00 75.75 343 SER A N 1
ATOM 2769 C CA . SER A 1 343 ? 2.179 17.945 -36.780 1.00 75.75 343 SER A CA 1
ATOM 2770 C C . SER A 1 343 ? 0.835 17.223 -36.614 1.00 75.75 343 SER A C 1
ATOM 2772 O O . SER A 1 343 ? -0.057 17.695 -35.910 1.00 75.75 343 SER A O 1
ATOM 2774 N N . ASN A 1 344 ? 0.663 16.080 -37.289 1.00 79.12 344 ASN A N 1
ATOM 2775 C CA . ASN A 1 344 ? -0.531 15.241 -37.165 1.00 79.12 344 ASN A CA 1
ATOM 2776 C C . ASN A 1 344 ? -0.127 13.778 -36.882 1.00 79.12 344 ASN A C 1
ATOM 2778 O O . ASN A 1 344 ? 0.349 13.116 -37.809 1.00 79.12 344 ASN A O 1
ATOM 2782 N N . PRO A 1 345 ? -0.304 13.265 -35.649 1.00 84.06 345 PRO A N 1
ATOM 2783 C CA . PRO A 1 345 ? -0.865 13.948 -34.477 1.00 84.06 345 PRO A CA 1
ATOM 2784 C C . PRO A 1 345 ? 0.093 14.997 -33.867 1.00 84.06 345 PRO A C 1
ATOM 2786 O O . PRO A 1 345 ? 1.313 14.871 -34.029 1.00 84.06 345 PRO A O 1
ATOM 2789 N N . PRO A 1 346 ? -0.431 16.018 -33.157 1.00 90.62 346 PRO A N 1
ATOM 2790 C CA . PRO A 1 346 ? 0.387 16.958 -32.394 1.00 90.62 346 PRO A CA 1
ATOM 2791 C C . PRO A 1 346 ? 1.223 16.240 -31.330 1.00 90.62 346 PRO A C 1
ATOM 2793 O O . PRO A 1 346 ? 0.782 15.244 -30.749 1.00 90.62 346 PRO A O 1
ATOM 2796 N N . TRP A 1 347 ? 2.423 16.746 -31.054 1.00 91.69 347 TRP A N 1
ATOM 2797 C CA . TRP A 1 347 ? 3.350 16.137 -30.095 1.00 91.69 347 TRP A CA 1
ATOM 2798 C C . TRP A 1 347 ? 4.175 17.182 -29.346 1.00 91.69 347 TRP A C 1
ATOM 2800 O O . TRP A 1 347 ? 4.390 18.283 -29.848 1.00 91.69 347 TRP A O 1
ATOM 2810 N N . GLU A 1 348 ? 4.663 16.822 -28.163 1.00 93.00 348 GLU A N 1
ATOM 2811 C CA . GLU A 1 348 ? 5.638 17.590 -27.375 1.00 93.00 348 GLU A CA 1
ATOM 2812 C C . GLU A 1 348 ? 6.835 16.686 -27.046 1.00 93.00 348 GLU A C 1
ATOM 2814 O O . GLU A 1 348 ? 6.672 15.477 -26.850 1.00 93.00 348 GLU A O 1
ATOM 2819 N N . MET A 1 349 ? 8.046 17.250 -27.025 1.00 93.44 349 MET A N 1
ATOM 2820 C CA . MET A 1 349 ? 9.243 16.502 -26.643 1.00 93.44 349 MET A CA 1
ATOM 2821 C C . MET A 1 349 ? 9.394 16.485 -25.121 1.00 93.44 349 MET A C 1
ATOM 2823 O O . MET A 1 349 ? 9.389 17.523 -24.457 1.00 93.44 349 MET A O 1
ATOM 2827 N N . TYR A 1 350 ? 9.552 15.288 -24.583 1.00 95.00 350 TYR A N 1
ATOM 2828 C CA . TYR A 1 350 ? 9.861 14.996 -23.192 1.00 95.00 350 TYR A CA 1
ATOM 2829 C C . TYR A 1 350 ? 11.213 14.276 -23.138 1.00 95.00 350 TYR A C 1
ATOM 2831 O O . TYR A 1 350 ? 11.795 13.934 -24.169 1.00 95.00 350 TYR A O 1
ATOM 2839 N N . PHE A 1 351 ? 11.725 14.031 -21.942 1.00 94.50 351 PHE A N 1
ATOM 2840 C CA . PHE A 1 351 ? 12.844 13.124 -21.732 1.00 94.50 351 PHE A CA 1
ATOM 2841 C C . PHE A 1 351 ? 12.621 12.285 -20.484 1.00 94.50 351 PHE A C 1
ATOM 2843 O O . PHE A 1 351 ? 12.028 12.753 -19.513 1.00 94.50 351 PHE A O 1
ATOM 2850 N N . ASP A 1 352 ? 13.102 11.053 -20.540 1.00 94.44 352 ASP A N 1
ATOM 2851 C CA . ASP A 1 352 ? 13.283 10.175 -19.398 1.00 94.44 352 ASP A CA 1
ATOM 2852 C C . ASP A 1 352 ? 14.637 10.465 -18.744 1.00 94.44 352 ASP A C 1
ATOM 2854 O O . ASP A 1 352 ? 15.647 10.584 -19.444 1.00 94.44 352 ASP A O 1
ATOM 2858 N N . LEU A 1 353 ? 14.649 10.601 -17.418 1.00 94.00 353 LEU A N 1
ATOM 2859 C CA . LEU A 1 353 ? 15.865 10.694 -16.618 1.00 94.00 353 LEU A CA 1
ATOM 2860 C C . LEU A 1 353 ? 15.861 9.618 -15.533 1.00 94.00 353 LEU A C 1
ATOM 2862 O O . LEU A 1 353 ? 15.072 9.682 -14.585 1.00 94.00 353 LEU A O 1
ATOM 2866 N N . GLY A 1 354 ? 16.782 8.666 -15.665 1.00 91.88 354 GLY A N 1
ATOM 2867 C CA . GLY A 1 354 ? 16.927 7.532 -14.763 1.00 91.88 354 GLY A CA 1
ATOM 2868 C C . GLY A 1 354 ? 18.104 7.657 -13.799 1.00 91.88 354 GLY A C 1
ATOM 2869 O O . GLY A 1 354 ? 19.229 8.001 -14.185 1.00 91.88 354 GLY A O 1
ATOM 2870 N N . VAL A 1 355 ? 17.859 7.328 -12.528 1.00 89.94 355 VAL A N 1
ATOM 2871 C CA . VAL A 1 355 ? 18.866 7.245 -11.462 1.00 89.94 355 VAL A CA 1
ATOM 2872 C C . VAL A 1 355 ? 18.838 5.866 -10.806 1.00 89.94 355 VAL A C 1
ATOM 2874 O O . VAL A 1 355 ? 17.815 5.411 -10.289 1.00 89.94 355 VAL A O 1
ATOM 2877 N N . TYR A 1 356 ? 19.993 5.191 -10.803 1.00 86.88 356 TYR A N 1
ATOM 2878 C CA . TYR A 1 356 ? 20.112 3.819 -10.301 1.00 86.88 356 TYR A CA 1
ATOM 2879 C C . TYR A 1 356 ? 21.345 3.634 -9.424 1.00 86.88 356 TYR A C 1
ATOM 2881 O O . TYR A 1 356 ? 22.415 3.278 -9.920 1.00 86.88 356 TYR A O 1
ATOM 2889 N N . GLY A 1 357 ? 21.186 3.796 -8.114 1.00 84.19 357 GLY A N 1
ATOM 2890 C CA . GLY A 1 357 ? 22.206 3.366 -7.171 1.00 84.19 357 GLY A CA 1
ATOM 2891 C C . GLY A 1 357 ? 22.187 4.051 -5.813 1.00 84.19 357 GLY A C 1
ATOM 2892 O O . GLY A 1 357 ? 21.185 4.616 -5.389 1.00 84.19 357 GLY A O 1
ATOM 2893 N N . ILE A 1 358 ? 23.299 3.950 -5.091 1.00 85.25 358 ILE A N 1
ATOM 2894 C CA . ILE A 1 358 ? 23.465 4.486 -3.733 1.00 85.25 358 ILE A CA 1
ATOM 2895 C C . ILE A 1 358 ? 23.778 5.993 -3.789 1.00 85.25 358 ILE A C 1
ATOM 2897 O O . ILE A 1 358 ? 24.848 6.348 -4.303 1.00 85.25 358 ILE A O 1
ATOM 2901 N N . PRO A 1 359 ? 22.926 6.867 -3.213 1.00 88.81 359 PRO A N 1
ATOM 2902 C CA . PRO A 1 359 ? 23.141 8.313 -3.165 1.00 88.81 359 PRO A CA 1
ATOM 2903 C C . PRO A 1 359 ? 24.503 8.725 -2.592 1.00 88.81 359 PRO A C 1
ATOM 2905 O O . PRO A 1 359 ? 25.049 8.069 -1.696 1.00 88.81 359 PRO A O 1
ATOM 2908 N N . GLY A 1 360 ? 25.035 9.852 -3.070 1.00 87.88 360 GLY A N 1
ATOM 2909 C CA . GLY A 1 360 ? 26.326 10.410 -2.650 1.00 87.88 360 GLY A CA 1
ATOM 2910 C C . GLY A 1 360 ? 26.478 10.576 -1.128 1.00 87.88 360 GLY A C 1
ATOM 2911 O O . GLY A 1 360 ? 27.461 10.064 -0.577 1.00 87.88 360 GLY A O 1
ATOM 2912 N N . PRO A 1 361 ? 25.504 11.184 -0.418 1.00 87.69 361 PRO A N 1
ATOM 2913 C CA . PRO A 1 361 ? 25.556 11.327 1.037 1.00 87.69 361 PRO A CA 1
ATOM 2914 C C . PRO A 1 361 ? 25.694 9.985 1.769 1.00 87.69 361 PRO A C 1
ATOM 2916 O O . PRO A 1 361 ? 26.513 9.849 2.678 1.00 87.69 361 PRO A O 1
ATOM 2919 N N . ILE A 1 362 ? 24.983 8.942 1.322 1.00 85.75 362 ILE A N 1
ATOM 2920 C CA . ILE A 1 362 ? 25.094 7.599 1.910 1.00 85.75 362 ILE A CA 1
ATOM 2921 C C . ILE A 1 362 ? 26.491 7.009 1.683 1.00 85.75 362 ILE A C 1
ATOM 2923 O O . ILE A 1 362 ? 27.066 6.439 2.613 1.00 85.75 362 ILE A O 1
ATOM 2927 N N . LYS A 1 363 ? 27.079 7.175 0.488 1.00 85.31 363 LYS A N 1
ATOM 2928 C CA . LYS A 1 363 ? 28.457 6.721 0.205 1.00 85.31 363 LYS A CA 1
ATOM 2929 C C . LYS A 1 363 ? 29.491 7.396 1.114 1.00 85.31 363 LYS A C 1
ATOM 2931 O O . LYS A 1 363 ? 30.494 6.771 1.451 1.00 85.31 363 LYS A O 1
ATOM 2936 N N . ARG A 1 364 ? 29.240 8.639 1.540 1.00 90.12 364 ARG A N 1
ATOM 2937 C CA . ARG A 1 364 ? 30.081 9.386 2.495 1.00 90.12 364 ARG A CA 1
ATOM 2938 C C . ARG A 1 364 ? 29.772 9.088 3.969 1.00 90.12 364 ARG A C 1
ATOM 2940 O O . ARG A 1 364 ? 30.494 9.561 4.842 1.00 90.12 364 ARG A O 1
ATOM 2947 N N . GLY A 1 365 ? 28.747 8.285 4.260 1.00 84.75 365 GLY A N 1
ATOM 2948 C CA . GLY A 1 365 ? 28.310 7.974 5.626 1.00 84.75 365 GLY A CA 1
ATOM 2949 C C . GLY A 1 365 ? 27.474 9.078 6.287 1.00 84.75 365 GLY A C 1
ATOM 2950 O O . GLY A 1 365 ? 27.328 9.088 7.510 1.00 84.75 365 GLY A O 1
ATOM 2951 N N . GLU A 1 366 ? 26.935 10.009 5.502 1.00 87.88 366 GLU A N 1
ATOM 2952 C CA . GLU A 1 366 ? 26.048 11.081 5.955 1.00 87.88 366 GLU A CA 1
ATOM 2953 C C . GLU A 1 366 ? 24.602 10.575 6.108 1.00 87.88 366 GLU A C 1
ATOM 2955 O O . GLU A 1 366 ? 24.219 9.522 5.592 1.00 87.88 366 GLU A O 1
ATOM 2960 N N . LYS A 1 367 ? 23.770 11.332 6.835 1.00 82.75 367 LYS A N 1
ATOM 2961 C CA . LYS A 1 367 ? 22.332 11.045 6.911 1.00 82.75 367 LYS A CA 1
ATOM 2962 C C . LYS A 1 367 ? 21.658 11.485 5.614 1.00 82.75 367 LYS A C 1
ATOM 2964 O O . LYS A 1 367 ? 21.775 12.644 5.234 1.00 82.75 367 LYS A O 1
ATOM 2969 N N . TRP A 1 368 ? 20.888 10.589 5.011 1.00 85.19 368 TRP A N 1
ATOM 2970 C CA . TRP A 1 368 ? 20.059 10.868 3.844 1.00 85.19 368 TRP A CA 1
ATOM 2971 C C . TRP A 1 368 ? 18.641 10.369 4.103 1.00 85.19 368 TRP A C 1
ATOM 2973 O O . TRP A 1 368 ? 18.455 9.280 4.649 1.00 85.19 368 TRP A O 1
ATOM 2983 N N . ASP A 1 369 ? 17.650 11.185 3.755 1.00 79.62 369 ASP A N 1
ATOM 2984 C CA . ASP A 1 369 ? 16.241 10.844 3.923 1.00 79.62 369 ASP A CA 1
ATOM 2985 C C . ASP A 1 369 ? 15.653 10.422 2.575 1.00 79.62 369 ASP A C 1
ATOM 2987 O O . ASP A 1 369 ? 15.289 11.256 1.744 1.00 79.62 369 ASP A O 1
ATOM 2991 N N . CYS A 1 370 ? 15.550 9.104 2.390 1.00 78.81 370 CYS A N 1
ATOM 2992 C CA . CYS A 1 370 ? 14.987 8.491 1.192 1.00 78.81 370 CYS A CA 1
ATOM 2993 C C . CYS A 1 370 ? 13.558 8.975 0.902 1.00 78.81 370 CYS A C 1
ATOM 2995 O O . CYS A 1 370 ? 13.225 9.266 -0.247 1.00 78.81 370 CYS A O 1
ATOM 2997 N N . ASN A 1 371 ? 12.713 9.114 1.930 1.00 77.12 371 ASN A N 1
ATOM 2998 C CA . ASN A 1 371 ? 11.323 9.528 1.737 1.00 77.12 371 ASN A CA 1
ATOM 2999 C C . ASN A 1 371 ? 11.250 10.981 1.268 1.00 77.12 371 ASN A C 1
ATOM 3001 O O . ASN A 1 371 ? 10.483 11.297 0.361 1.00 77.12 371 ASN A O 1
ATOM 3005 N N . LYS A 1 372 ? 12.048 11.866 1.877 1.00 85.12 372 LYS A N 1
ATOM 3006 C CA . LYS A 1 372 ? 12.090 13.283 1.502 1.00 85.12 372 LYS A CA 1
ATOM 3007 C C . LYS A 1 372 ? 12.558 13.459 0.055 1.00 85.12 372 LYS A C 1
ATOM 3009 O O . LYS A 1 372 ? 11.871 14.138 -0.704 1.00 85.12 372 LYS A O 1
ATOM 3014 N N . ALA A 1 373 ? 13.670 12.823 -0.316 1.00 87.56 373 ALA A N 1
ATOM 3015 C CA . ALA A 1 373 ? 14.267 12.951 -1.645 1.00 87.56 373 ALA A CA 1
ATOM 3016 C C . ALA A 1 373 ? 13.334 12.431 -2.752 1.00 87.56 373 ALA A C 1
ATOM 3018 O O . ALA A 1 373 ? 13.060 13.135 -3.724 1.00 87.56 373 ALA A O 1
ATOM 3019 N N . ASN A 1 374 ? 12.758 11.235 -2.572 1.00 87.56 374 ASN A N 1
ATOM 3020 C CA . ASN A 1 374 ? 11.810 10.682 -3.544 1.00 87.56 374 ASN A CA 1
ATOM 3021 C C . ASN A 1 374 ? 10.537 11.537 -3.649 1.00 87.56 374 ASN A C 1
ATOM 3023 O O . ASN A 1 374 ? 10.084 11.802 -4.758 1.00 87.56 374 ASN A O 1
ATOM 3027 N N . ARG A 1 375 ? 9.992 12.047 -2.533 1.00 87.19 375 ARG A N 1
ATOM 3028 C CA . ARG A 1 375 ? 8.814 12.932 -2.581 1.00 87.19 375 ARG A CA 1
ATOM 3029 C C . ARG A 1 375 ? 9.104 14.275 -3.253 1.00 87.19 375 ARG A C 1
ATOM 3031 O O . ARG A 1 375 ? 8.210 14.813 -3.900 1.00 87.19 375 ARG A O 1
ATOM 3038 N N . ALA A 1 376 ? 10.314 14.819 -3.116 1.00 92.06 376 ALA A N 1
ATOM 3039 C CA . ALA A 1 376 ? 10.721 16.037 -3.818 1.00 92.06 376 ALA A CA 1
ATOM 3040 C C . ALA A 1 376 ? 10.742 15.817 -5.341 1.00 92.06 376 ALA A C 1
ATOM 3042 O O . ALA A 1 376 ? 10.141 16.596 -6.082 1.00 92.06 376 ALA A O 1
ATOM 3043 N N . MET A 1 377 ? 11.341 14.709 -5.788 1.00 94.19 377 MET A N 1
ATOM 3044 C CA . MET A 1 377 ? 11.352 14.285 -7.192 1.00 94.19 377 MET A CA 1
ATOM 3045 C C . MET A 1 377 ? 9.936 14.037 -7.741 1.00 94.19 377 MET A C 1
ATOM 3047 O O . MET A 1 377 ? 9.580 14.551 -8.802 1.00 94.19 377 MET A O 1
ATOM 3051 N N . GLU A 1 378 ? 9.100 13.290 -7.015 1.00 92.75 378 GLU A N 1
ATOM 3052 C CA . GLU A 1 378 ? 7.715 13.000 -7.412 1.00 92.75 378 GLU A CA 1
ATOM 3053 C C . GLU A 1 378 ? 6.879 14.284 -7.502 1.00 92.75 378 GLU A C 1
ATOM 3055 O O . GLU A 1 378 ? 6.141 14.471 -8.470 1.00 92.75 378 GLU A O 1
ATOM 3060 N N . LYS A 1 379 ? 7.034 15.207 -6.543 1.00 93.69 379 LYS A N 1
ATOM 3061 C CA . LYS A 1 379 ? 6.359 16.510 -6.571 1.00 93.69 379 LYS A CA 1
ATOM 3062 C C . LYS A 1 379 ? 6.785 17.336 -7.785 1.00 93.69 379 LYS A C 1
ATOM 3064 O O . LYS A 1 379 ? 5.921 17.834 -8.496 1.00 93.69 379 LYS A O 1
ATOM 3069 N N . PHE A 1 380 ? 8.089 17.455 -8.041 1.00 95.25 380 PHE A N 1
ATOM 3070 C CA . PHE A 1 380 ? 8.60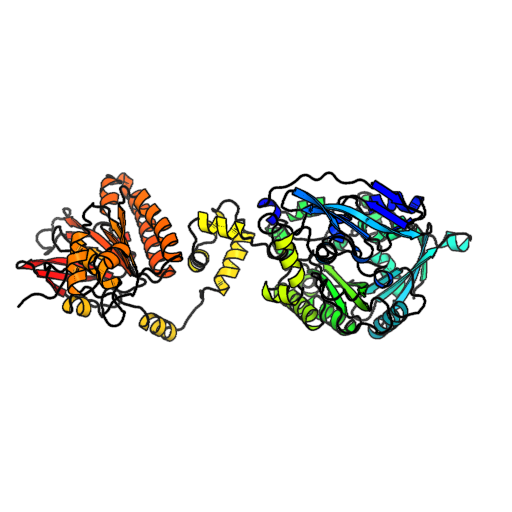1 18.180 -9.208 1.00 95.25 380 PHE A CA 1
ATOM 3071 C C . PHE A 1 380 ? 8.056 17.601 -10.520 1.00 95.25 380 PHE A C 1
ATOM 3073 O O . PHE A 1 380 ? 7.676 18.345 -11.423 1.00 95.25 380 PHE A O 1
ATOM 3080 N N . THR A 1 381 ? 7.973 16.272 -10.603 1.00 94.25 381 THR A N 1
ATOM 3081 C CA . THR A 1 381 ? 7.415 15.571 -11.764 1.00 94.25 381 THR A CA 1
ATOM 3082 C C . THR A 1 381 ? 5.947 15.949 -11.978 1.00 94.25 381 THR A C 1
ATOM 3084 O O . THR A 1 381 ? 5.572 16.296 -13.096 1.00 94.25 381 THR A O 1
ATOM 3087 N N . ARG A 1 382 ? 5.124 15.974 -10.917 1.00 93.38 382 ARG A N 1
ATOM 3088 C CA . ARG A 1 382 ? 3.714 16.407 -11.005 1.00 93.38 382 ARG A CA 1
ATOM 3089 C C . ARG A 1 382 ? 3.570 17.876 -11.396 1.00 93.38 382 ARG A C 1
ATOM 3091 O O . ARG A 1 382 ? 2.810 18.178 -12.312 1.00 93.38 382 ARG A O 1
ATOM 3098 N N . ASP A 1 383 ? 4.332 18.767 -10.759 1.00 93.25 383 ASP A N 1
ATOM 3099 C CA . ASP A 1 383 ? 4.277 20.215 -11.010 1.00 93.25 383 ASP A CA 1
ATOM 3100 C C . ASP A 1 383 ? 4.566 20.558 -12.486 1.00 93.25 383 ASP A C 1
ATOM 3102 O O . ASP A 1 383 ? 4.040 21.534 -13.019 1.00 93.25 383 ASP A O 1
ATOM 3106 N N . ASN A 1 384 ? 5.368 19.732 -13.167 1.00 91.19 384 ASN A N 1
ATOM 3107 C CA . ASN A 1 384 ? 5.734 19.908 -14.573 1.00 91.19 384 ASN A CA 1
ATOM 3108 C C . ASN A 1 384 ? 4.910 19.049 -15.548 1.00 91.19 384 ASN A C 1
ATOM 3110 O O . ASN A 1 384 ? 5.261 18.963 -16.724 1.00 91.19 384 ASN A O 1
ATOM 3114 N N . THR A 1 385 ? 3.807 18.437 -15.097 1.00 89.25 385 THR A N 1
ATOM 3115 C CA . THR A 1 385 ? 2.971 17.528 -15.913 1.00 89.25 385 THR A CA 1
ATOM 3116 C C . THR A 1 385 ? 3.787 16.384 -16.536 1.00 89.25 385 THR A C 1
ATOM 3118 O O . THR A 1 385 ? 3.600 16.005 -17.693 1.00 89.25 385 THR A O 1
ATOM 3121 N N . GLY A 1 386 ? 4.750 15.872 -15.773 1.00 91.00 386 GLY A N 1
ATOM 3122 C CA . GLY A 1 386 ? 5.500 14.664 -16.084 1.00 91.00 386 GLY A CA 1
ATOM 3123 C C . GLY A 1 386 ? 4.850 13.411 -15.499 1.00 91.00 386 GLY A C 1
ATOM 3124 O O . GLY A 1 386 ? 3.805 13.464 -14.849 1.00 91.00 386 GLY A O 1
ATOM 3125 N N . MET A 1 387 ? 5.504 12.270 -15.695 1.00 91.50 387 MET A N 1
ATOM 3126 C CA . MET A 1 387 ? 5.074 10.979 -15.157 1.00 91.50 387 MET A CA 1
ATOM 3127 C C . MET A 1 387 ? 6.257 10.175 -14.622 1.00 91.50 387 MET A C 1
ATOM 3129 O O . MET A 1 387 ? 7.349 10.203 -15.178 1.00 91.50 387 MET A O 1
ATOM 3133 N N . GLN A 1 388 ? 6.028 9.425 -13.549 1.00 90.56 388 GLN A N 1
ATOM 3134 C CA . GLN A 1 388 ? 6.999 8.482 -12.999 1.00 90.56 388 GLN A CA 1
ATOM 3135 C C . GLN A 1 388 ? 6.800 7.099 -13.628 1.00 90.56 388 GLN A C 1
ATOM 3137 O O . GLN A 1 388 ? 5.666 6.625 -13.755 1.00 90.56 388 GLN A O 1
ATOM 3142 N N . LEU A 1 389 ? 7.884 6.398 -13.965 1.00 87.69 389 LEU A N 1
ATOM 3143 C CA . LEU A 1 389 ? 7.763 5.027 -14.456 1.00 87.69 389 LEU A CA 1
ATOM 3144 C C . LEU A 1 389 ? 7.330 4.086 -13.325 1.00 87.69 389 LEU A C 1
ATOM 3146 O O . LEU A 1 389 ? 8.082 3.777 -12.404 1.00 87.69 389 LEU A O 1
ATOM 3150 N N . MET A 1 390 ? 6.109 3.557 -13.428 1.00 80.44 390 MET A N 1
ATOM 3151 C CA . MET A 1 390 ? 5.450 2.746 -12.391 1.00 80.44 390 MET A CA 1
ATOM 3152 C C . MET A 1 390 ? 6.106 1.392 -12.066 1.00 80.44 390 MET A C 1
ATOM 3154 O O . MET A 1 390 ? 5.626 0.652 -11.207 1.00 80.44 390 MET A O 1
ATOM 3158 N N . TYR A 1 391 ? 7.207 1.025 -12.726 1.00 77.06 391 TYR A N 1
ATOM 3159 C CA . TYR A 1 391 ? 8.004 -0.110 -12.262 1.00 77.06 391 TYR A CA 1
ATOM 3160 C C . TYR A 1 391 ? 8.835 0.243 -11.012 1.00 77.06 391 TYR A C 1
ATOM 3162 O O . TYR A 1 391 ? 9.233 -0.672 -10.280 1.00 77.06 391 TYR A O 1
ATOM 3170 N N . ALA A 1 392 ? 9.126 1.530 -10.797 1.00 77.19 392 ALA A N 1
ATOM 3171 C CA . ALA A 1 392 ? 9.785 2.044 -9.607 1.00 77.19 392 ALA A CA 1
ATOM 3172 C C . ALA A 1 392 ? 8.814 2.076 -8.416 1.00 77.19 392 ALA A C 1
ATOM 3174 O O . ALA A 1 392 ? 7.593 2.051 -8.585 1.00 77.19 392 ALA A O 1
ATOM 3175 N N . ASP A 1 393 ? 9.351 2.078 -7.196 1.00 74.00 393 ASP A N 1
ATOM 3176 C CA . ASP A 1 393 ? 8.538 2.232 -5.987 1.00 74.00 393 ASP A CA 1
ATOM 3177 C C . ASP A 1 393 ? 8.043 3.694 -5.887 1.00 74.00 393 ASP A C 1
ATOM 3179 O O . ASP A 1 393 ? 8.740 4.619 -6.305 1.00 74.00 393 ASP A O 1
ATOM 3183 N N . THR A 1 394 ? 6.839 3.911 -5.343 1.00 77.62 394 THR A N 1
ATOM 3184 C CA . THR A 1 394 ? 6.281 5.262 -5.152 1.00 77.62 394 THR A CA 1
ATOM 3185 C C . THR A 1 394 ? 6.112 5.611 -3.679 1.00 77.62 394 THR A C 1
ATOM 3187 O O . THR A 1 394 ? 5.735 4.766 -2.859 1.00 77.62 394 THR A O 1
ATOM 3190 N N . TRP A 1 395 ? 6.367 6.877 -3.367 1.00 78.12 395 TRP A N 1
ATOM 3191 C CA . TRP A 1 395 ? 6.201 7.508 -2.062 1.00 78.12 395 TRP A CA 1
ATOM 3192 C C . TRP A 1 395 ? 5.019 8.490 -2.027 1.00 78.12 395 TRP A C 1
ATOM 3194 O O . TRP A 1 395 ? 4.812 9.185 -1.022 1.00 78.12 395 TRP A O 1
ATOM 3204 N N . GLN A 1 396 ? 4.228 8.514 -3.099 1.00 79.62 396 GLN A N 1
ATOM 3205 C CA . GLN A 1 396 ? 3.021 9.320 -3.247 1.00 79.62 396 GLN A CA 1
ATOM 3206 C C . GLN A 1 396 ? 1.860 8.762 -2.412 1.00 79.62 396 GLN A C 1
ATOM 3208 O O . GLN A 1 396 ? 1.824 7.573 -2.079 1.00 79.62 396 GLN A O 1
ATOM 3213 N N . THR A 1 397 ? 0.888 9.613 -2.076 1.00 79.81 397 THR A N 1
ATOM 3214 C CA . THR A 1 397 ? -0.444 9.166 -1.638 1.00 79.81 397 THR A CA 1
ATOM 3215 C C . THR A 1 397 ? -1.289 8.727 -2.835 1.00 79.81 397 THR A C 1
ATOM 3217 O O . THR A 1 397 ? -0.905 8.919 -3.990 1.00 79.81 397 THR A O 1
ATOM 3220 N N . LYS A 1 398 ? -2.460 8.133 -2.571 1.00 79.38 398 LYS A N 1
ATOM 3221 C CA . LYS A 1 398 ? -3.377 7.729 -3.642 1.00 79.38 398 LYS A CA 1
ATOM 3222 C C . LYS A 1 398 ? -3.852 8.942 -4.445 1.00 79.38 398 LYS A C 1
ATOM 3224 O O . LYS A 1 398 ? -3.914 8.883 -5.664 1.00 79.38 398 LYS A O 1
ATOM 3229 N N . GLU A 1 399 ? -4.138 10.044 -3.764 1.00 80.50 399 GLU A N 1
ATOM 3230 C CA . GLU A 1 399 ? -4.608 11.293 -4.363 1.00 80.50 399 GLU A CA 1
ATOM 3231 C C . GLU A 1 399 ? -3.517 11.936 -5.225 1.00 80.50 399 GLU A C 1
ATOM 3233 O O . GLU A 1 399 ? -3.790 12.340 -6.348 1.00 80.50 399 GLU A O 1
ATOM 3238 N N . GLU A 1 400 ? -2.272 11.964 -4.736 1.00 85.62 400 GLU A N 1
ATOM 3239 C CA . GLU A 1 400 ? -1.110 12.446 -5.500 1.00 85.62 400 GLU A CA 1
ATOM 3240 C C . GLU A 1 400 ? -0.861 11.591 -6.756 1.00 85.62 400 GLU A C 1
ATOM 3242 O O . GLU A 1 400 ? -0.532 12.107 -7.823 1.00 85.62 400 GLU A O 1
ATOM 3247 N N . PHE A 1 401 ? -1.057 10.276 -6.653 1.00 87.00 401 PHE A N 1
ATOM 3248 C CA . PHE A 1 401 ? -0.946 9.365 -7.789 1.00 87.00 401 PHE A CA 1
ATOM 3249 C C . PHE A 1 401 ? -2.068 9.579 -8.822 1.00 87.00 401 PHE A C 1
ATOM 3251 O O . PHE A 1 401 ? -1.801 9.611 -10.022 1.00 87.00 401 PHE A O 1
ATOM 3258 N N . GLU A 1 402 ? -3.308 9.780 -8.366 1.00 87.94 402 GLU A N 1
ATOM 3259 C CA . GLU A 1 402 ? -4.456 10.110 -9.227 1.00 87.94 402 GLU A CA 1
ATOM 3260 C C . GLU A 1 402 ? -4.369 11.516 -9.842 1.00 87.94 402 GLU A C 1
ATOM 3262 O O . GLU A 1 402 ? -5.022 11.801 -10.843 1.00 87.94 402 GLU A O 1
ATOM 3267 N N . GLU A 1 403 ? -3.567 12.410 -9.266 1.00 90.12 403 GLU A N 1
ATOM 3268 C CA . GLU A 1 403 ? -3.227 13.688 -9.884 1.00 90.12 403 GLU A CA 1
ATOM 3269 C C . GLU A 1 403 ? -2.254 13.480 -11.056 1.00 90.12 403 GLU A C 1
ATOM 3271 O O . GLU A 1 403 ? -2.484 14.009 -12.146 1.00 90.12 403 GLU A O 1
ATOM 3276 N N . MET A 1 404 ? -1.211 12.664 -10.864 1.00 89.88 404 MET A N 1
ATOM 3277 C CA . MET A 1 404 ? -0.187 12.388 -11.881 1.00 89.88 404 MET A CA 1
ATOM 3278 C C . MET A 1 404 ? -0.760 11.702 -13.134 1.00 89.88 404 MET A C 1
ATOM 3280 O O . MET A 1 404 ? -0.409 12.085 -14.250 1.00 89.88 404 MET A O 1
ATOM 3284 N N . PHE A 1 405 ? -1.668 10.734 -12.971 1.00 90.94 405 PHE A N 1
ATOM 3285 C CA . PHE A 1 405 ? -2.246 9.945 -14.070 1.00 90.94 405 PHE A CA 1
ATOM 3286 C C . PHE A 1 405 ? -3.738 10.232 -14.281 1.00 90.94 405 PHE A C 1
ATOM 3288 O O . PHE A 1 405 ? -4.460 10.524 -13.334 1.00 90.94 405 PHE A O 1
ATOM 3295 N N . ASP A 1 406 ? -4.246 10.106 -15.511 1.00 90.62 406 ASP A N 1
ATOM 3296 C CA . ASP A 1 406 ? -5.684 10.248 -15.782 1.00 90.62 406 ASP A CA 1
ATOM 3297 C C . ASP A 1 406 ? -6.428 8.907 -15.642 1.00 90.62 406 ASP A C 1
ATOM 3299 O O . ASP A 1 406 ? -6.373 8.010 -16.482 1.00 90.62 406 ASP A O 1
ATOM 3303 N N . HIS A 1 407 ? -7.184 8.767 -14.556 1.00 91.31 407 HIS A N 1
ATOM 3304 C CA . HIS A 1 407 ? -7.938 7.550 -14.262 1.00 91.31 407 HIS A CA 1
ATOM 3305 C C . HIS A 1 407 ? -9.325 7.479 -14.923 1.00 91.31 407 HIS A C 1
ATOM 3307 O O . HIS A 1 407 ? -10.022 6.472 -14.749 1.00 91.31 407 HIS A O 1
ATOM 3313 N N . THR A 1 408 ? -9.768 8.508 -15.650 1.00 91.94 408 THR A N 1
ATOM 3314 C CA . THR A 1 408 ? -11.160 8.628 -16.113 1.00 91.94 408 THR A CA 1
ATOM 3315 C C . THR A 1 408 ? -11.552 7.535 -17.108 1.00 91.94 408 THR A C 1
ATOM 3317 O O . THR A 1 408 ? -12.513 6.799 -16.860 1.00 91.94 408 THR A O 1
ATOM 3320 N N . LEU A 1 409 ? -10.813 7.375 -18.210 1.00 92.94 409 LEU A N 1
ATOM 3321 C CA . LEU A 1 409 ? -11.065 6.315 -19.193 1.00 92.94 409 LEU A CA 1
ATOM 3322 C C . LEU A 1 409 ? -10.756 4.933 -18.619 1.00 92.94 409 LEU A C 1
ATOM 3324 O O . LEU A 1 409 ? -11.517 3.988 -18.832 1.00 92.94 409 LEU A O 1
ATOM 3328 N N . TYR A 1 410 ? -9.669 4.827 -17.853 1.00 94.06 410 TYR A N 1
ATOM 3329 C CA . TYR A 1 410 ? -9.249 3.586 -17.211 1.00 94.06 410 TYR A CA 1
ATOM 3330 C C . TYR A 1 410 ? -10.367 3.001 -16.333 1.00 94.06 410 TYR A C 1
ATOM 3332 O O . TYR A 1 410 ? -10.729 1.835 -16.495 1.00 94.06 410 TYR A O 1
ATOM 3340 N N . ARG A 1 411 ? -10.990 3.806 -15.461 1.00 93.50 411 ARG A N 1
ATOM 3341 C CA . ARG A 1 411 ? -12.104 3.364 -14.598 1.00 93.50 411 ARG A CA 1
ATOM 3342 C C . ARG A 1 411 ? -13.343 2.965 -15.402 1.00 93.50 411 ARG A C 1
ATOM 3344 O O . ARG A 1 411 ? -13.906 1.906 -15.135 1.00 93.50 411 ARG A O 1
ATOM 3351 N N . LYS A 1 412 ? -13.703 3.731 -16.439 1.00 94.38 412 LYS A N 1
ATOM 3352 C CA . LYS A 1 412 ? -14.803 3.370 -17.356 1.00 94.38 412 LYS A CA 1
ATOM 3353 C C . LYS A 1 412 ? -14.560 2.018 -18.030 1.00 94.38 412 LYS A C 1
ATOM 3355 O O . LYS A 1 412 ? -15.459 1.182 -18.078 1.00 94.38 412 LYS A O 1
ATOM 3360 N N . CYS A 1 413 ? -13.339 1.774 -18.508 1.00 94.00 413 CYS A N 1
ATOM 3361 C CA . CYS A 1 413 ? -12.965 0.499 -19.117 1.00 94.00 413 CYS A CA 1
ATOM 3362 C C . CYS A 1 413 ? -13.018 -0.649 -18.105 1.00 94.00 413 CYS A C 1
ATOM 3364 O O . CYS A 1 413 ? -13.469 -1.739 -18.450 1.00 94.00 413 CYS A O 1
ATOM 3366 N N . ARG A 1 414 ? -12.624 -0.420 -16.846 1.00 94.50 414 ARG A N 1
ATOM 3367 C CA . ARG A 1 414 ? -12.713 -1.460 -15.811 1.00 94.50 414 ARG A CA 1
ATOM 3368 C C . ARG A 1 414 ? -14.136 -1.949 -15.585 1.00 94.50 414 ARG A C 1
ATOM 3370 O O . ARG A 1 414 ? -14.334 -3.148 -15.407 1.00 94.50 414 ARG A O 1
ATOM 3377 N N . GLU A 1 415 ? -15.098 -1.034 -15.561 1.00 93.94 415 GLU A N 1
ATOM 3378 C CA . GLU A 1 415 ? -16.514 -1.370 -15.400 1.00 93.94 415 GLU A CA 1
ATOM 3379 C C . GLU A 1 415 ? -17.056 -2.064 -16.651 1.00 93.94 415 GLU A C 1
ATOM 3381 O O . GLU A 1 415 ? -17.620 -3.153 -16.555 1.00 93.94 415 GLU A O 1
ATOM 3386 N N . LYS A 1 416 ? -16.820 -1.471 -17.829 1.00 94.19 416 LYS A N 1
ATOM 3387 C CA . LYS A 1 416 ? -17.315 -1.975 -19.118 1.00 94.19 416 LYS A CA 1
ATOM 3388 C C . LYS A 1 416 ? -16.805 -3.381 -19.447 1.00 94.19 416 LYS A C 1
ATOM 3390 O O . LYS A 1 416 ? -17.564 -4.185 -19.973 1.00 94.19 416 LYS A O 1
ATOM 3395 N N . TYR A 1 417 ? -15.541 -3.673 -19.142 1.00 93.50 417 TYR A N 1
ATOM 3396 C CA . TYR A 1 417 ? -14.864 -4.924 -19.504 1.00 93.50 417 TYR A CA 1
ATOM 3397 C C . TYR A 1 417 ? -14.686 -5.887 -18.317 1.00 93.50 417 TYR A C 1
ATOM 3399 O O . TYR A 1 417 ? -13.785 -6.727 -18.317 1.00 93.50 417 TYR A O 1
ATOM 3407 N N . HIS A 1 418 ? -15.538 -5.768 -17.290 1.00 92.38 418 HIS A N 1
ATOM 3408 C CA . HIS A 1 418 ? -15.610 -6.699 -16.154 1.00 92.38 418 HIS A CA 1
ATOM 3409 C C . HIS A 1 418 ? -14.284 -6.894 -15.394 1.00 92.38 418 HIS A C 1
ATOM 3411 O O . HIS A 1 418 ? -14.021 -7.954 -14.829 1.00 92.38 418 HIS A O 1
ATOM 3417 N N . ALA A 1 419 ? -13.434 -5.865 -15.350 1.00 90.69 419 ALA A N 1
ATOM 3418 C CA . ALA A 1 419 ? -12.163 -5.924 -14.635 1.00 90.69 419 ALA A CA 1
ATOM 3419 C C . ALA A 1 419 ? -12.326 -5.712 -13.120 1.00 90.69 419 ALA A C 1
ATOM 3421 O O . ALA A 1 419 ? -11.467 -6.126 -12.336 1.00 90.69 419 ALA A O 1
ATOM 3422 N N . VAL A 1 420 ? -13.412 -5.057 -12.690 1.00 88.06 420 VAL A N 1
ATOM 3423 C CA . VAL A 1 420 ? -13.722 -4.833 -11.270 1.00 88.06 420 VAL A CA 1
ATOM 3424 C C . VAL A 1 420 ? -13.986 -6.173 -10.580 1.00 88.06 420 VAL A C 1
ATOM 3426 O O . VAL A 1 420 ? -14.855 -6.935 -10.985 1.00 88.06 420 VAL A O 1
ATOM 3429 N N . GLY A 1 421 ? -13.214 -6.475 -9.534 1.00 82.81 421 GLY A N 1
ATOM 3430 C CA . GLY A 1 421 ? -13.288 -7.742 -8.799 1.00 82.81 421 GLY A CA 1
ATOM 3431 C C . GLY A 1 421 ? -12.472 -8.883 -9.420 1.00 82.81 421 GLY A C 1
ATOM 3432 O O . GLY A 1 421 ? -11.952 -9.708 -8.674 1.00 82.81 421 GLY A O 1
ATOM 3433 N N . ALA A 1 422 ? -12.290 -8.898 -10.746 1.00 85.00 422 ALA A N 1
ATOM 3434 C CA . ALA A 1 422 ? -11.444 -9.876 -11.438 1.00 85.00 422 ALA A CA 1
ATOM 3435 C C . ALA A 1 422 ? -9.944 -9.541 -11.334 1.00 85.00 422 ALA A C 1
ATOM 3437 O O . ALA A 1 422 ? -9.115 -10.425 -11.115 1.00 85.00 422 ALA A O 1
ATOM 3438 N N . PHE A 1 423 ? -9.594 -8.255 -11.448 1.00 87.19 423 PHE A N 1
ATOM 3439 C CA . PHE A 1 423 ? -8.218 -7.763 -11.375 1.00 87.19 423 PHE A CA 1
ATOM 3440 C C . PHE A 1 423 ? -8.073 -6.676 -10.297 1.00 87.19 423 PHE A C 1
ATOM 3442 O O . PHE A 1 423 ? -8.976 -5.844 -10.149 1.00 87.19 423 PHE A O 1
ATOM 3449 N N . PRO A 1 424 ? -6.934 -6.604 -9.581 1.00 84.62 424 PRO A N 1
ATOM 3450 C CA . PRO A 1 424 ? -6.658 -5.492 -8.666 1.00 84.62 424 PRO A CA 1
ATOM 3451 C C . PRO A 1 424 ? -6.522 -4.163 -9.431 1.00 84.62 424 PRO A C 1
ATOM 3453 O O . PRO A 1 424 ? -6.296 -4.164 -10.645 1.00 84.62 424 PRO A O 1
ATOM 3456 N N . GLU A 1 425 ? -6.657 -3.029 -8.740 1.00 86.00 425 GLU A N 1
ATOM 3457 C CA . GLU A 1 425 ? -6.408 -1.711 -9.339 1.00 86.00 425 GLU A CA 1
ATOM 3458 C C . GLU A 1 425 ? -4.895 -1.492 -9.562 1.00 86.00 425 GLU A C 1
ATOM 3460 O O . GLU A 1 425 ? -4.061 -2.108 -8.891 1.00 86.00 425 GLU A O 1
ATOM 3465 N N . VAL A 1 426 ? -4.518 -0.604 -10.495 1.00 87.06 426 VAL A N 1
ATOM 3466 C CA . VAL A 1 426 ? -3.118 -0.180 -10.695 1.00 87.06 426 VAL A CA 1
ATOM 3467 C C . VAL A 1 426 ? -2.512 0.334 -9.385 1.00 87.06 426 VAL A C 1
ATOM 3469 O O . VAL A 1 426 ? -1.405 -0.065 -9.038 1.00 87.06 426 VAL A O 1
ATOM 3472 N N . TRP A 1 427 ? -3.265 1.122 -8.607 1.00 83.50 427 TRP A N 1
ATOM 3473 C CA . TRP A 1 427 ? -2.816 1.616 -7.303 1.00 83.50 427 TRP A CA 1
ATOM 3474 C C . TRP A 1 427 ? -2.581 0.500 -6.275 1.00 83.50 427 TRP A C 1
ATOM 3476 O O . TRP A 1 427 ? -1.602 0.546 -5.539 1.00 83.50 427 TRP A O 1
ATOM 3486 N N . ASP A 1 428 ? -3.417 -0.539 -6.218 1.00 75.88 428 ASP A N 1
ATOM 3487 C CA . ASP A 1 428 ? -3.195 -1.686 -5.314 1.00 75.88 428 ASP A CA 1
ATOM 3488 C C . ASP A 1 428 ? -1.945 -2.464 -5.732 1.00 75.88 428 ASP A C 1
ATOM 3490 O O . ASP A 1 428 ? -1.105 -2.878 -4.922 1.00 75.88 428 ASP A O 1
ATOM 3494 N N . LYS A 1 429 ? -1.784 -2.590 -7.053 1.00 76.75 429 LYS A N 1
ATOM 3495 C CA . LYS A 1 429 ? -0.545 -2.991 -7.693 1.00 76.75 429 LYS A CA 1
ATOM 3496 C C . LYS A 1 429 ? 0.524 -1.909 -7.593 1.00 76.75 429 LYS A C 1
ATOM 3498 O O . LYS A 1 429 ? 1.494 -2.101 -8.296 1.00 76.75 429 LYS A O 1
ATOM 3503 N N . GLN A 1 430 ? 0.483 -0.900 -6.729 1.00 67.25 430 GLN A N 1
ATOM 3504 C CA . GLN A 1 430 ? 1.601 0.030 -6.513 1.00 67.25 430 GLN A CA 1
ATOM 3505 C C . GLN A 1 430 ? 1.870 0.291 -5.019 1.00 67.25 430 GLN A C 1
ATOM 3507 O O . GLN A 1 430 ? 3.014 0.231 -4.575 1.00 67.25 430 GLN A O 1
ATOM 3512 N N . SER A 1 431 ? 0.821 0.427 -4.208 1.00 58.28 431 SER A N 1
ATOM 3513 C CA . SER A 1 431 ? 0.863 0.799 -2.789 1.00 58.28 431 SER A CA 1
ATOM 3514 C C . SER A 1 431 ? 1.221 -0.335 -1.821 1.00 58.28 431 SER A C 1
ATOM 3516 O O . SER A 1 431 ? 1.620 -0.073 -0.689 1.00 58.28 431 SER A O 1
ATOM 3518 N N . GLY A 1 432 ? 1.132 -1.608 -2.214 1.00 55.47 432 GLY A N 1
ATOM 3519 C CA . GLY A 1 432 ? 1.601 -2.743 -1.401 1.00 55.47 432 GLY A CA 1
ATOM 3520 C C . GLY A 1 432 ? 0.792 -3.075 -0.129 1.00 55.47 432 GLY A C 1
ATOM 3521 O O . GLY A 1 432 ? 1.149 -4.049 0.536 1.00 55.47 432 GLY A O 1
ATOM 3522 N N . LEU A 1 433 ? -0.278 -2.330 0.190 1.00 57.81 433 LEU A N 1
ATOM 3523 C CA . LEU A 1 433 ? -1.344 -2.727 1.124 1.00 57.81 433 LEU A CA 1
ATOM 3524 C C . LEU A 1 433 ? -2.633 -2.900 0.318 1.00 57.81 433 LEU A C 1
ATOM 3526 O O . LEU A 1 433 ? -3.196 -1.924 -0.165 1.00 57.81 433 LEU A O 1
ATOM 3530 N N . GLY A 1 434 ? -3.073 -4.142 0.132 1.00 58.53 434 GLY A N 1
ATOM 3531 C CA . GLY A 1 434 ? -4.270 -4.438 -0.659 1.00 58.53 434 GLY A CA 1
ATOM 3532 C C . GLY A 1 434 ? -5.529 -4.584 0.197 1.00 58.53 434 GLY A C 1
ATOM 3533 O O . GLY A 1 434 ? -5.455 -4.833 1.401 1.00 58.53 434 GLY A O 1
ATOM 3534 N N . ALA A 1 435 ? -6.704 -4.562 -0.440 1.00 61.12 435 ALA A N 1
ATOM 3535 C CA . ALA A 1 435 ? -7.984 -4.878 0.211 1.00 61.12 435 ALA A CA 1
ATOM 3536 C C . ALA A 1 435 ? -7.987 -6.254 0.919 1.00 61.12 435 ALA A C 1
ATOM 3538 O O . ALA A 1 435 ? -8.671 -6.450 1.924 1.00 61.12 435 ALA A O 1
ATOM 3539 N N . ALA A 1 436 ? -7.177 -7.203 0.436 1.00 62.91 436 ALA A N 1
ATOM 3540 C CA . ALA A 1 436 ? -6.985 -8.507 1.067 1.00 62.91 436 ALA A CA 1
ATOM 3541 C C . ALA A 1 436 ? -6.314 -8.416 2.450 1.00 62.91 436 ALA A C 1
ATOM 3543 O O . ALA A 1 436 ? -6.661 -9.183 3.348 1.00 62.91 436 ALA A O 1
ATOM 3544 N N . ASP A 1 437 ? -5.386 -7.478 2.651 1.00 73.38 437 ASP A N 1
ATOM 3545 C CA . ASP A 1 437 ? -4.729 -7.282 3.945 1.00 73.38 437 ASP A CA 1
ATOM 3546 C C . ASP A 1 437 ? -5.712 -6.698 4.967 1.00 73.38 437 ASP A C 1
ATOM 3548 O O . ASP A 1 437 ? -5.779 -7.174 6.099 1.00 73.38 437 ASP A O 1
ATOM 3552 N N . VAL A 1 438 ? -6.565 -5.761 4.537 1.00 78.44 438 VAL A N 1
ATOM 3553 C CA . VAL A 1 438 ? -7.673 -5.239 5.356 1.00 78.44 438 VAL A CA 1
ATOM 3554 C C . VAL A 1 438 ? -8.652 -6.355 5.725 1.00 78.44 438 VAL A C 1
ATOM 3556 O O . VAL A 1 438 ? -9.079 -6.449 6.874 1.00 78.44 438 VAL A O 1
ATOM 3559 N N . LYS A 1 439 ? -8.975 -7.250 4.783 1.00 81.75 439 LYS A N 1
ATOM 3560 C CA . LYS A 1 439 ? -9.831 -8.411 5.057 1.00 81.75 439 LYS A CA 1
ATOM 3561 C C . LYS A 1 439 ? -9.226 -9.329 6.126 1.00 81.75 439 LYS A C 1
ATOM 3563 O O . LYS A 1 439 ? -9.936 -9.706 7.051 1.00 81.75 439 LYS A O 1
ATOM 3568 N N . LYS A 1 440 ? -7.924 -9.631 6.053 1.00 83.94 440 LYS A N 1
ATOM 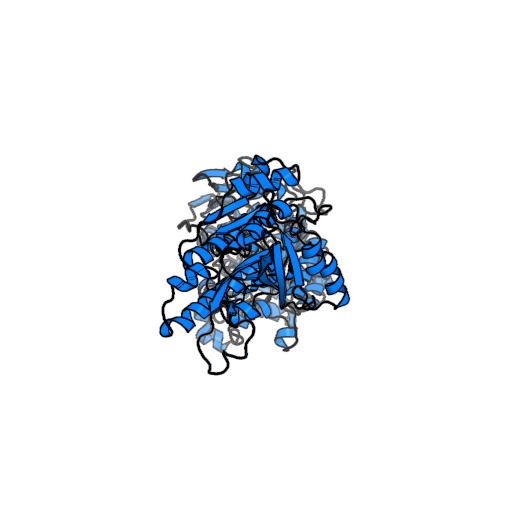3569 C CA . LYS A 1 440 ? -7.218 -10.442 7.066 1.00 83.94 440 LYS A CA 1
ATOM 3570 C C . LYS A 1 440 ? -7.228 -9.782 8.447 1.00 83.94 440 LYS A C 1
ATOM 3572 O O . LYS A 1 440 ? -7.395 -10.473 9.447 1.00 83.94 440 LYS A O 1
ATOM 3577 N N . LEU A 1 441 ? -7.066 -8.457 8.511 1.00 87.19 441 LEU A N 1
ATOM 3578 C CA . LEU A 1 441 ? -7.175 -7.703 9.765 1.00 87.19 441 LEU A CA 1
ATOM 3579 C C . LEU A 1 441 ? -8.586 -7.821 10.362 1.00 87.19 441 LEU A C 1
ATOM 3581 O O . LEU A 1 441 ? -8.718 -8.127 11.546 1.00 87.19 441 LEU A O 1
ATOM 3585 N N . ARG A 1 442 ? -9.634 -7.684 9.538 1.00 86.19 442 ARG A N 1
ATOM 3586 C CA . ARG A 1 442 ? -11.029 -7.869 9.974 1.00 86.19 442 ARG A CA 1
ATOM 3587 C C . ARG A 1 442 ? -11.302 -9.291 10.461 1.00 86.19 442 ARG A C 1
ATOM 3589 O O . ARG A 1 442 ? -11.861 -9.462 11.537 1.00 86.19 442 ARG A O 1
ATOM 3596 N N . GLU A 1 443 ? -10.848 -10.308 9.728 1.00 85.69 443 GLU A N 1
ATOM 3597 C CA . GLU A 1 443 ? -10.959 -11.720 10.137 1.00 85.69 443 GLU A CA 1
ATOM 3598 C C . GLU A 1 443 ? -10.220 -12.011 11.456 1.00 85.69 443 GLU A C 1
ATOM 3600 O O . GLU A 1 443 ? -10.630 -12.885 12.218 1.00 85.69 443 GLU A O 1
ATOM 3605 N N . ALA A 1 444 ? -9.158 -11.258 11.754 1.00 86.75 444 ALA A N 1
ATOM 3606 C CA . ALA A 1 444 ? -8.431 -11.324 13.019 1.00 86.75 444 ALA A CA 1
ATOM 3607 C C . ALA A 1 444 ? -9.056 -10.476 14.150 1.00 86.75 444 ALA A C 1
ATOM 3609 O O . ALA A 1 444 ? -8.523 -10.466 15.261 1.00 86.75 444 ALA A O 1
ATOM 3610 N N . GLY A 1 445 ? -10.182 -9.795 13.901 1.00 86.06 445 GLY A N 1
ATOM 3611 C CA . GLY A 1 445 ? -10.928 -9.019 14.897 1.00 86.06 445 GLY A CA 1
ATOM 3612 C C . GLY A 1 445 ? -10.518 -7.548 15.027 1.00 86.06 445 GLY A C 1
ATOM 3613 O O . GLY A 1 445 ? -10.838 -6.919 16.039 1.00 86.06 445 GLY A O 1
ATOM 3614 N N . PHE A 1 446 ? -9.801 -6.996 14.043 1.00 90.50 446 PHE A N 1
ATOM 3615 C CA . PHE A 1 446 ? -9.440 -5.576 13.980 1.00 90.50 446 PHE A CA 1
ATOM 3616 C C . PHE A 1 446 ? -10.398 -4.838 13.039 1.00 90.50 446 PHE A C 1
ATOM 3618 O O . PHE A 1 446 ? -10.269 -4.925 11.815 1.00 90.50 446 PHE A O 1
ATOM 3625 N N . TYR A 1 447 ? -11.376 -4.135 13.613 1.00 89.00 447 TYR A N 1
ATOM 3626 C CA . TYR A 1 447 ? -12.431 -3.444 12.859 1.00 89.00 447 TYR A CA 1
ATOM 3627 C C . TYR A 1 447 ? -12.263 -1.918 12.815 1.00 89.00 447 TYR A C 1
ATOM 3629 O O . TYR A 1 447 ? -12.877 -1.276 11.967 1.00 89.00 447 TYR A O 1
ATOM 3637 N N . THR A 1 448 ? -11.403 -1.346 13.664 1.00 88.81 448 THR A N 1
ATOM 3638 C CA . THR A 1 448 ? -11.126 0.101 13.748 1.00 88.81 448 THR A CA 1
ATOM 3639 C C . THR A 1 448 ? -9.643 0.403 13.541 1.00 88.81 448 THR A C 1
ATOM 3641 O O . THR A 1 448 ? -8.789 -0.478 13.696 1.00 88.81 448 THR A O 1
ATOM 3644 N N . VAL A 1 449 ? -9.309 1.649 13.197 1.00 88.69 449 VAL A N 1
ATOM 3645 C CA . VAL A 1 449 ? -7.910 2.070 13.001 1.00 88.69 449 VAL A CA 1
ATOM 3646 C C . VAL A 1 449 ? -7.166 2.087 14.339 1.00 88.69 449 VAL A C 1
ATOM 3648 O O . VAL A 1 449 ? -6.028 1.627 14.429 1.00 88.69 449 VAL A O 1
ATOM 3651 N N . GLU A 1 450 ? -7.847 2.520 15.394 1.00 89.81 450 GLU A N 1
ATOM 3652 C CA . GLU A 1 450 ? -7.428 2.484 16.792 1.00 89.81 450 GLU A CA 1
ATOM 3653 C C . GLU A 1 450 ? -7.038 1.066 17.208 1.00 89.81 450 GLU A C 1
ATOM 3655 O O . GLU A 1 450 ? -5.956 0.864 17.761 1.00 89.81 450 GLU A O 1
ATOM 3660 N N . SER A 1 451 ? -7.849 0.061 16.852 1.00 90.94 451 SER A N 1
ATOM 3661 C CA . SER A 1 451 ? -7.549 -1.336 17.181 1.00 90.94 451 SER A CA 1
ATOM 3662 C C . SER A 1 451 ? -6.225 -1.810 16.589 1.00 90.94 451 SER A C 1
ATOM 3664 O O . SER A 1 451 ? -5.515 -2.598 17.213 1.00 90.94 451 SER A O 1
ATOM 3666 N N . VAL A 1 452 ? -5.856 -1.313 15.408 1.00 92.12 452 VAL A N 1
ATOM 3667 C CA . VAL A 1 452 ? -4.580 -1.619 14.758 1.00 92.12 452 VAL A CA 1
ATOM 3668 C C . VAL A 1 452 ? -3.446 -0.829 15.411 1.00 92.12 452 VAL A C 1
ATOM 3670 O O . VAL A 1 452 ? -2.415 -1.415 15.739 1.00 92.12 452 VAL A O 1
ATOM 3673 N N . ALA A 1 453 ? -3.647 0.468 15.654 1.00 90.62 453 ALA A N 1
ATOM 3674 C CA . ALA A 1 453 ? -2.659 1.370 16.244 1.00 90.62 453 ALA A CA 1
ATOM 3675 C C . ALA A 1 453 ? -2.263 0.976 17.679 1.00 90.62 453 ALA A C 1
ATOM 3677 O O . ALA A 1 453 ? -1.085 1.012 18.035 1.00 90.62 453 ALA A O 1
ATOM 3678 N N . TYR A 1 454 ? -3.230 0.566 18.503 1.00 89.50 454 TYR A N 1
ATOM 3679 C CA . TYR A 1 454 ? -3.008 0.164 19.897 1.00 89.50 454 TYR A CA 1
ATOM 3680 C C . TYR A 1 454 ? -2.444 -1.254 20.027 1.00 89.50 454 TYR A C 1
ATOM 3682 O O . TYR A 1 454 ? -1.980 -1.660 21.100 1.00 89.50 454 TYR A O 1
ATOM 3690 N N . THR A 1 455 ? -2.489 -2.034 18.948 1.00 90.06 455 THR A N 1
ATOM 3691 C CA . THR A 1 455 ? -2.074 -3.429 18.971 1.00 90.06 455 THR A CA 1
ATOM 3692 C C . THR A 1 455 ? -0.560 -3.558 18.821 1.00 90.06 455 THR A C 1
ATOM 3694 O O . THR A 1 455 ? 0.031 -3.034 17.877 1.00 90.06 455 THR A O 1
ATOM 3697 N N . PRO A 1 456 ? 0.112 -4.322 19.704 1.00 91.44 456 PRO A N 1
ATOM 3698 C CA . PRO A 1 456 ? 1.537 -4.571 19.558 1.00 91.44 456 PRO A CA 1
ATOM 3699 C C . PRO A 1 456 ? 1.848 -5.280 18.238 1.00 91.44 456 PRO A C 1
ATOM 3701 O O . PRO A 1 456 ? 1.200 -6.274 17.902 1.00 91.44 456 PRO A O 1
ATOM 3704 N N . LYS A 1 457 ? 2.936 -4.876 17.570 1.00 89.81 457 LYS A N 1
ATOM 3705 C CA . LYS A 1 457 ? 3.438 -5.504 16.331 1.00 89.81 457 LYS A CA 1
ATOM 3706 C C . LYS A 1 457 ? 3.451 -7.038 16.395 1.00 89.81 457 LYS A C 1
ATOM 3708 O O . LYS A 1 457 ? 3.042 -7.703 15.451 1.00 89.81 457 LYS A O 1
ATOM 3713 N N . LYS A 1 458 ? 3.841 -7.614 17.541 1.00 92.00 458 LYS A N 1
ATOM 3714 C CA . LYS A 1 458 ? 3.854 -9.071 17.774 1.00 92.00 458 LYS A CA 1
ATOM 3715 C C . LYS A 1 458 ? 2.500 -9.749 17.516 1.00 92.00 458 LYS A C 1
ATOM 3717 O O . LYS A 1 458 ? 2.481 -10.881 17.053 1.00 92.00 458 LYS A O 1
ATOM 3722 N N . GLN A 1 459 ? 1.383 -9.099 17.839 1.00 89.38 459 GLN A N 1
ATOM 3723 C CA . GLN A 1 459 ? 0.055 -9.663 17.590 1.00 89.38 459 GLN A CA 1
ATOM 3724 C C . GLN A 1 459 ? -0.327 -9.578 16.111 1.00 89.38 459 GLN A C 1
ATOM 3726 O O . GLN A 1 459 ? -0.871 -10.547 15.590 1.00 89.38 459 GLN A O 1
ATOM 3731 N N . LEU A 1 460 ? 0.036 -8.494 15.418 1.00 90.00 460 LEU A N 1
ATOM 3732 C CA . LEU A 1 460 ? -0.170 -8.375 13.970 1.00 90.00 460 LEU A CA 1
ATOM 3733 C C . LEU A 1 460 ? 0.622 -9.436 13.193 1.00 90.00 460 LEU A C 1
ATOM 3735 O O . LEU A 1 460 ? 0.111 -10.015 12.241 1.00 90.00 460 LEU A O 1
ATOM 3739 N N . LEU A 1 461 ? 1.835 -9.759 13.649 1.00 88.62 461 LEU A N 1
ATOM 3740 C CA . LEU A 1 461 ? 2.669 -10.822 13.073 1.00 88.62 461 LEU A CA 1
ATOM 3741 C C . LEU A 1 461 ? 2.076 -12.231 13.221 1.00 88.62 461 LEU A C 1
ATOM 3743 O O . LEU A 1 461 ? 2.432 -13.127 12.460 1.00 88.62 461 LEU A O 1
ATOM 3747 N N . ASN A 1 462 ? 1.182 -12.445 14.190 1.00 90.31 462 ASN A N 1
ATOM 3748 C CA . ASN A 1 462 ? 0.507 -13.734 14.352 1.00 90.31 462 ASN A CA 1
ATOM 3749 C C . ASN A 1 462 ? -0.621 -13.934 13.325 1.00 90.31 462 ASN A C 1
ATOM 3751 O O . ASN A 1 462 ? -1.135 -15.046 13.193 1.00 90.31 462 ASN A O 1
ATOM 3755 N N . ILE A 1 463 ? -1.018 -12.881 12.603 1.00 88.25 463 ILE A N 1
ATOM 3756 C CA . ILE A 1 463 ? -2.039 -12.960 11.561 1.00 88.25 463 ILE A CA 1
ATOM 3757 C C . ILE A 1 463 ? -1.415 -13.608 10.328 1.00 88.25 463 ILE A C 1
ATOM 3759 O O . ILE A 1 463 ? -0.455 -13.106 9.736 1.00 88.25 463 ILE A O 1
ATOM 3763 N N . LYS A 1 464 ? -1.978 -14.742 9.912 1.00 79.19 464 LYS A N 1
ATOM 3764 C CA . LYS A 1 464 ? -1.481 -15.489 8.757 1.00 79.19 464 LYS A CA 1
ATOM 3765 C C . LYS A 1 464 ? -1.508 -14.610 7.500 1.00 79.19 464 LYS A C 1
ATOM 3767 O O . LYS A 1 464 ? -2.560 -14.147 7.074 1.00 79.19 464 LYS A O 1
ATOM 3772 N N . GLY A 1 465 ? -0.344 -14.428 6.877 1.00 67.50 465 GLY A N 1
ATOM 3773 C CA . GLY A 1 465 ? -0.194 -13.633 5.653 1.00 67.50 465 GLY A CA 1
ATOM 3774 C C . GLY A 1 465 ? 0.173 -12.161 5.874 1.00 67.50 465 GLY A C 1
ATOM 3775 O O . GLY A 1 465 ? 0.347 -11.449 4.884 1.00 67.50 465 GLY A O 1
ATOM 3776 N N . ILE A 1 466 ? 0.338 -11.717 7.125 1.00 76.44 466 ILE A N 1
ATOM 3777 C CA . ILE A 1 466 ? 0.942 -10.422 7.456 1.00 76.44 466 ILE A CA 1
ATOM 3778 C C . ILE A 1 466 ? 2.430 -10.639 7.750 1.00 76.44 466 ILE A C 1
ATOM 3780 O O . ILE A 1 466 ? 2.806 -11.300 8.713 1.00 76.44 466 ILE A O 1
ATOM 3784 N N . SER A 1 467 ? 3.290 -10.106 6.881 1.00 74.81 467 SER A N 1
ATOM 3785 C CA . SER A 1 467 ? 4.741 -10.116 7.080 1.00 74.81 467 SER A CA 1
ATOM 3786 C C . SER A 1 467 ? 5.185 -8.966 7.982 1.00 74.81 467 SER A C 1
ATOM 3788 O O . SER A 1 467 ? 4.438 -8.018 8.216 1.00 74.81 467 SER A O 1
ATOM 3790 N N . GLU A 1 468 ? 6.435 -9.007 8.439 1.00 71.38 468 GLU A N 1
ATOM 3791 C CA . GLU A 1 468 ? 6.997 -7.942 9.270 1.00 71.38 468 GLU A CA 1
ATOM 3792 C C . GLU A 1 468 ? 6.966 -6.566 8.599 1.00 71.38 468 GLU A C 1
ATOM 3794 O O . GLU A 1 468 ? 6.483 -5.608 9.197 1.00 71.38 468 GLU A O 1
ATOM 3799 N N . ALA A 1 469 ? 7.356 -6.499 7.325 1.00 65.12 469 ALA A N 1
ATOM 3800 C CA . ALA A 1 469 ? 7.287 -5.267 6.546 1.00 65.12 469 ALA A CA 1
ATOM 3801 C C . ALA A 1 469 ? 5.844 -4.758 6.370 1.00 65.12 469 ALA A C 1
ATOM 3803 O O . ALA A 1 469 ? 5.608 -3.552 6.415 1.00 65.12 469 ALA A O 1
ATOM 3804 N N . LYS A 1 470 ? 4.865 -5.664 6.196 1.00 69.88 470 LYS A N 1
ATOM 3805 C CA . LYS A 1 470 ? 3.446 -5.280 6.132 1.00 69.88 470 LYS A CA 1
ATOM 3806 C C . LYS A 1 470 ? 2.973 -4.730 7.474 1.00 69.88 470 LYS A C 1
ATOM 3808 O O . LYS A 1 470 ? 2.323 -3.696 7.488 1.00 69.88 470 LYS A O 1
ATOM 3813 N N . ALA A 1 471 ? 3.319 -5.382 8.584 1.00 78.62 471 ALA A N 1
ATOM 3814 C CA . ALA A 1 471 ? 2.952 -4.920 9.919 1.00 78.62 471 ALA A CA 1
ATOM 3815 C C . ALA A 1 471 ? 3.526 -3.527 10.223 1.00 78.62 471 ALA A C 1
ATOM 3817 O O . ALA A 1 471 ? 2.793 -2.679 10.722 1.00 78.62 471 ALA A O 1
ATOM 3818 N N . ASP A 1 472 ? 4.791 -3.265 9.871 1.00 79.06 472 ASP A N 1
ATOM 3819 C CA . ASP A 1 472 ? 5.402 -1.938 10.039 1.00 79.06 472 ASP A CA 1
ATOM 3820 C C . ASP A 1 472 ? 4.681 -0.873 9.211 1.00 79.06 472 ASP A C 1
ATOM 3822 O O . ASP A 1 472 ? 4.376 0.203 9.720 1.00 79.06 472 ASP A O 1
ATOM 3826 N N . LYS A 1 473 ? 4.340 -1.190 7.958 1.00 78.38 473 LYS A N 1
ATOM 3827 C CA . LYS A 1 473 ? 3.596 -0.268 7.096 1.00 78.38 473 LYS A CA 1
ATOM 3828 C C . LYS A 1 473 ? 2.181 -0.008 7.617 1.00 78.38 473 LYS A C 1
ATOM 3830 O O . LYS A 1 473 ? 1.766 1.141 7.686 1.00 78.38 473 LYS A O 1
ATOM 3835 N N . ILE A 1 474 ? 1.462 -1.055 8.022 1.00 84.06 474 ILE A N 1
ATOM 3836 C CA . ILE A 1 474 ? 0.118 -0.959 8.610 1.00 84.06 474 ILE A CA 1
ATOM 3837 C C . ILE A 1 474 ? 0.143 -0.064 9.858 1.00 84.06 474 ILE A C 1
ATOM 3839 O O . ILE A 1 474 ? -0.687 0.832 9.982 1.00 84.06 474 ILE A O 1
ATOM 3843 N N . LEU A 1 475 ? 1.112 -0.270 10.756 1.00 85.81 475 LEU A N 1
ATOM 3844 C CA . LEU A 1 475 ? 1.264 0.537 11.969 1.00 85.81 475 LEU A CA 1
ATOM 3845 C C . LEU A 1 475 ? 1.643 1.988 11.655 1.00 85.81 475 LEU A C 1
ATOM 3847 O O . LEU A 1 475 ? 1.095 2.902 12.268 1.00 85.81 475 LEU A O 1
ATOM 3851 N N . ALA A 1 476 ? 2.541 2.210 10.692 1.00 81.50 476 ALA A N 1
ATOM 3852 C CA . ALA A 1 476 ? 2.928 3.550 10.266 1.00 81.50 476 ALA A CA 1
ATOM 3853 C C . ALA A 1 476 ? 1.727 4.328 9.711 1.00 81.50 476 ALA A C 1
ATOM 3855 O O . ALA A 1 476 ? 1.507 5.466 10.117 1.00 81.50 476 ALA A O 1
ATOM 3856 N N . GLU A 1 477 ? 0.908 3.715 8.853 1.00 79.81 477 GLU A N 1
ATOM 3857 C CA . GLU A 1 477 ? -0.303 4.361 8.333 1.00 79.81 477 GLU A CA 1
ATOM 3858 C C . GLU A 1 477 ? -1.351 4.596 9.432 1.00 79.81 477 GLU A C 1
ATOM 3860 O O . GLU A 1 477 ? -1.897 5.693 9.526 1.00 79.81 477 GLU A O 1
ATOM 3865 N N . ALA A 1 478 ? -1.577 3.629 10.330 1.00 84.81 478 ALA A N 1
ATOM 3866 C CA . ALA A 1 478 ? -2.507 3.799 11.451 1.00 84.81 478 ALA A CA 1
ATOM 3867 C C . ALA A 1 478 ? -2.083 4.944 12.395 1.00 84.81 478 ALA A C 1
ATOM 3869 O O . ALA A 1 478 ? -2.923 5.716 12.856 1.00 84.81 478 ALA A O 1
ATOM 3870 N N . SER A 1 479 ? -0.775 5.115 12.627 1.00 80.31 479 SER A N 1
ATOM 3871 C CA . SER A 1 479 ? -0.230 6.179 13.485 1.00 80.31 479 SER A CA 1
ATOM 3872 C C . SER A 1 479 ? -0.377 7.596 12.918 1.00 80.31 479 SER A C 1
ATOM 3874 O O . SER A 1 479 ? -0.268 8.564 13.667 1.00 80.31 479 SER A O 1
ATOM 3876 N N . LYS A 1 480 ? -0.635 7.740 11.611 1.00 80.75 480 LYS A N 1
ATOM 3877 C CA . LYS A 1 480 ? -0.943 9.044 10.999 1.00 80.75 480 LYS A CA 1
ATOM 3878 C C . LYS A 1 480 ? -2.372 9.491 11.300 1.00 80.75 480 LYS A C 1
ATOM 3880 O O . LYS A 1 480 ? -2.644 10.686 11.310 1.00 80.75 480 LYS A O 1
ATOM 3885 N N . LEU A 1 481 ? -3.271 8.531 11.515 1.00 78.75 481 LEU A N 1
ATOM 3886 C CA . LEU A 1 481 ? -4.697 8.766 11.734 1.00 78.75 481 LEU A CA 1
ATOM 3887 C C . LEU A 1 481 ? -5.034 8.867 13.225 1.00 78.75 481 LEU A C 1
ATOM 3889 O O . LEU A 1 481 ? -5.900 9.646 13.611 1.00 78.75 481 LEU A O 1
ATOM 3893 N N . VAL A 1 482 ? -4.329 8.105 14.064 1.00 82.94 482 VAL A N 1
ATOM 3894 C CA . VAL A 1 482 ? -4.545 8.061 15.514 1.00 82.94 482 VAL A CA 1
ATOM 3895 C C . VAL A 1 482 ? -3.434 8.826 16.223 1.00 82.94 482 VAL A C 1
ATOM 3897 O O . VAL A 1 482 ? -2.251 8.525 16.066 1.00 82.94 482 VAL A O 1
ATOM 3900 N N . HIS A 1 483 ? -3.801 9.801 17.054 1.00 80.19 483 HIS A N 1
ATOM 3901 C CA . HIS A 1 483 ? -2.821 10.558 17.826 1.00 80.19 483 HIS A CA 1
ATOM 3902 C C . HIS A 1 483 ? -2.285 9.736 19.009 1.00 80.19 483 HIS A C 1
ATOM 3904 O O . HIS A 1 483 ? -2.914 9.655 20.061 1.00 80.19 483 HIS A O 1
ATOM 3910 N N . LEU A 1 484 ? -1.093 9.160 18.840 1.00 81.19 484 LEU A N 1
ATOM 3911 C CA . LEU A 1 484 ? -0.377 8.377 19.862 1.00 81.19 484 LEU A CA 1
ATOM 3912 C C . LEU A 1 484 ? 0.679 9.196 20.635 1.00 81.19 484 LEU A C 1
ATOM 3914 O O . LEU A 1 484 ? 1.483 8.635 21.379 1.00 81.19 484 LEU A O 1
ATOM 3918 N N . GLY A 1 485 ? 0.739 10.510 20.401 1.00 85.56 485 GLY A N 1
ATOM 3919 C CA . GLY A 1 485 ? 1.776 11.398 20.922 1.00 85.56 485 GLY A CA 1
ATOM 3920 C C . GLY A 1 485 ? 1.499 11.953 22.320 1.00 85.56 485 GLY A C 1
ATOM 3921 O O . GLY A 1 485 ? 0.470 11.694 22.941 1.00 85.56 485 GLY A O 1
ATOM 3922 N N . PHE A 1 486 ? 2.446 12.753 22.812 1.00 87.50 486 PHE A N 1
ATOM 3923 C CA . PHE A 1 486 ? 2.261 13.529 24.035 1.00 87.50 486 PHE A CA 1
ATOM 3924 C C . PHE A 1 486 ? 1.289 14.686 23.789 1.00 87.50 486 PHE A C 1
ATOM 3926 O O . PHE A 1 486 ? 1.409 15.392 22.791 1.00 87.50 486 PHE A O 1
ATOM 3933 N N . MET A 1 487 ? 0.393 14.917 24.747 1.00 86.56 487 MET A N 1
ATOM 3934 C CA . MET A 1 487 ? -0.470 16.098 24.804 1.00 86.56 487 MET A CA 1
ATOM 3935 C C . MET A 1 487 ? -0.329 16.788 26.160 1.00 86.56 487 MET A C 1
ATOM 3937 O O . MET A 1 487 ? 0.121 16.182 27.139 1.00 86.56 487 MET A O 1
ATOM 3941 N N . THR A 1 488 ? -0.705 18.060 26.232 1.00 90.69 488 THR A N 1
ATOM 3942 C CA . THR A 1 488 ? -0.691 18.806 27.493 1.00 90.69 488 THR A CA 1
ATOM 3943 C C . THR A 1 488 ? -1.823 18.350 28.415 1.00 90.69 488 THR A C 1
ATOM 3945 O O . THR A 1 488 ? -2.881 17.903 27.969 1.00 90.69 488 THR A O 1
ATOM 3948 N N . ALA A 1 489 ? -1.635 18.502 29.730 1.00 91.50 489 ALA A N 1
ATOM 3949 C CA . ALA A 1 489 ? -2.685 18.185 30.701 1.00 91.50 489 ALA A CA 1
ATOM 3950 C C . ALA A 1 489 ? -3.963 19.017 30.473 1.00 91.50 489 ALA A C 1
ATOM 3952 O O . ALA A 1 489 ? -5.062 18.532 30.726 1.00 91.50 489 ALA A O 1
ATOM 3953 N N . THR A 1 490 ? -3.829 20.244 29.959 1.00 92.94 490 THR A N 1
ATOM 3954 C CA . THR A 1 490 ? -4.960 21.112 29.606 1.00 92.94 490 THR A CA 1
ATOM 3955 C C . THR A 1 490 ? -5.765 20.549 28.435 1.00 92.94 490 THR A C 1
ATOM 3957 O O . THR A 1 490 ? -6.984 20.461 28.534 1.00 92.94 490 THR A O 1
ATOM 3960 N N . GLU A 1 491 ? -5.107 20.115 27.357 1.00 87.50 491 GLU A N 1
ATOM 3961 C CA . GLU A 1 491 ? -5.785 19.480 26.215 1.00 87.50 491 GLU A CA 1
ATOM 3962 C C . GLU A 1 491 ? -6.482 18.181 26.629 1.00 87.50 491 GLU A C 1
ATOM 3964 O O . GLU A 1 491 ? -7.620 17.933 26.233 1.00 87.50 491 GLU A O 1
ATOM 3969 N N . PHE A 1 492 ? -5.831 17.370 27.469 1.00 87.94 492 PHE A N 1
ATOM 3970 C CA . PHE A 1 492 ? -6.439 16.147 27.987 1.00 87.94 492 PHE A CA 1
ATOM 3971 C C . PHE A 1 492 ? -7.649 16.434 28.886 1.00 87.94 492 PHE A C 1
ATOM 3973 O O . PHE A 1 492 ? -8.656 15.738 28.795 1.00 87.94 492 PHE A O 1
ATOM 3980 N N . HIS A 1 493 ? -7.583 17.474 29.724 1.00 88.44 493 HIS A N 1
ATOM 3981 C CA . HIS A 1 493 ? -8.711 17.894 30.555 1.00 88.44 493 HIS A CA 1
ATOM 3982 C C . HIS A 1 493 ? -9.921 18.316 29.712 1.00 88.44 493 HIS A C 1
ATOM 3984 O O . HIS A 1 493 ? -11.029 17.885 30.016 1.00 88.44 493 HIS A O 1
ATOM 3990 N N . LEU A 1 494 ? -9.708 19.081 28.634 1.00 88.19 494 LEU A N 1
ATOM 3991 C CA . LEU A 1 494 ? -10.776 19.457 27.701 1.00 88.19 494 LEU A CA 1
ATOM 3992 C C . LEU A 1 494 ? -11.396 18.225 27.031 1.00 88.19 494 LEU A C 1
ATOM 3994 O O . LEU A 1 494 ? -12.609 18.068 27.067 1.00 88.19 494 LEU A O 1
ATOM 3998 N N . LYS A 1 495 ? -10.575 17.289 26.533 1.00 84.88 495 LYS A N 1
ATOM 3999 C CA . LYS A 1 495 ? -11.076 16.023 25.968 1.00 84.88 495 LYS A CA 1
ATOM 4000 C C . LYS A 1 495 ? -11.902 15.208 26.964 1.00 84.88 495 LYS A C 1
ATOM 4002 O O . LYS A 1 495 ? -12.866 14.566 26.571 1.00 84.88 495 LYS A O 1
ATOM 4007 N N . ARG A 1 496 ? -11.514 15.203 28.244 1.00 85.44 496 ARG A N 1
ATOM 4008 C CA . ARG A 1 496 ? -12.271 14.515 29.298 1.00 85.44 496 ARG A CA 1
ATOM 4009 C C . ARG A 1 496 ? -13.568 15.229 29.667 1.00 85.44 496 ARG A C 1
ATOM 4011 O O . ARG A 1 496 ? -14.498 14.554 30.084 1.00 85.44 496 ARG A O 1
ATOM 4018 N N . ALA A 1 497 ? -13.629 16.553 29.537 1.00 84.81 497 ALA A N 1
ATOM 4019 C CA . ALA A 1 497 ? -14.849 17.317 29.795 1.00 84.81 497 ALA A CA 1
ATOM 4020 C C . ALA A 1 497 ? -15.959 17.000 28.776 1.00 84.81 497 ALA A C 1
ATOM 4022 O O . ALA A 1 497 ? -17.132 17.087 29.122 1.00 84.81 497 ALA A O 1
ATOM 4023 N N . ASP A 1 498 ? -15.581 16.573 27.568 1.00 82.88 498 ASP A N 1
ATOM 4024 C CA . ASP A 1 498 ? -16.507 16.149 26.512 1.00 82.88 498 ASP A CA 1
ATOM 4025 C C . ASP A 1 498 ? -16.987 14.689 26.666 1.00 82.88 498 ASP A C 1
ATOM 4027 O O . ASP A 1 498 ? -17.808 14.220 25.874 1.00 82.88 498 ASP A O 1
ATOM 4031 N N . LEU A 1 499 ? -16.489 13.940 27.663 1.00 85.38 499 LEU A N 1
ATOM 4032 C CA . LEU A 1 499 ? -16.947 12.571 27.905 1.00 85.38 499 LEU A CA 1
ATOM 4033 C C . LEU A 1 499 ? -18.389 12.568 28.411 1.00 85.38 499 LEU A C 1
ATOM 4035 O O . LEU A 1 499 ? -18.754 13.269 29.354 1.00 85.38 499 LEU A O 1
ATOM 4039 N N . MET A 1 500 ? -19.205 11.709 27.807 1.00 88.56 500 MET A N 1
ATOM 4040 C CA . MET A 1 500 ? -20.590 11.522 28.221 1.00 88.56 500 MET A CA 1
ATOM 4041 C C . MET A 1 500 ? -20.660 10.650 29.481 1.00 88.56 500 MET A C 1
ATOM 4043 O O . MET A 1 500 ? -19.839 9.748 29.685 1.00 88.56 500 MET A O 1
ATOM 4047 N N . SER A 1 501 ? -21.688 10.876 30.294 1.00 93.00 501 SER A N 1
ATOM 4048 C CA . SER A 1 501 ? -22.056 10.010 31.415 1.00 93.00 501 SER A CA 1
ATOM 4049 C C . SER A 1 501 ? -23.503 9.549 31.264 1.00 93.00 501 SER A C 1
ATOM 4051 O O . SER A 1 501 ? -24.349 10.288 30.766 1.00 93.00 501 SER A O 1
ATOM 4053 N N . ILE A 1 502 ? -23.772 8.301 31.645 1.00 96.50 502 ILE A N 1
ATOM 4054 C CA . ILE A 1 502 ? -25.094 7.679 31.537 1.00 96.50 502 ILE A CA 1
ATOM 4055 C C . ILE A 1 502 ? -25.767 7.711 32.907 1.00 96.50 502 ILE A C 1
ATOM 4057 O O . ILE A 1 502 ? -25.262 7.113 33.863 1.00 96.50 502 ILE A O 1
ATOM 4061 N N . SER A 1 503 ? -26.925 8.362 32.994 1.00 96.56 503 SER A N 1
ATOM 4062 C CA . SER A 1 503 ? -27.726 8.436 34.216 1.00 96.56 503 SER A CA 1
ATOM 4063 C C . SER A 1 503 ? -28.140 7.044 34.694 1.00 96.56 503 SER A C 1
ATOM 4065 O O . SER A 1 503 ? -28.582 6.183 33.927 1.00 96.56 503 SER A O 1
ATOM 4067 N N . THR A 1 504 ? -28.044 6.836 36.002 1.00 96.50 504 THR A N 1
ATOM 4068 C CA . THR A 1 504 ? -28.484 5.621 36.698 1.00 96.50 504 THR A CA 1
ATOM 4069 C C . THR A 1 504 ? -29.999 5.568 36.915 1.00 96.50 504 THR A C 1
ATOM 4071 O O . THR A 1 504 ? -30.521 4.531 37.329 1.00 96.50 504 THR A O 1
ATOM 4074 N N . GLY A 1 505 ? -30.706 6.674 36.654 1.00 93.94 505 GLY A N 1
ATOM 4075 C CA . GLY A 1 505 ? -32.135 6.847 36.913 1.00 93.94 505 GLY A CA 1
ATOM 4076 C C . GLY A 1 505 ? -32.480 7.329 38.328 1.00 93.94 505 GLY A C 1
ATOM 4077 O O . GLY A 1 505 ? -33.653 7.600 38.600 1.00 93.94 505 GLY A O 1
ATOM 4078 N N . SER A 1 506 ? -31.491 7.472 39.215 1.00 96.06 506 SER A N 1
ATOM 4079 C CA . SER A 1 506 ? -31.628 8.067 40.551 1.00 96.06 506 SER A CA 1
ATOM 4080 C C . SER A 1 506 ? -30.738 9.300 40.658 1.00 96.06 506 SER A C 1
ATOM 4082 O O . SER A 1 506 ? -29.546 9.237 40.362 1.00 96.06 506 SER A O 1
ATOM 4084 N N . LYS A 1 507 ? -31.308 10.413 41.121 1.00 94.81 507 LYS A N 1
ATOM 4085 C CA . LYS A 1 507 ? -30.585 11.676 41.299 1.00 94.81 507 LYS A CA 1
ATOM 4086 C C . LYS A 1 507 ? -29.507 11.554 42.367 1.00 94.81 507 LYS A C 1
ATOM 4088 O O . LYS A 1 507 ? -28.413 12.074 42.175 1.00 94.81 507 LYS A O 1
ATOM 4093 N N . ASP A 1 508 ? -29.794 10.833 43.448 1.00 94.75 508 ASP A N 1
ATOM 4094 C CA . ASP A 1 508 ? -28.841 10.622 44.541 1.00 94.75 508 ASP A CA 1
ATOM 4095 C C . ASP A 1 508 ? -27.634 9.789 44.080 1.00 94.75 508 ASP A C 1
ATOM 4097 O O . ASP A 1 508 ? -26.492 10.074 44.450 1.00 94.75 508 ASP A O 1
ATOM 4101 N N . LEU A 1 509 ? -27.863 8.776 43.234 1.00 95.12 509 LEU A N 1
ATOM 4102 C CA . LEU A 1 509 ? -26.780 7.995 42.628 1.00 95.12 509 LEU A CA 1
ATOM 4103 C C . LEU A 1 509 ? -25.996 8.793 41.589 1.00 95.12 509 LEU A C 1
ATOM 4105 O O . LEU A 1 509 ? -24.769 8.727 41.583 1.00 95.12 509 LEU A O 1
ATOM 4109 N N . ASP A 1 510 ? -26.667 9.558 40.735 1.00 96.06 510 ASP A N 1
ATOM 4110 C CA . ASP A 1 510 ? -25.987 10.379 39.732 1.00 96.06 510 ASP A CA 1
ATOM 4111 C C . ASP A 1 510 ? -25.143 11.468 40.402 1.00 96.06 510 ASP A C 1
ATOM 4113 O O . ASP A 1 510 ? -24.010 11.713 39.991 1.00 96.06 510 ASP A O 1
ATOM 4117 N N . GLN A 1 511 ? -25.631 12.059 41.497 1.00 95.00 511 GLN A N 1
ATOM 4118 C CA . GLN A 1 511 ? -24.863 12.998 42.310 1.00 95.00 511 GLN A CA 1
ATOM 4119 C C . GLN A 1 511 ? -23.644 12.331 42.955 1.00 95.00 511 GLN A C 1
ATOM 4121 O O . GLN A 1 511 ? -22.562 12.918 42.954 1.00 95.00 511 GLN A O 1
ATOM 4126 N N . LEU A 1 512 ? -23.798 11.110 43.479 1.00 94.94 512 LEU A N 1
ATOM 4127 C CA . LEU A 1 512 ? -22.688 10.332 44.032 1.00 94.94 512 LEU A CA 1
ATOM 4128 C C . LEU A 1 512 ? -21.600 10.081 42.974 1.00 94.94 512 LEU A C 1
ATOM 4130 O O . LEU A 1 512 ? -20.415 10.171 43.287 1.00 94.94 512 LEU A O 1
ATOM 4134 N N . LEU A 1 513 ? -21.999 9.787 41.735 1.00 94.31 513 LEU A N 1
ATOM 4135 C CA . LEU A 1 513 ? -21.092 9.465 40.630 1.00 94.31 513 LEU A CA 1
ATOM 4136 C C . LEU A 1 513 ? -20.577 10.690 39.857 1.00 94.31 513 LEU A C 1
ATOM 4138 O O . LEU A 1 513 ? -19.744 10.538 38.969 1.00 94.31 513 LEU A O 1
ATOM 4142 N N . GLY A 1 514 ? -21.048 11.896 40.178 1.00 89.88 514 GLY A N 1
ATOM 4143 C CA . GLY A 1 514 ? -20.658 13.117 39.468 1.00 89.88 514 GLY A CA 1
ATOM 4144 C C . GLY A 1 514 ? -21.268 13.255 38.067 1.00 89.88 514 GLY A C 1
ATOM 4145 O O . GLY A 1 514 ? -20.655 13.874 37.205 1.00 89.88 514 GLY A O 1
ATOM 4146 N N . GLY A 1 515 ? -22.457 12.691 37.838 1.00 89.62 515 GLY A N 1
ATOM 4147 C CA . GLY A 1 515 ? -23.208 12.777 36.577 1.00 89.62 515 GLY A CA 1
ATOM 4148 C C . GLY A 1 515 ? -23.794 11.443 36.105 1.00 89.62 515 GLY A C 1
ATOM 4149 O O . GLY A 1 515 ? -24.764 11.435 35.355 1.00 89.62 515 GLY A O 1
ATOM 4150 N N . GLY A 1 516 ? -23.253 10.319 36.582 1.00 94.44 516 GLY A N 1
ATOM 4151 C CA . GLY A 1 516 ? -23.691 8.973 36.210 1.00 94.44 516 GLY A CA 1
ATOM 4152 C C . GLY A 1 516 ? -22.508 8.051 35.918 1.00 94.44 516 GLY A C 1
ATOM 4153 O O . GLY A 1 516 ? -21.399 8.265 36.399 1.00 94.44 516 GLY A O 1
ATOM 4154 N N . ILE A 1 517 ? -22.733 7.006 35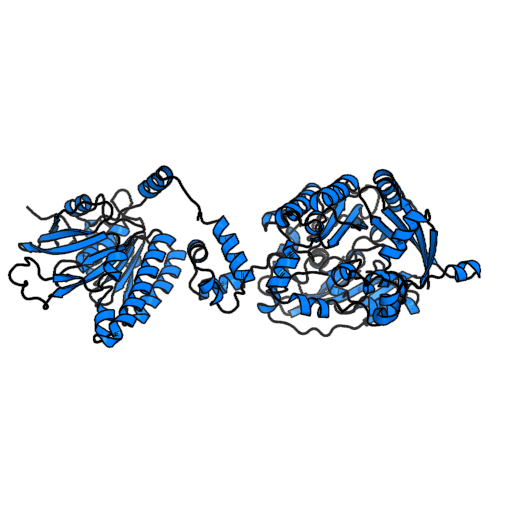.126 1.00 96.31 517 ILE A N 1
ATOM 4155 C CA . ILE A 1 517 ? -21.684 6.070 34.705 1.00 96.31 517 ILE A CA 1
ATOM 4156 C C . ILE A 1 517 ? -20.862 6.703 33.574 1.00 96.31 517 ILE A C 1
ATOM 4158 O O . ILE A 1 517 ? -21.399 6.973 32.502 1.00 96.31 517 ILE A O 1
ATOM 4162 N N . GLU A 1 518 ? -19.568 6.926 33.807 1.00 93.75 518 GLU A N 1
ATOM 4163 C CA . GLU A 1 518 ? -18.641 7.516 32.830 1.00 93.75 518 GLU A CA 1
ATOM 4164 C C . GLU A 1 518 ? -18.408 6.582 31.622 1.00 93.75 518 GLU A C 1
ATOM 4166 O O . GLU A 1 518 ? -18.253 5.366 31.774 1.00 93.75 518 GLU A O 1
ATOM 4171 N N . THR A 1 519 ? -18.366 7.150 30.414 1.00 94.00 519 THR A N 1
ATOM 4172 C CA . THR A 1 519 ? -17.970 6.444 29.181 1.00 94.00 519 THR A CA 1
ATOM 4173 C C . THR A 1 519 ? -16.449 6.344 29.029 1.00 94.00 519 THR A C 1
ATOM 4175 O O . THR A 1 519 ? -15.695 7.112 29.622 1.00 94.00 519 THR A O 1
ATOM 4178 N N . GLY A 1 520 ? -15.967 5.370 28.248 1.00 91.31 520 GLY A N 1
ATOM 4179 C CA . GLY A 1 520 ? -14.526 5.172 28.044 1.00 91.31 520 GLY A CA 1
ATOM 4180 C C . GLY A 1 520 ? -13.800 4.592 29.266 1.00 91.31 520 GLY A C 1
ATOM 4181 O O . GLY A 1 520 ? -12.579 4.669 29.361 1.00 91.31 520 GLY A O 1
ATOM 4182 N N . SER A 1 521 ? -14.535 4.018 30.224 1.00 93.56 521 SER A N 1
ATOM 4183 C CA . SER A 1 521 ? -13.967 3.351 31.396 1.00 93.56 521 SER A CA 1
ATOM 4184 C C . SER A 1 521 ? -14.781 2.122 31.820 1.00 93.56 521 SER A C 1
ATOM 4186 O O . SER A 1 521 ? -15.900 1.887 31.349 1.00 93.56 521 SER A O 1
ATOM 4188 N N . ILE A 1 522 ? -14.192 1.298 32.697 1.00 97.19 522 ILE A N 1
ATOM 4189 C CA . ILE A 1 522 ? -14.851 0.120 33.277 1.00 97.19 522 ILE A CA 1
ATOM 4190 C C . ILE A 1 522 ? -15.379 0.467 34.669 1.00 97.19 522 ILE A C 1
ATOM 4192 O O . ILE A 1 522 ? -14.603 0.780 35.579 1.00 97.19 522 ILE A O 1
ATOM 4196 N N . THR A 1 523 ? -16.688 0.310 34.856 1.00 97.56 523 THR A N 1
ATOM 4197 C CA . THR A 1 523 ? -17.354 0.406 36.157 1.00 97.56 523 THR A CA 1
ATOM 4198 C C . THR A 1 523 ? -17.765 -0.978 36.661 1.00 97.56 523 THR A C 1
ATOM 4200 O O . THR A 1 523 ? -18.569 -1.678 36.044 1.00 97.56 523 THR A O 1
ATOM 4203 N N . GLU A 1 524 ? -17.224 -1.385 37.811 1.00 97.94 524 GLU A N 1
ATOM 4204 C CA . GLU A 1 524 ? -17.560 -2.643 38.484 1.00 97.94 524 GLU A CA 1
ATOM 4205 C C . GLU A 1 524 ? -18.625 -2.425 39.555 1.00 97.94 524 GLU A C 1
ATOM 4207 O O . GLU A 1 524 ? -18.460 -1.606 40.455 1.00 97.94 524 GLU A O 1
ATOM 4212 N N . ILE A 1 525 ? -19.680 -3.236 39.525 1.00 97.25 525 ILE A N 1
ATOM 4213 C CA . ILE A 1 525 ? -20.757 -3.215 40.513 1.00 97.25 525 ILE A CA 1
ATOM 4214 C C . ILE A 1 525 ? -20.780 -4.550 41.249 1.00 97.25 525 ILE A C 1
ATOM 4216 O O . ILE A 1 525 ? -21.117 -5.592 40.679 1.00 97.25 525 ILE A O 1
ATOM 4220 N N . PHE A 1 526 ? -20.464 -4.541 42.540 1.00 96.25 526 PHE A N 1
ATOM 4221 C CA . PHE A 1 526 ? -20.388 -5.759 43.339 1.00 96.25 526 PHE A CA 1
ATOM 4222 C C . PHE A 1 526 ? -21.233 -5.683 44.607 1.00 96.25 526 PHE A C 1
ATOM 4224 O O . PHE A 1 526 ? -21.543 -4.622 45.139 1.00 96.25 526 PHE A O 1
ATOM 4231 N N . GLY A 1 527 ? -21.651 -6.846 45.099 1.00 93.81 527 GLY A N 1
ATOM 4232 C CA . GLY A 1 527 ? -22.468 -6.943 46.304 1.00 93.81 527 GLY A CA 1
ATOM 4233 C C . GLY A 1 527 ? -23.164 -8.289 46.428 1.00 93.81 527 GLY A C 1
ATOM 4234 O O . GLY A 1 527 ? -23.095 -9.137 45.534 1.00 93.81 527 GLY A O 1
ATOM 4235 N N . GLU A 1 528 ? -23.869 -8.486 47.535 1.00 90.75 528 GLU A N 1
ATOM 4236 C CA . GLU A 1 528 ? -24.585 -9.732 47.819 1.00 90.75 528 GLU A CA 1
ATOM 4237 C C . GLU A 1 528 ? -25.744 -10.015 46.853 1.00 90.75 528 GLU A C 1
ATOM 4239 O O . GLU A 1 528 ? -26.157 -9.194 46.030 1.00 90.75 528 GLU A O 1
ATOM 4244 N N . PHE A 1 529 ? -26.315 -11.213 46.958 1.00 88.12 529 PHE A N 1
ATOM 4245 C CA . PHE A 1 529 ? -27.552 -11.530 46.261 1.00 88.12 529 PHE A CA 1
ATOM 4246 C C . PHE A 1 529 ? -28.692 -10.588 46.693 1.00 88.12 529 PHE A C 1
ATOM 4248 O O . PHE A 1 529 ? -28.860 -10.281 47.882 1.00 88.12 529 PHE A O 1
ATOM 4255 N N . ARG A 1 530 ? -29.522 -10.169 45.725 1.00 89.75 530 ARG A N 1
ATOM 4256 C CA . ARG A 1 530 ? -30.685 -9.279 45.923 1.00 89.75 530 ARG A CA 1
ATOM 4257 C C . ARG A 1 530 ? -30.321 -7.851 46.385 1.00 89.75 530 ARG A C 1
ATOM 4259 O O . ARG A 1 530 ? -31.127 -7.185 47.029 1.00 89.75 530 ARG A O 1
ATOM 4266 N N . THR A 1 531 ? -29.129 -7.355 46.049 1.00 93.00 531 THR A N 1
ATOM 4267 C CA . THR A 1 531 ? -28.733 -5.951 46.295 1.00 93.00 531 THR A CA 1
ATOM 4268 C C . THR A 1 531 ? -29.077 -4.991 45.155 1.00 93.00 531 THR A C 1
ATOM 4270 O O . THR A 1 531 ? -28.993 -3.791 45.362 1.00 93.00 531 THR A O 1
ATOM 4273 N N . GLY A 1 532 ? -29.520 -5.492 43.995 1.00 92.06 532 GLY A N 1
ATOM 4274 C CA . GLY A 1 532 ? -29.981 -4.650 42.880 1.00 92.06 532 GLY A CA 1
ATOM 4275 C C . GLY A 1 532 ? -29.039 -4.542 41.679 1.00 92.06 532 GLY A C 1
ATOM 4276 O O . GLY A 1 532 ? -29.366 -3.807 40.763 1.00 92.06 532 GLY A O 1
ATOM 4277 N N . LYS A 1 533 ? -27.933 -5.301 41.631 1.00 95.38 533 LYS A N 1
ATOM 4278 C CA . LYS A 1 533 ? -26.955 -5.273 40.517 1.00 95.38 533 LYS A CA 1
ATOM 4279 C C . LYS A 1 533 ? -27.606 -5.376 39.128 1.00 95.38 533 LYS A C 1
ATOM 4281 O O . LYS A 1 533 ? -27.588 -4.408 38.382 1.00 95.38 533 LYS A O 1
ATOM 4286 N N . SER A 1 534 ? -28.288 -6.486 38.831 1.00 95.06 534 SER A N 1
ATOM 4287 C CA . SER A 1 534 ? -28.971 -6.659 37.540 1.00 95.06 534 SER A CA 1
ATOM 4288 C C . SER A 1 534 ? -30.127 -5.670 37.325 1.00 95.06 534 SER A C 1
ATOM 4290 O O . SER A 1 534 ? -30.484 -5.379 36.195 1.00 95.06 534 SER A O 1
ATOM 4292 N N . GLN A 1 535 ? -30.728 -5.121 38.390 1.00 95.62 535 GLN A N 1
ATOM 4293 C CA . GLN A 1 535 ? -31.781 -4.098 38.256 1.00 95.62 535 GLN A CA 1
ATOM 4294 C C . GLN A 1 535 ? -31.209 -2.763 37.768 1.00 95.62 535 GLN A C 1
ATOM 4296 O O . GLN A 1 535 ? -31.809 -2.114 36.913 1.00 95.62 535 GLN A O 1
ATOM 4301 N N . LEU A 1 536 ? -30.028 -2.396 38.266 1.00 96.75 536 LEU A N 1
ATOM 4302 C CA . LEU A 1 536 ? -29.282 -1.245 37.778 1.00 96.75 536 LEU A CA 1
ATOM 4303 C C . LEU A 1 536 ? -28.832 -1.461 36.328 1.00 96.75 536 LEU A C 1
ATOM 4305 O O . LEU A 1 536 ? -29.062 -0.588 35.502 1.00 96.75 536 LEU A O 1
ATOM 4309 N N . CYS A 1 537 ? -28.328 -2.649 35.979 1.00 97.62 537 CYS A N 1
ATOM 4310 C CA . CYS A 1 537 ? -27.992 -2.989 34.592 1.00 97.62 537 CYS A CA 1
ATOM 4311 C C . CYS A 1 537 ? -29.189 -2.876 33.631 1.00 97.62 537 CYS A C 1
ATOM 4313 O O . CYS A 1 537 ? -29.052 -2.287 32.564 1.00 97.62 537 CYS A O 1
ATOM 4315 N N . HIS A 1 538 ? -30.372 -3.377 34.005 1.00 97.50 538 HIS A N 1
ATOM 4316 C CA . HIS A 1 538 ? -31.579 -3.214 33.183 1.00 97.50 538 HIS A CA 1
ATOM 4317 C C . HIS A 1 538 ? -31.993 -1.745 33.021 1.00 97.50 538 HIS A C 1
ATOM 4319 O O . HIS A 1 538 ? -32.462 -1.370 31.954 1.00 97.50 538 HIS A O 1
ATOM 4325 N N . THR A 1 539 ? -31.821 -0.922 34.063 1.00 97.31 539 THR A N 1
ATOM 4326 C CA . THR A 1 539 ? -32.129 0.517 33.994 1.00 97.31 539 THR A CA 1
ATOM 4327 C C . THR A 1 539 ? -31.167 1.223 33.044 1.00 97.31 539 THR A C 1
ATOM 4329 O O . THR A 1 539 ? -31.612 1.924 32.140 1.00 97.31 539 THR A O 1
ATOM 4332 N N . LEU A 1 540 ? -29.868 0.943 33.168 1.00 97.62 540 LEU A N 1
ATOM 4333 C CA . LEU A 1 540 ? -28.831 1.504 32.302 1.00 97.62 540 LEU A CA 1
ATOM 4334 C C . LEU A 1 540 ? -29.008 1.116 30.826 1.00 97.62 540 LEU A C 1
ATOM 4336 O O . LEU A 1 540 ? -28.769 1.942 29.953 1.00 97.62 540 LEU A O 1
ATOM 4340 N N . ALA A 1 541 ? -29.479 -0.103 30.540 1.00 97.69 541 ALA A N 1
ATOM 4341 C CA . ALA A 1 541 ? -29.761 -0.553 29.172 1.00 97.69 541 ALA A CA 1
ATOM 4342 C C . ALA A 1 541 ? -30.862 0.264 28.463 1.00 97.69 541 ALA A C 1
ATOM 4344 O O . ALA A 1 541 ? -30.946 0.236 27.234 1.00 97.69 541 ALA A O 1
ATOM 4345 N N . VAL A 1 542 ? -31.698 0.980 29.225 1.00 97.44 542 VAL A N 1
ATOM 4346 C CA . VAL A 1 542 ? -32.713 1.904 28.698 1.00 97.44 542 VAL A CA 1
ATOM 4347 C C . VAL A 1 542 ? -32.209 3.345 28.741 1.00 97.44 542 VAL A C 1
ATOM 4349 O O . VAL A 1 542 ? -32.307 4.050 27.740 1.00 97.44 542 VAL A O 1
ATOM 4352 N N . THR A 1 543 ? -31.622 3.797 29.856 1.00 96.88 543 THR A N 1
ATOM 4353 C CA . THR A 1 543 ? -31.169 5.194 29.985 1.00 96.88 543 THR A CA 1
ATOM 4354 C C . THR A 1 543 ? -30.040 5.543 29.018 1.00 96.88 543 THR A C 1
ATOM 4356 O O . THR A 1 543 ? -29.962 6.682 28.568 1.00 96.88 543 THR A O 1
ATOM 4359 N N . CYS A 1 544 ? -29.216 4.574 28.601 1.00 96.75 544 CYS A N 1
ATOM 4360 C CA . CYS A 1 544 ? -28.166 4.798 27.604 1.00 96.75 544 CYS A CA 1
ATOM 4361 C C . CYS A 1 544 ? -28.697 5.190 26.213 1.00 96.75 544 CYS A C 1
ATOM 4363 O O . CYS A 1 544 ? -27.932 5.731 25.409 1.00 96.75 544 CYS A O 1
ATOM 4365 N N . GLN A 1 545 ? -29.979 4.924 25.941 1.00 95.94 545 GLN A N 1
ATOM 4366 C CA . GLN A 1 545 ? -30.655 5.236 24.681 1.00 95.94 545 GLN A CA 1
ATOM 4367 C C . GLN A 1 545 ? -31.285 6.635 24.682 1.00 95.94 545 GLN A C 1
ATOM 4369 O O . GLN A 1 545 ? -31.664 7.134 23.625 1.00 95.94 545 GLN A O 1
ATOM 4374 N N . LEU A 1 546 ? -31.406 7.271 25.852 1.00 94.44 546 LEU A N 1
ATOM 4375 C CA . LEU A 1 546 ? -31.998 8.601 25.973 1.00 94.44 546 LEU A CA 1
ATOM 4376 C C . LEU A 1 546 ? -31.128 9.672 25.288 1.00 94.44 546 LEU A C 1
ATOM 4378 O O . LEU A 1 546 ? -29.919 9.471 25.114 1.00 94.44 546 LEU A O 1
ATOM 4382 N N . PRO A 1 547 ? -31.723 10.832 24.951 1.00 92.62 547 PRO A N 1
ATOM 4383 C CA . PRO A 1 547 ? -30.976 12.012 24.540 1.00 92.62 547 PRO A CA 1
ATOM 4384 C C . PRO A 1 547 ? -29.951 12.443 25.591 1.00 92.62 547 PRO A C 1
ATOM 4386 O O . PRO A 1 547 ? -30.179 12.309 26.799 1.00 92.62 547 PRO A O 1
ATOM 4389 N N . SER A 1 548 ? -28.854 13.035 25.128 1.00 87.94 548 SER A N 1
ATOM 4390 C CA . SER A 1 548 ? -27.789 13.586 25.977 1.00 87.94 548 SER A CA 1
ATOM 4391 C C . SER A 1 548 ? -28.303 14.610 26.999 1.00 87.94 548 SER A C 1
ATOM 4393 O O . SER A 1 548 ? -27.886 14.595 28.156 1.00 87.94 548 SER A O 1
ATOM 4395 N N . GLU A 1 549 ? -29.296 15.422 26.628 1.00 88.38 549 GLU A N 1
ATOM 4396 C CA . GLU A 1 549 ? -29.964 16.389 27.517 1.00 88.38 549 GLU A CA 1
ATOM 4397 C C . GLU A 1 549 ? -30.671 15.738 28.720 1.00 88.38 549 GLU A C 1
ATOM 4399 O O . GLU A 1 549 ? -30.847 16.368 29.763 1.00 88.38 549 GLU A O 1
ATOM 4404 N N . MET A 1 550 ? -31.066 14.468 28.591 1.00 88.75 550 MET A N 1
ATOM 4405 C CA . MET A 1 550 ? -31.704 13.676 29.647 1.00 88.75 550 MET A CA 1
ATOM 4406 C C . MET A 1 550 ? -30.712 12.753 30.374 1.00 88.75 550 MET A C 1
ATOM 4408 O O . MET A 1 550 ? -31.134 11.875 31.128 1.00 88.75 550 MET A O 1
ATOM 4412 N N . GLY A 1 551 ? -29.406 12.933 30.152 1.00 87.81 551 GLY A N 1
ATOM 4413 C CA . GLY A 1 551 ? -28.357 12.092 30.732 1.00 87.81 551 GLY A CA 1
ATOM 4414 C C . GLY A 1 551 ? -28.219 10.727 30.054 1.00 87.81 551 GLY A C 1
ATOM 4415 O O . GLY A 1 551 ? -27.793 9.769 30.698 1.00 87.81 551 GLY A O 1
ATOM 4416 N N . GLY A 1 552 ? -28.630 10.606 28.788 1.00 90.88 552 GLY A N 1
ATOM 4417 C CA . GLY A 1 552 ? -28.411 9.410 27.977 1.00 90.88 552 GLY A CA 1
ATOM 4418 C C . GLY A 1 552 ? -27.203 9.512 27.048 1.00 90.88 552 GLY A C 1
ATOM 4419 O O . GLY A 1 552 ? -26.554 10.549 26.938 1.00 90.88 552 GLY A O 1
ATOM 4420 N N . GLY A 1 553 ? -26.879 8.402 26.383 1.00 87.94 553 GLY A N 1
ATOM 4421 C CA . GLY A 1 553 ? -25.728 8.297 25.481 1.00 87.94 553 GLY A CA 1
ATOM 4422 C C . GLY A 1 553 ? -26.080 8.293 23.992 1.00 87.94 553 GLY A C 1
ATOM 4423 O O . GLY A 1 553 ? -25.170 8.119 23.179 1.00 87.94 553 GLY A O 1
ATOM 4424 N N . GLU A 1 554 ? -27.368 8.426 23.636 1.00 90.38 554 GLU A N 1
ATOM 4425 C CA . GLU A 1 554 ? -27.885 8.357 22.255 1.00 90.38 554 GLU A CA 1
ATOM 4426 C C . GLU A 1 554 ? -27.354 7.142 21.473 1.00 90.38 554 GLU A C 1
ATOM 4428 O O . GLU A 1 554 ? -26.973 7.228 20.302 1.00 90.38 554 GLU A O 1
ATOM 4433 N N . GLY A 1 555 ? -27.264 5.993 22.145 1.00 91.25 555 GLY A N 1
ATOM 4434 C CA . GLY A 1 555 ? -26.650 4.795 21.586 1.00 91.25 555 GLY A CA 1
ATOM 4435 C C . GLY A 1 555 ? -27.336 3.511 22.024 1.00 91.25 555 GLY A C 1
ATOM 4436 O O . GLY A 1 555 ? -28.031 3.456 23.039 1.00 91.25 555 GLY A O 1
ATOM 4437 N N . LYS A 1 556 ? -27.107 2.458 21.237 1.00 96.44 556 LYS A N 1
ATOM 4438 C CA . LYS A 1 556 ? -27.586 1.101 21.520 1.00 96.44 556 LYS A CA 1
ATOM 4439 C C . LYS A 1 556 ? -26.843 0.475 22.705 1.00 96.44 556 LYS A C 1
ATOM 4441 O O . LYS A 1 556 ? -25.759 0.928 23.089 1.00 96.44 556 LYS A O 1
ATOM 4446 N N . CYS A 1 557 ? -27.394 -0.611 23.245 1.00 97.81 557 CYS A N 1
ATOM 4447 C CA . CYS A 1 557 ? -26.794 -1.379 24.337 1.00 97.81 557 CYS A CA 1
ATOM 4448 C C . CYS A 1 557 ? -26.412 -2.796 23.885 1.00 97.81 557 CYS A C 1
ATOM 4450 O O . CYS A 1 557 ? -27.180 -3.451 23.182 1.00 97.81 557 CYS A O 1
ATOM 4452 N N . ILE A 1 558 ? -25.255 -3.296 24.327 1.00 98.31 558 ILE A N 1
ATOM 4453 C CA . ILE A 1 558 ? -24.918 -4.728 24.277 1.00 98.31 558 ILE A CA 1
ATOM 4454 C C . ILE A 1 558 ? -24.995 -5.297 25.693 1.00 98.31 558 ILE A C 1
ATOM 4456 O O . ILE A 1 558 ? -24.354 -4.781 26.607 1.00 98.31 558 ILE A O 1
ATOM 4460 N N . TYR A 1 559 ? -25.735 -6.390 25.865 1.00 98.38 559 TYR A N 1
ATOM 4461 C CA . TYR A 1 559 ? -25.914 -7.087 27.135 1.00 98.38 559 TYR A CA 1
ATOM 4462 C C . TYR A 1 559 ? -25.418 -8.533 27.030 1.00 98.38 559 TYR A C 1
ATOM 4464 O O . TYR A 1 559 ? -26.044 -9.376 26.384 1.00 98.38 559 TYR A O 1
ATOM 4472 N N . ILE A 1 560 ? -24.305 -8.836 27.700 1.00 98.12 560 ILE A N 1
ATOM 4473 C CA . ILE A 1 560 ? -23.752 -10.188 27.823 1.00 98.12 560 ILE A CA 1
ATOM 4474 C C . ILE A 1 560 ? -24.156 -10.761 29.182 1.00 98.12 560 ILE A C 1
ATOM 4476 O O . ILE A 1 560 ? -23.670 -10.330 30.226 1.00 98.12 560 ILE A O 1
ATOM 4480 N N . ASP A 1 561 ? -25.033 -11.757 29.161 1.00 97.50 561 ASP A N 1
ATOM 4481 C CA . ASP A 1 561 ? -25.576 -12.419 30.346 1.00 97.50 561 ASP A CA 1
ATOM 4482 C C . ASP A 1 561 ? -24.916 -13.787 30.555 1.00 97.50 561 ASP A C 1
ATOM 4484 O O . ASP A 1 561 ? -24.879 -14.629 29.654 1.00 97.50 561 ASP A O 1
ATOM 4488 N N . THR A 1 562 ? -24.395 -14.021 31.754 1.00 95.31 562 THR A N 1
ATOM 4489 C CA . THR A 1 562 ? -23.786 -15.295 32.155 1.00 95.31 562 THR A CA 1
ATOM 4490 C C . THR A 1 562 ? -24.666 -16.092 33.120 1.00 95.31 562 THR A C 1
ATOM 4492 O O . THR A 1 562 ? -24.491 -17.303 33.258 1.00 95.31 562 THR A O 1
ATOM 4495 N N . GLU A 1 563 ? -25.646 -15.453 33.764 1.00 89.19 563 GLU A N 1
ATOM 4496 C CA . GLU A 1 563 ? -26.477 -16.061 34.812 1.00 89.19 563 GLU A CA 1
ATOM 4497 C C . GLU A 1 563 ? -27.884 -16.443 34.309 1.00 89.19 563 GLU A C 1
ATOM 4499 O O . GLU A 1 563 ? -28.572 -17.255 34.930 1.00 89.19 563 GLU A O 1
ATOM 4504 N N . GLY A 1 564 ? -28.314 -15.930 33.152 1.00 91.50 564 GLY A N 1
ATOM 4505 C CA . GLY A 1 564 ? -29.641 -16.171 32.576 1.00 91.50 564 GLY A CA 1
ATOM 4506 C C . GLY A 1 564 ? -30.742 -15.329 33.229 1.00 91.50 564 GLY A C 1
ATOM 4507 O O . GLY A 1 564 ? -31.911 -15.743 33.261 1.00 91.50 564 GLY A O 1
ATOM 4508 N N . THR A 1 565 ? -30.385 -14.187 33.815 1.00 89.94 565 THR A N 1
ATOM 4509 C CA . THR A 1 565 ? -31.276 -13.328 34.614 1.00 89.94 565 THR A CA 1
ATOM 4510 C C . THR A 1 565 ? -31.883 -12.175 33.817 1.00 89.94 565 THR A C 1
ATOM 4512 O O . THR A 1 565 ? -32.765 -11.491 34.343 1.00 89.94 565 THR A O 1
ATOM 4515 N N . PHE A 1 566 ? -31.500 -12.000 32.549 1.00 94.50 566 PHE A N 1
ATOM 4516 C CA . PHE A 1 566 ? -32.069 -10.971 31.682 1.00 94.50 566 PHE A CA 1
ATOM 4517 C C . PHE A 1 566 ? -33.562 -11.213 31.420 1.00 94.50 566 PHE A C 1
ATOM 4519 O O . PHE A 1 566 ? -33.987 -12.327 31.087 1.00 94.50 566 PHE A O 1
ATOM 4526 N N . ARG A 1 567 ? -34.391 -10.182 31.611 1.00 93.38 567 ARG A N 1
ATOM 4527 C CA . ARG A 1 567 ? -35.849 -10.251 31.408 1.00 93.38 567 ARG A CA 1
ATOM 4528 C C . ARG A 1 567 ? -36.330 -9.023 30.619 1.00 93.38 567 ARG A C 1
ATOM 4530 O O . ARG A 1 567 ? -36.451 -7.961 31.224 1.00 93.38 567 ARG A O 1
ATOM 4537 N N . PRO A 1 568 ? -36.686 -9.163 29.325 1.00 94.00 568 PRO A N 1
ATOM 4538 C CA . PRO A 1 568 ? -37.120 -8.045 28.474 1.00 94.00 568 PRO A CA 1
ATOM 4539 C C . PRO A 1 568 ? -38.311 -7.254 29.025 1.00 94.00 568 PRO A C 1
ATOM 4541 O O . PRO A 1 568 ? -38.318 -6.031 28.968 1.00 94.00 568 PRO A O 1
ATOM 4544 N N . ASN A 1 569 ? -39.272 -7.929 29.670 1.00 93.94 569 ASN A N 1
ATOM 4545 C CA . ASN A 1 569 ? -40.421 -7.267 30.305 1.00 93.94 569 ASN A CA 1
ATOM 4546 C C . ASN A 1 569 ? -40.007 -6.178 31.304 1.00 93.94 569 ASN A C 1
ATOM 4548 O O . ASN A 1 569 ? -40.758 -5.236 31.542 1.00 93.94 569 ASN A O 1
ATOM 4552 N N . ARG A 1 570 ? -38.812 -6.302 31.896 1.00 94.12 570 ARG A N 1
ATOM 4553 C CA . ARG A 1 570 ? -38.285 -5.302 32.816 1.00 94.12 570 ARG A CA 1
ATOM 4554 C C . ARG A 1 570 ? -37.890 -4.012 32.102 1.00 94.12 570 ARG A C 1
ATOM 4556 O O . ARG A 1 570 ? -38.109 -2.937 32.649 1.00 94.12 570 ARG A O 1
ATOM 4563 N N . LEU A 1 571 ? -37.357 -4.112 30.888 1.00 96.56 571 LEU A N 1
ATOM 4564 C CA . LEU A 1 571 ? -36.987 -2.959 30.069 1.00 96.56 571 LEU A CA 1
ATOM 4565 C C . LEU A 1 571 ? -38.239 -2.191 29.647 1.00 96.56 571 LEU A C 1
ATOM 4567 O O . LEU A 1 571 ? -38.242 -0.975 29.756 1.00 96.56 571 LEU A O 1
ATOM 4571 N N . LEU A 1 572 ? -39.328 -2.885 29.298 1.00 96.12 572 LEU A N 1
ATOM 4572 C CA . LEU A 1 572 ? -40.610 -2.252 28.956 1.00 96.12 572 LEU A CA 1
ATOM 4573 C C . LEU A 1 572 ? -41.157 -1.378 30.096 1.00 96.12 572 LEU A C 1
ATOM 4575 O O . LEU A 1 572 ? -41.586 -0.251 29.862 1.00 96.12 572 LEU A O 1
ATOM 4579 N N . SER A 1 573 ? -41.092 -1.861 31.345 1.00 95.44 573 SER A N 1
ATOM 4580 C CA . SER A 1 573 ? -41.512 -1.057 32.503 1.00 95.44 573 SER A CA 1
ATOM 4581 C C . SER A 1 573 ? -40.651 0.193 32.712 1.00 95.44 573 SER A C 1
ATOM 4583 O O . SER A 1 573 ? -41.164 1.221 33.143 1.00 95.44 573 SER A O 1
ATOM 4585 N N . ILE A 1 574 ? -39.359 0.119 32.383 1.00 96.31 574 ILE A N 1
ATOM 4586 C CA . ILE A 1 574 ? -38.436 1.253 32.493 1.00 96.31 574 ILE A CA 1
ATOM 4587 C C . ILE A 1 574 ? -38.642 2.217 31.314 1.00 96.31 574 ILE A C 1
ATOM 4589 O O . ILE A 1 574 ? -38.690 3.422 31.517 1.00 96.31 574 ILE A O 1
ATOM 4593 N N . ALA A 1 575 ? -38.837 1.713 30.095 1.00 95.81 575 ALA A N 1
ATOM 4594 C CA . ALA A 1 575 ? -39.123 2.515 28.905 1.00 95.81 575 ALA A CA 1
ATOM 4595 C C . ALA A 1 575 ? -40.377 3.381 29.096 1.00 95.81 575 ALA A C 1
ATOM 4597 O O . ALA A 1 575 ? -40.352 4.580 28.815 1.00 95.81 575 ALA A O 1
ATOM 4598 N N . ALA A 1 576 ? -41.428 2.802 29.688 1.00 95.06 576 ALA A N 1
ATOM 4599 C CA . ALA A 1 576 ? -42.660 3.514 30.015 1.00 95.06 576 ALA A CA 1
ATOM 4600 C C . ALA A 1 576 ? -42.428 4.718 30.946 1.00 95.06 576 ALA A C 1
ATOM 4602 O O . ALA A 1 576 ? -43.079 5.749 30.781 1.00 95.06 576 ALA A O 1
ATOM 4603 N N . ARG A 1 577 ? -41.475 4.626 31.887 1.00 95.25 577 ARG A N 1
ATOM 4604 C CA . ARG A 1 577 ? -41.104 5.737 32.782 1.00 95.25 577 ARG A CA 1
ATOM 4605 C C . ARG A 1 577 ? -40.554 6.941 32.024 1.00 95.25 577 ARG A C 1
ATOM 4607 O O . ARG A 1 577 ? -40.796 8.075 32.427 1.00 95.25 577 ARG A O 1
ATOM 4614 N N . TYR A 1 578 ? -39.807 6.691 30.954 1.00 94.31 578 TYR A N 1
ATOM 4615 C CA . TYR A 1 578 ? -39.154 7.727 30.155 1.00 94.31 578 TYR A CA 1
ATOM 4616 C C . TYR A 1 578 ? -39.942 8.111 28.895 1.00 94.31 578 TYR A C 1
ATOM 4618 O O . TYR A 1 578 ? -39.474 8.938 28.120 1.00 94.31 578 TYR A O 1
ATOM 4626 N N . GLY A 1 579 ? -41.139 7.547 28.695 1.00 93.38 579 GLY A N 1
ATOM 4627 C CA . GLY A 1 579 ? -41.979 7.838 27.531 1.00 93.38 579 GLY A CA 1
ATOM 4628 C C . GLY A 1 579 ? -41.399 7.340 26.205 1.00 93.38 579 GLY A C 1
ATOM 4629 O O . GLY A 1 579 ? -41.707 7.915 25.165 1.00 93.38 579 GLY A O 1
ATOM 4630 N N . LEU A 1 580 ? -40.552 6.307 26.243 1.00 92.69 580 LEU A N 1
ATOM 4631 C CA . LEU A 1 580 ? -39.978 5.680 25.052 1.00 92.69 580 LEU A CA 1
ATOM 4632 C C . LEU A 1 580 ? -40.906 4.596 24.497 1.00 92.69 580 LEU A C 1
ATOM 4634 O O . LEU A 1 580 ? -41.631 3.945 25.256 1.00 92.69 580 LEU A O 1
ATOM 4638 N N . ASP A 1 581 ? -40.840 4.367 23.185 1.00 94.56 581 ASP A N 1
ATOM 4639 C CA . ASP A 1 581 ? -41.499 3.222 22.563 1.00 94.56 581 ASP A CA 1
ATOM 4640 C C . ASP A 1 581 ? -40.824 1.920 23.020 1.00 94.56 581 ASP A C 1
ATOM 4642 O O . ASP A 1 581 ? -39.605 1.755 22.939 1.00 94.56 581 ASP A O 1
ATOM 4646 N N . GLY A 1 582 ? -41.623 1.007 23.571 1.00 92.94 582 GLY A N 1
ATOM 4647 C CA . GLY A 1 582 ? -41.109 -0.222 24.165 1.00 92.94 582 GLY A CA 1
ATOM 4648 C C . GLY A 1 582 ? -40.483 -1.172 23.146 1.00 92.94 582 GLY A C 1
ATOM 4649 O O . GLY A 1 582 ? -39.492 -1.824 23.476 1.00 92.94 582 GLY A O 1
ATOM 4650 N N . ASP A 1 583 ? -41.028 -1.238 21.932 1.00 93.81 583 ASP A N 1
ATOM 4651 C CA . ASP A 1 583 ? -40.531 -2.128 20.884 1.00 93.81 583 ASP A CA 1
ATOM 4652 C C . ASP A 1 583 ? -39.208 -1.583 20.324 1.00 93.81 583 ASP A C 1
ATOM 4654 O O . ASP A 1 583 ? -38.233 -2.330 20.225 1.00 93.81 583 ASP A O 1
ATOM 4658 N N . GLU A 1 584 ? -39.111 -0.267 20.097 1.00 93.19 584 GLU A N 1
ATOM 4659 C CA . GLU A 1 584 ? -37.851 0.375 19.685 1.00 93.19 584 GLU A CA 1
ATOM 4660 C C . GLU A 1 584 ? -36.742 0.213 20.737 1.00 93.19 584 GLU A C 1
ATOM 4662 O O . GLU A 1 584 ? -35.590 -0.079 20.400 1.00 93.19 584 GLU A O 1
ATOM 4667 N N . VAL A 1 585 ? -37.075 0.360 22.027 1.00 94.88 585 VAL A N 1
ATOM 4668 C CA . VAL A 1 585 ? -36.111 0.165 23.122 1.00 94.88 585 VAL A CA 1
ATOM 4669 C C . VAL A 1 585 ? -35.570 -1.259 23.137 1.00 94.88 585 VAL A C 1
ATOM 4671 O O . VAL A 1 585 ? -34.380 -1.448 23.394 1.00 94.88 585 VAL A O 1
ATOM 4674 N N . LEU A 1 586 ? -36.418 -2.259 22.882 1.00 95.25 586 LEU A N 1
ATOM 4675 C CA . LEU A 1 586 ? -35.999 -3.658 22.834 1.00 95.25 586 LEU A CA 1
ATOM 4676 C C . LEU A 1 586 ? -35.120 -3.951 21.612 1.00 95.25 586 LEU A C 1
ATOM 4678 O O . LEU A 1 586 ? -34.094 -4.614 21.771 1.00 95.25 586 LEU A O 1
ATOM 4682 N N . ASP A 1 587 ? -35.458 -3.418 20.437 1.00 94.69 587 ASP A N 1
ATOM 4683 C CA . ASP A 1 587 ? -34.669 -3.585 19.205 1.00 94.69 587 ASP A CA 1
ATOM 4684 C C . ASP A 1 587 ? -33.268 -2.951 19.304 1.00 94.69 587 ASP A C 1
ATOM 4686 O O . ASP A 1 587 ? -32.309 -3.401 18.667 1.00 94.69 587 ASP A O 1
ATOM 4690 N N . ASN A 1 588 ? -33.115 -1.933 20.151 1.00 95.56 588 ASN A N 1
ATOM 4691 C CA . ASN A 1 588 ? -31.841 -1.272 20.427 1.00 95.56 588 ASN A CA 1
ATOM 4692 C C . ASN A 1 588 ? -30.971 -1.978 21.486 1.00 95.56 588 ASN A C 1
ATOM 4694 O O . ASN A 1 588 ? -29.857 -1.514 21.762 1.00 95.56 588 ASN A O 1
ATOM 4698 N N . VAL A 1 589 ? -31.426 -3.096 22.068 1.00 97.50 589 VAL A N 1
ATOM 4699 C CA . VAL A 1 589 ? -30.653 -3.898 23.032 1.00 97.50 589 VAL A CA 1
ATOM 4700 C C . VAL A 1 589 ? -30.250 -5.236 22.415 1.00 97.50 589 VAL A C 1
ATOM 4702 O O . VAL A 1 589 ? -31.048 -6.159 22.267 1.00 97.50 589 VAL A O 1
ATOM 4705 N N . VAL A 1 590 ? -28.958 -5.386 22.131 1.00 97.25 590 VAL A N 1
ATOM 4706 C CA . VAL A 1 590 ? -28.382 -6.639 21.637 1.00 97.25 590 VAL A CA 1
ATOM 4707 C C . VAL A 1 590 ? -28.062 -7.551 22.816 1.00 97.25 590 VAL A C 1
ATOM 4709 O O . VAL A 1 590 ? -27.204 -7.241 23.641 1.00 97.25 590 VAL A O 1
ATOM 4712 N N . TYR A 1 591 ? -28.726 -8.702 22.888 1.00 97.75 591 TYR A N 1
ATOM 4713 C CA . TYR A 1 591 ? -28.550 -9.679 23.963 1.00 97.75 591 TYR A CA 1
ATOM 4714 C C . TYR A 1 591 ? -27.737 -10.897 23.515 1.00 97.75 591 TYR A C 1
ATOM 4716 O O . TYR A 1 591 ? -28.026 -11.503 22.482 1.00 97.75 591 TYR A O 1
ATOM 4724 N N . ALA A 1 592 ? -26.782 -11.325 24.342 1.00 97.38 592 ALA A N 1
ATOM 4725 C CA . ALA A 1 592 ? -26.078 -12.592 24.176 1.00 97.38 592 ALA A CA 1
ATOM 4726 C C . ALA A 1 592 ? -25.943 -13.334 25.511 1.00 97.38 592 ALA A C 1
ATOM 4728 O O . ALA A 1 592 ? -25.580 -12.749 26.530 1.00 97.38 592 ALA A O 1
ATOM 4729 N N . ARG A 1 593 ? -26.175 -14.653 25.495 1.00 97.31 593 ARG A N 1
ATOM 4730 C CA . ARG A 1 593 ? -25.943 -15.522 26.655 1.00 97.31 593 ARG A CA 1
ATOM 4731 C C . ARG A 1 593 ? -24.629 -16.282 26.512 1.00 97.31 593 ARG A C 1
ATOM 4733 O O . ARG A 1 593 ? -24.497 -17.126 25.624 1.00 97.31 593 ARG A O 1
ATOM 4740 N N . ALA A 1 594 ? -23.683 -16.031 27.411 1.00 96.69 594 ALA A N 1
ATOM 4741 C CA . ALA A 1 594 ? -22.436 -16.783 27.483 1.00 96.69 594 ALA A CA 1
ATOM 4742 C C . ALA A 1 594 ? -22.601 -18.023 28.376 1.00 96.69 594 ALA A C 1
ATOM 4744 O O . ALA A 1 594 ? -23.224 -17.966 29.434 1.00 96.69 594 ALA A O 1
ATOM 4745 N N . TYR A 1 595 ? -22.023 -19.147 27.951 1.00 94.69 595 TYR A N 1
ATOM 4746 C CA . TYR A 1 595 ? -22.169 -20.446 28.630 1.00 94.69 595 TYR A CA 1
ATOM 4747 C C . TYR A 1 595 ? -20.865 -20.978 29.240 1.00 94.69 595 TYR A C 1
ATOM 4749 O O . TYR A 1 595 ? -20.907 -21.918 30.024 1.00 94.69 595 TYR A O 1
ATOM 4757 N N . ASN A 1 596 ? -19.721 -20.407 28.862 1.00 94.94 596 ASN A N 1
ATOM 4758 C CA . ASN A 1 596 ? -18.392 -20.714 29.394 1.00 94.94 596 ASN A CA 1
ATOM 4759 C C . ASN A 1 596 ? -17.464 -19.503 29.182 1.00 94.94 596 ASN A C 1
ATOM 4761 O O . ASN A 1 596 ? -17.798 -18.595 28.407 1.00 94.94 596 ASN A O 1
ATOM 4765 N N . SER A 1 597 ? -16.315 -19.478 29.858 1.00 93.94 597 SER A N 1
ATOM 4766 C CA . SER A 1 597 ? -15.399 -18.332 29.822 1.00 93.94 597 SER A CA 1
ATOM 4767 C C . SER A 1 597 ? -14.825 -18.038 28.431 1.00 93.94 597 SER A C 1
ATOM 4769 O O . SER A 1 597 ? -14.610 -16.875 28.098 1.00 93.94 597 SER A O 1
ATOM 4771 N N . ASP A 1 598 ? -14.597 -19.052 27.593 1.00 94.12 598 ASP A N 1
ATOM 4772 C CA . ASP A 1 598 ? -14.056 -18.851 26.240 1.00 94.12 598 ASP A CA 1
ATOM 4773 C C . ASP A 1 598 ? -15.097 -18.214 25.307 1.00 94.12 598 ASP A C 1
ATOM 4775 O O . ASP A 1 598 ? -14.794 -17.279 24.563 1.00 94.12 598 ASP A O 1
ATOM 4779 N N . HIS A 1 599 ? -16.351 -18.663 25.398 1.00 95.75 599 HIS A N 1
ATOM 4780 C CA . HIS A 1 599 ? -17.483 -18.081 24.681 1.00 95.75 599 HIS A CA 1
ATOM 4781 C C . HIS A 1 599 ? -17.698 -16.621 25.098 1.00 95.75 599 HIS A C 1
ATOM 4783 O O . HIS A 1 599 ? -17.916 -15.769 24.241 1.00 95.75 599 HIS A O 1
ATOM 4789 N N . GLN A 1 600 ? -17.553 -16.308 26.390 1.00 94.19 600 GLN A N 1
ATOM 4790 C CA . GLN A 1 600 ? -17.623 -14.936 26.896 1.00 94.19 600 GLN A CA 1
ATOM 4791 C C . GLN A 1 600 ? -16.591 -14.014 26.216 1.00 94.19 600 GLN A C 1
ATOM 4793 O O . GLN A 1 600 ? -16.938 -12.907 25.811 1.00 94.19 600 GLN A O 1
ATOM 4798 N N . SER A 1 601 ? -15.349 -14.475 26.025 1.00 93.69 601 SER A N 1
ATOM 4799 C CA . SER A 1 601 ? -14.315 -13.731 25.286 1.00 93.69 601 SER A CA 1
ATOM 4800 C C . SER A 1 601 ? -14.620 -13.618 23.786 1.00 93.69 601 SER A C 1
ATOM 4802 O O . SER A 1 601 ? -14.391 -12.566 23.192 1.00 93.69 601 SER A O 1
ATOM 4804 N N . ALA A 1 602 ? -15.152 -14.674 23.162 1.00 93.56 602 ALA A N 1
ATOM 4805 C CA . ALA A 1 602 ? -15.504 -14.669 21.739 1.00 93.56 602 ALA A CA 1
ATOM 4806 C C . ALA A 1 602 ? -16.628 -13.669 21.413 1.00 93.56 602 ALA A C 1
ATOM 4808 O O . ALA A 1 602 ? -16.579 -13.005 20.376 1.00 93.56 602 ALA A O 1
ATOM 4809 N N . LEU A 1 603 ? -17.600 -13.506 22.317 1.00 96.38 603 LEU A N 1
ATOM 4810 C CA . LEU A 1 603 ? -18.678 -12.524 22.173 1.00 96.38 603 LEU A CA 1
ATOM 4811 C C . LEU A 1 603 ? -18.157 -11.082 22.116 1.00 96.38 603 LEU A C 1
ATOM 4813 O O . LEU A 1 603 ? -18.752 -10.263 21.425 1.00 96.38 603 LEU A O 1
ATOM 4817 N N . LEU A 1 604 ? -17.022 -10.766 22.751 1.00 94.88 604 LEU A N 1
ATOM 4818 C CA . LEU A 1 604 ? -16.415 -9.432 22.646 1.00 94.88 604 LEU A CA 1
ATOM 4819 C C . LEU A 1 604 ? -15.865 -9.131 21.243 1.00 94.88 604 LEU A C 1
ATOM 4821 O O . LEU A 1 604 ? -15.874 -7.980 20.819 1.00 94.88 604 LEU A O 1
ATOM 4825 N N . ILE A 1 605 ? -15.414 -10.151 20.506 1.00 90.69 605 ILE A N 1
ATOM 4826 C CA . ILE A 1 605 ? -14.954 -9.993 19.114 1.00 90.69 605 ILE A CA 1
ATOM 4827 C C . ILE A 1 605 ? -16.148 -9.752 18.182 1.00 90.69 605 ILE A C 1
ATOM 4829 O O . ILE A 1 605 ? -16.054 -8.997 17.220 1.00 90.69 605 ILE A O 1
ATOM 4833 N N . GLN A 1 606 ? -17.289 -10.383 18.462 1.00 92.56 606 GLN A N 1
ATOM 4834 C CA . GLN A 1 606 ? -18.528 -10.105 17.732 1.00 92.56 606 GLN A CA 1
ATOM 4835 C C . GLN A 1 606 ? -19.074 -8.716 18.087 1.00 92.56 606 GLN A C 1
ATOM 4837 O O . GLN A 1 606 ? -19.540 -7.995 17.209 1.00 92.56 606 GLN A O 1
ATOM 4842 N N . ALA A 1 607 ? -18.960 -8.316 19.357 1.00 94.38 607 ALA A N 1
ATOM 4843 C CA . ALA A 1 607 ? -19.332 -6.985 19.816 1.00 94.38 607 ALA A CA 1
ATOM 4844 C C . ALA A 1 607 ? -18.539 -5.887 19.095 1.00 94.38 607 ALA A C 1
ATOM 4846 O O . ALA A 1 607 ? -19.156 -4.938 18.622 1.00 94.38 607 ALA A O 1
ATOM 4847 N N . SER A 1 608 ? -17.217 -6.031 18.928 1.00 92.69 608 SER A N 1
ATOM 4848 C CA . SER A 1 608 ? -16.420 -5.038 18.189 1.00 92.69 608 SER A CA 1
ATOM 4849 C C . SER A 1 608 ? -16.846 -4.896 16.727 1.00 92.69 608 SER A C 1
ATOM 4851 O O . SER A 1 608 ? -16.855 -3.783 16.209 1.00 92.69 608 SER A O 1
ATOM 4853 N N . ALA A 1 609 ? -17.244 -5.990 16.069 1.00 89.31 609 ALA A N 1
ATOM 4854 C CA . ALA A 1 609 ? -17.772 -5.939 14.707 1.00 89.31 609 ALA A CA 1
ATOM 4855 C C . ALA A 1 609 ? -19.079 -5.129 14.640 1.00 89.31 609 ALA A C 1
ATOM 4857 O O . ALA A 1 609 ? -19.213 -4.245 13.800 1.00 89.31 609 ALA A O 1
ATOM 4858 N N . MET A 1 610 ? -20.011 -5.378 15.566 1.00 90.62 610 MET A N 1
ATOM 4859 C CA . MET A 1 610 ? -21.283 -4.645 15.636 1.00 90.62 610 MET A CA 1
ATOM 4860 C C . MET A 1 610 ? -21.078 -3.161 15.968 1.00 90.62 610 MET A C 1
ATOM 4862 O O . MET A 1 610 ? -21.725 -2.301 15.372 1.00 90.62 610 MET A O 1
ATOM 4866 N N . MET A 1 611 ? -20.152 -2.851 16.882 1.00 92.06 611 MET A N 1
ATOM 4867 C CA . MET A 1 611 ? -19.809 -1.473 17.253 1.00 92.06 611 MET A CA 1
ATOM 4868 C C . MET A 1 611 ? -19.144 -0.687 16.115 1.00 92.06 611 MET A C 1
ATOM 4870 O O . MET A 1 611 ? -19.210 0.538 16.104 1.00 92.06 611 MET A O 1
ATOM 4874 N N . ALA A 1 612 ? -18.532 -1.367 15.141 1.00 87.38 612 ALA A N 1
ATOM 4875 C CA . ALA A 1 612 ? -17.983 -0.721 13.951 1.00 87.38 612 ALA A CA 1
ATOM 4876 C C . ALA A 1 612 ? -19.061 -0.335 12.919 1.00 87.38 612 ALA A C 1
ATOM 4878 O O . ALA A 1 612 ? -18.828 0.552 12.102 1.00 87.38 612 ALA A O 1
ATOM 4879 N N . GLU A 1 613 ? -20.231 -0.983 12.944 1.00 86.31 613 GLU A N 1
ATOM 4880 C CA . GLU A 1 613 ? -21.338 -0.714 12.014 1.00 86.31 613 GLU A CA 1
ATOM 4881 C C . GLU A 1 613 ? -22.370 0.271 12.575 1.00 86.31 613 GLU A C 1
ATOM 4883 O O . GLU A 1 613 ? -23.014 1.002 11.825 1.00 86.31 613 GLU A O 1
ATOM 4888 N N . SER A 1 614 ? -22.575 0.276 13.892 1.00 87.50 614 SER A N 1
ATOM 4889 C CA . SER A 1 614 ? -23.578 1.101 14.568 1.00 87.50 614 SER A CA 1
ATOM 4890 C C . SER A 1 614 ? -23.037 1.673 15.872 1.00 87.50 614 SER A C 1
ATOM 4892 O O . SER A 1 614 ? -22.230 1.044 16.550 1.00 87.50 614 SER A O 1
ATOM 4894 N N . ARG A 1 615 ? -23.533 2.849 16.270 1.00 88.88 615 ARG A N 1
ATOM 4895 C CA . ARG A 1 615 ? -23.147 3.490 17.532 1.00 88.88 615 ARG A CA 1
ATOM 4896 C C . ARG A 1 615 ? -23.783 2.780 18.732 1.00 88.88 615 ARG A C 1
ATOM 4898 O O . ARG A 1 615 ? -25.007 2.734 18.867 1.00 88.88 615 ARG A O 1
ATOM 4905 N N . PHE A 1 616 ? -22.939 2.294 19.634 1.00 95.31 616 PHE A N 1
ATOM 4906 C CA . PHE A 1 616 ? -23.328 1.825 20.964 1.00 95.31 616 PHE A CA 1
ATOM 4907 C C . PHE A 1 616 ? -22.859 2.834 22.010 1.00 95.31 616 PHE A C 1
ATOM 4909 O O . PHE A 1 616 ? -21.866 3.524 21.798 1.00 95.31 616 PHE A O 1
ATOM 4916 N N . SER A 1 617 ? -23.573 2.931 23.127 1.00 95.31 617 SER A N 1
ATOM 4917 C CA . SER A 1 617 ? -23.191 3.781 24.265 1.00 95.31 617 SER A CA 1
ATOM 4918 C C . SER A 1 617 ? -22.824 2.960 25.502 1.00 95.31 617 SER A C 1
ATOM 4920 O O . SER A 1 617 ? -22.067 3.435 26.348 1.00 95.31 617 SER A O 1
ATOM 4922 N N . LEU A 1 618 ? -23.309 1.716 25.598 1.00 97.88 618 LEU A N 1
ATOM 4923 C CA . LEU A 1 618 ? -23.163 0.879 26.786 1.00 97.88 618 LEU A CA 1
ATOM 4924 C C . LEU A 1 618 ? -22.928 -0.601 26.445 1.00 97.88 618 LEU A C 1
ATOM 4926 O O . LEU A 1 618 ? -23.676 -1.205 25.674 1.00 97.88 618 LEU A O 1
ATOM 4930 N N . LEU A 1 619 ? -21.936 -1.202 27.103 1.00 98.38 619 LEU A N 1
ATOM 4931 C CA . LEU A 1 619 ? -21.678 -2.642 27.129 1.00 98.38 619 LEU A CA 1
ATOM 4932 C C . LEU A 1 619 ? -21.808 -3.165 28.565 1.00 98.38 619 LEU A C 1
ATOM 4934 O O . LEU A 1 619 ? -21.062 -2.756 29.455 1.00 98.38 619 LEU A O 1
ATOM 4938 N N . ILE A 1 620 ? -22.725 -4.104 28.786 1.00 98.38 620 ILE A N 1
ATOM 4939 C CA . ILE A 1 620 ? -22.970 -4.737 30.084 1.00 98.38 620 ILE A CA 1
ATOM 4940 C C . ILE A 1 620 ? -22.491 -6.189 30.064 1.00 98.38 620 ILE A C 1
ATOM 4942 O O . ILE A 1 620 ? -22.818 -6.942 29.148 1.00 98.38 620 ILE A O 1
ATOM 4946 N N . VAL A 1 621 ? -21.776 -6.608 31.112 1.00 98.00 621 VAL A N 1
ATOM 4947 C CA . VAL A 1 621 ? -21.446 -8.017 31.378 1.00 98.00 621 VAL A CA 1
ATOM 4948 C C . VAL A 1 621 ? -21.980 -8.420 32.757 1.00 98.00 621 VAL A C 1
ATOM 4950 O O . VAL A 1 621 ? -21.399 -8.066 33.788 1.00 98.00 621 VAL A O 1
ATOM 4953 N N . ASP A 1 622 ? -23.079 -9.178 32.783 1.00 96.31 622 ASP A N 1
ATOM 4954 C CA . ASP A 1 622 ? -23.787 -9.593 34.002 1.00 96.31 622 ASP A CA 1
ATOM 4955 C C . ASP A 1 622 ? -23.793 -11.127 34.155 1.00 96.31 622 ASP A C 1
ATOM 4957 O O . ASP A 1 622 ? -24.582 -11.818 33.524 1.00 96.31 622 ASP A O 1
ATOM 4961 N N . SER A 1 623 ? -22.922 -11.748 34.948 1.00 92.88 623 SER A N 1
ATOM 4962 C CA . SER A 1 623 ? -21.778 -11.192 35.677 1.00 92.88 623 SER A CA 1
ATOM 4963 C C . SER A 1 623 ? -20.442 -11.618 35.077 1.00 92.88 623 SER A C 1
ATOM 4965 O O . SER A 1 623 ? -20.315 -12.689 34.479 1.00 92.88 623 SER A O 1
ATOM 4967 N N . ALA A 1 624 ? -19.406 -10.798 35.269 1.00 92.56 624 ALA A N 1
ATOM 4968 C CA . ALA A 1 624 ? -18.082 -11.065 34.710 1.00 92.56 624 ALA A CA 1
ATOM 4969 C C . ALA A 1 624 ? -17.410 -12.311 35.316 1.00 92.56 624 ALA A C 1
ATOM 4971 O O . ALA A 1 624 ? -16.586 -12.935 34.655 1.00 92.56 624 ALA A O 1
ATOM 4972 N N . MET A 1 625 ? -17.758 -12.682 36.556 1.00 92.31 625 MET A N 1
ATOM 4973 C CA . MET A 1 625 ? -17.064 -13.727 37.324 1.00 92.31 625 MET A CA 1
ATOM 4974 C C . MET A 1 625 ? -17.838 -15.040 37.501 1.00 92.31 625 MET A C 1
ATOM 4976 O O . MET A 1 625 ? -17.245 -15.992 38.014 1.00 92.31 625 MET A O 1
ATOM 4980 N N . ALA A 1 626 ? -19.116 -15.132 37.109 1.00 91.38 626 ALA A N 1
ATOM 4981 C CA . ALA A 1 626 ? -19.911 -16.346 37.334 1.00 91.38 626 ALA A CA 1
ATOM 4982 C C . ALA A 1 626 ? -19.296 -17.589 36.668 1.00 91.38 626 ALA A C 1
ATOM 4984 O O . ALA A 1 626 ? -19.051 -18.583 37.352 1.00 91.38 626 ALA A O 1
ATOM 4985 N N . LEU A 1 627 ? -18.969 -17.509 35.372 1.00 92.88 627 LEU A N 1
ATOM 4986 C CA . LEU A 1 627 ? -18.406 -18.629 34.599 1.00 92.88 627 LEU A CA 1
ATOM 4987 C C . LEU A 1 627 ? -16.982 -18.979 35.052 1.00 92.88 627 LEU A C 1
ATOM 4989 O O . LEU A 1 627 ? -16.639 -20.141 35.244 1.00 92.88 627 LEU A O 1
ATOM 4993 N N . TYR A 1 628 ? -16.163 -17.969 35.364 1.00 91.38 628 TYR A N 1
ATOM 4994 C CA . TYR A 1 628 ? -14.800 -18.174 35.872 1.00 91.38 628 TYR A CA 1
ATOM 4995 C C . TYR A 1 628 ? -14.738 -18.920 37.211 1.00 91.38 628 TYR A C 1
ATOM 4997 O O . TYR A 1 628 ? -13.673 -19.412 37.592 1.00 91.38 628 TYR A O 1
ATOM 5005 N N . ARG A 1 629 ? -15.845 -18.965 37.960 1.00 84.38 629 ARG A N 1
ATOM 5006 C CA . ARG A 1 629 ? -15.931 -19.669 39.241 1.00 84.38 629 ARG A CA 1
ATOM 5007 C C . ARG A 1 629 ? -16.190 -21.164 39.070 1.00 84.38 629 ARG A C 1
ATOM 5009 O O . ARG A 1 629 ? -15.783 -21.931 39.939 1.00 84.38 629 ARG A O 1
ATOM 5016 N N . THR A 1 630 ? -16.879 -21.555 38.004 1.00 86.38 630 THR A N 1
ATOM 5017 C CA . THR A 1 630 ? -17.214 -22.952 37.705 1.00 86.38 630 THR A CA 1
ATOM 5018 C C . THR A 1 630 ? -16.186 -23.596 36.790 1.00 86.38 630 THR A C 1
ATOM 5020 O O . THR A 1 630 ? -15.808 -24.740 37.022 1.00 86.38 630 THR A O 1
ATOM 5023 N N . ASP A 1 631 ? -15.697 -22.849 35.802 1.00 89.62 631 ASP A N 1
ATOM 5024 C CA . ASP A 1 631 ? -14.840 -23.381 34.739 1.00 89.62 631 ASP A CA 1
ATOM 5025 C C . ASP A 1 631 ? -13.411 -23.645 35.228 1.00 89.62 631 ASP A C 1
ATOM 5027 O O . ASP A 1 631 ? -12.733 -24.520 34.701 1.00 89.62 631 ASP A O 1
ATOM 5031 N N . TYR A 1 632 ? -12.971 -22.923 36.266 1.00 89.19 632 TYR A N 1
ATOM 5032 C CA . TYR A 1 632 ? -11.643 -23.068 36.858 1.00 89.19 632 TYR A CA 1
ATOM 5033 C C . TYR A 1 632 ? -11.747 -23.458 38.330 1.00 89.19 632 TYR A C 1
ATOM 5035 O O . TYR A 1 632 ? -12.114 -22.644 39.188 1.00 89.19 632 TYR A O 1
ATOM 5043 N N . SER A 1 633 ? -11.397 -24.705 38.631 1.00 85.38 633 SER A N 1
ATOM 5044 C CA . SER A 1 633 ? -11.649 -25.327 39.931 1.00 85.38 633 SER A CA 1
ATOM 5045 C C . SER A 1 633 ? -10.373 -25.501 40.756 1.00 85.38 633 SER A C 1
ATOM 5047 O O . SER A 1 633 ? -9.359 -26.028 40.306 1.00 85.38 633 SER A O 1
ATOM 5049 N N . GLY A 1 634 ? -10.435 -25.121 42.034 1.00 82.31 634 GLY A N 1
ATOM 5050 C CA . GLY A 1 634 ? -9.345 -25.347 42.987 1.00 82.31 634 GLY A CA 1
ATOM 5051 C C . GLY A 1 634 ? -8.148 -24.395 42.844 1.00 82.31 634 GLY A C 1
ATOM 5052 O O . GLY A 1 634 ? -8.124 -23.473 42.032 1.00 82.31 634 GLY A O 1
ATOM 5053 N N . ARG A 1 635 ? -7.136 -24.582 43.705 1.00 84.75 635 ARG A N 1
ATOM 5054 C CA . ARG A 1 635 ? -5.964 -23.682 43.774 1.00 84.75 635 ARG A CA 1
ATOM 5055 C C . ARG A 1 635 ? -4.972 -23.878 42.619 1.00 84.75 635 ARG A C 1
ATOM 5057 O O . ARG A 1 635 ? -4.254 -22.937 42.300 1.00 84.75 635 ARG A O 1
ATOM 5064 N N . GLY A 1 636 ? -4.932 -25.064 42.007 1.00 87.56 636 GLY A N 1
ATOM 5065 C CA . GLY A 1 636 ? -3.990 -25.392 40.927 1.00 87.56 636 GLY A CA 1
ATOM 5066 C C . GLY A 1 636 ? -4.241 -24.620 39.627 1.00 87.56 636 GLY A C 1
ATOM 5067 O O . GLY A 1 636 ? -3.291 -24.270 38.936 1.00 87.56 636 GLY A O 1
ATOM 5068 N N . GLU A 1 637 ? -5.498 -24.278 39.334 1.00 90.56 637 GLU A N 1
ATOM 5069 C CA . GLU A 1 637 ? -5.901 -23.577 38.103 1.00 90.56 637 GLU A CA 1
ATOM 5070 C C . GLU A 1 637 ? -5.998 -22.054 38.270 1.00 90.56 637 GLU A C 1
ATOM 5072 O O . GLU A 1 637 ? -6.355 -21.326 37.341 1.00 90.56 637 GLU A O 1
ATOM 5077 N N . LEU A 1 638 ? -5.649 -21.542 39.455 1.00 88.56 638 LEU A N 1
ATOM 5078 C CA . LEU A 1 638 ? -5.761 -20.124 39.779 1.00 88.56 638 LEU A CA 1
ATOM 5079 C C . LEU A 1 638 ? -4.951 -19.251 38.811 1.00 88.56 638 LEU A C 1
ATOM 5081 O O . LEU A 1 638 ? -5.439 -18.212 38.375 1.00 88.56 638 LEU A O 1
ATOM 5085 N N . SER A 1 639 ? -3.735 -19.666 38.447 1.00 90.31 639 SER A N 1
ATOM 5086 C CA . SER A 1 639 ? -2.876 -18.910 37.526 1.00 90.31 639 SER A CA 1
ATOM 5087 C C . SER A 1 639 ? -3.496 -18.788 36.130 1.00 90.31 639 SER A C 1
ATOM 5089 O O . SER A 1 639 ? -3.556 -17.686 35.583 1.00 90.31 639 SER A O 1
ATOM 5091 N N . ALA A 1 640 ? -4.014 -19.891 35.581 1.00 91.62 640 ALA A N 1
ATOM 5092 C CA . ALA A 1 640 ? -4.690 -19.924 34.286 1.00 91.62 640 ALA A CA 1
ATOM 5093 C C . ALA A 1 640 ? -5.947 -19.044 34.290 1.00 91.62 640 ALA A C 1
ATOM 5095 O O . ALA A 1 640 ? -6.108 -18.204 33.400 1.00 91.62 640 ALA A O 1
ATOM 5096 N N . ARG A 1 641 ? -6.769 -19.149 35.343 1.00 92.44 641 ARG A N 1
ATOM 5097 C CA . ARG A 1 641 ? -7.953 -18.305 35.544 1.00 92.44 641 ARG A CA 1
ATOM 5098 C C . ARG A 1 641 ? -7.596 -16.822 35.561 1.00 92.44 641 ARG A C 1
ATOM 5100 O O . ARG A 1 641 ? -8.214 -16.032 34.857 1.00 92.44 641 ARG A O 1
ATOM 5107 N N . GLN A 1 642 ? -6.588 -16.440 36.347 1.00 92.62 642 GLN A N 1
ATOM 5108 C CA . GLN A 1 642 ? -6.148 -15.050 36.470 1.00 92.62 642 GLN A CA 1
ATOM 5109 C C . GLN A 1 642 ? -5.603 -14.501 35.137 1.00 92.62 642 GLN A C 1
ATOM 5111 O O . GLN A 1 642 ? -5.922 -13.371 34.774 1.00 92.62 642 GLN A O 1
ATOM 5116 N N . MET A 1 643 ? -4.843 -15.293 34.371 1.00 92.56 643 MET A N 1
ATOM 5117 C CA . MET A 1 643 ? -4.358 -14.891 33.040 1.00 92.56 643 MET A CA 1
ATOM 5118 C C . MET A 1 643 ? -5.481 -14.771 32.005 1.00 92.56 643 MET A C 1
ATOM 5120 O O . MET A 1 643 ? -5.436 -13.888 31.147 1.00 92.56 643 MET A O 1
ATOM 5124 N N . HIS A 1 644 ? -6.476 -15.660 32.045 1.00 94.69 644 HIS A N 1
ATOM 5125 C CA . HIS A 1 644 ? -7.628 -15.579 31.150 1.00 94.69 644 HIS A CA 1
ATOM 5126 C C . HIS A 1 644 ? -8.512 -14.369 31.489 1.00 94.69 644 HIS A C 1
ATOM 5128 O O . HIS A 1 644 ? -8.847 -13.593 30.598 1.00 94.69 644 HIS A O 1
ATOM 5134 N N . LEU A 1 645 ? -8.788 -14.134 32.776 1.00 94.62 645 LEU A N 1
ATOM 5135 C CA . LEU A 1 645 ? -9.527 -12.961 33.249 1.00 94.62 645 LEU A CA 1
ATOM 5136 C C . LEU A 1 645 ? -8.828 -11.646 32.875 1.00 94.62 645 LEU A C 1
ATOM 5138 O O . LEU A 1 645 ? -9.476 -10.720 32.404 1.00 94.62 645 LEU A O 1
ATOM 5142 N N . ALA A 1 646 ? -7.502 -11.568 33.025 1.00 94.50 646 ALA A N 1
ATOM 5143 C CA . ALA A 1 646 ? -6.741 -10.378 32.643 1.00 94.50 646 ALA A CA 1
ATOM 5144 C C . ALA A 1 646 ? -6.872 -10.051 31.148 1.00 94.50 646 ALA A C 1
ATOM 5146 O O . ALA A 1 646 ? -6.975 -8.883 30.779 1.00 94.50 646 ALA A O 1
ATOM 5147 N N . ARG A 1 647 ? -6.886 -11.074 30.280 1.00 92.88 647 ARG A N 1
ATOM 5148 C CA . ARG A 1 647 ? -7.113 -10.888 28.839 1.00 92.88 647 ARG A CA 1
ATOM 5149 C C . ARG A 1 647 ? -8.523 -10.378 28.560 1.00 92.88 647 ARG A C 1
ATOM 5151 O O . ARG A 1 647 ? -8.658 -9.419 27.811 1.00 92.88 647 ARG A O 1
ATOM 5158 N N . PHE A 1 648 ? -9.531 -10.965 29.202 1.00 95.56 648 PHE A N 1
ATOM 5159 C CA . PHE A 1 648 ? -10.925 -10.545 29.064 1.00 95.56 648 PHE A CA 1
ATOM 5160 C C . PHE A 1 648 ? -11.140 -9.084 29.494 1.00 95.56 648 PHE A C 1
ATOM 5162 O O . PHE A 1 648 ? -11.663 -8.284 28.725 1.00 95.56 648 PHE A O 1
ATOM 5169 N N . LEU A 1 649 ? -10.647 -8.697 30.674 1.00 95.62 649 LEU A N 1
ATOM 5170 C CA . LEU A 1 649 ? -10.756 -7.318 31.169 1.00 95.62 649 LEU A CA 1
ATOM 5171 C C . LEU A 1 649 ? -9.986 -6.322 30.291 1.00 95.62 649 LEU A C 1
ATOM 5173 O O . LEU A 1 649 ? -10.456 -5.214 30.058 1.00 95.62 649 LEU A O 1
ATOM 5177 N N . ARG A 1 650 ? -8.833 -6.722 29.740 1.00 93.12 650 ARG A N 1
ATOM 5178 C CA . ARG A 1 650 ? -8.091 -5.888 28.787 1.00 93.12 650 ARG A CA 1
ATOM 5179 C C . ARG A 1 650 ? -8.837 -5.708 27.465 1.00 93.12 650 ARG A C 1
ATOM 5181 O O . ARG A 1 650 ? -8.740 -4.636 26.883 1.00 93.12 650 ARG A O 1
ATOM 5188 N N . MET A 1 651 ? -9.563 -6.722 26.990 1.00 93.62 651 MET A N 1
ATOM 5189 C CA . MET A 1 651 ? -10.420 -6.589 25.805 1.00 93.62 651 MET A CA 1
ATOM 5190 C C . MET A 1 651 ? -11.577 -5.624 26.064 1.00 93.62 651 MET A C 1
ATOM 5192 O O . MET A 1 651 ? -11.839 -4.779 25.219 1.00 93.62 651 MET A O 1
ATOM 5196 N N . LEU A 1 652 ? -12.216 -5.696 27.237 1.00 95.75 652 LEU A N 1
ATOM 5197 C CA . LEU A 1 652 ? -13.253 -4.740 27.637 1.00 95.75 652 LEU A CA 1
ATOM 5198 C C . LEU A 1 652 ? -12.734 -3.300 27.670 1.00 95.75 652 LEU A C 1
ATOM 5200 O O . LEU A 1 652 ? -13.377 -2.415 27.117 1.00 95.75 652 LEU A O 1
ATOM 5204 N N . LEU A 1 653 ? -11.558 -3.080 28.265 1.00 94.25 653 LEU A N 1
ATOM 5205 C CA . LEU A 1 653 ? -10.937 -1.755 28.296 1.00 94.25 653 LEU A CA 1
ATOM 5206 C C . LEU A 1 653 ? -10.643 -1.256 26.876 1.00 94.25 653 LEU A C 1
ATOM 5208 O O . LEU A 1 653 ? -10.951 -0.120 26.549 1.00 94.25 653 LEU A O 1
ATOM 5212 N N . ARG A 1 654 ? -10.142 -2.142 26.004 1.00 92.19 654 ARG A N 1
ATOM 5213 C CA . ARG A 1 654 ? -9.887 -1.816 24.596 1.00 92.19 654 ARG A CA 1
ATOM 5214 C C . ARG A 1 654 ? -11.161 -1.385 23.864 1.00 92.19 654 ARG A C 1
ATOM 5216 O O . ARG A 1 654 ? -11.103 -0.443 23.091 1.00 92.19 654 ARG A O 1
ATOM 5223 N N . LEU A 1 655 ? -12.299 -2.041 24.111 1.00 94.56 655 LEU A N 1
ATOM 5224 C CA . LEU A 1 655 ? -13.587 -1.635 23.532 1.00 94.56 655 LEU A CA 1
ATOM 5225 C C . LEU A 1 655 ? -14.037 -0.261 24.043 1.00 94.56 655 LEU A C 1
ATOM 5227 O O . LEU A 1 655 ? -14.556 0.531 23.260 1.00 94.56 655 LEU A O 1
ATOM 5231 N N . ALA A 1 656 ? -13.818 0.025 25.330 1.00 94.44 656 ALA A N 1
ATOM 5232 C CA . ALA A 1 656 ? -14.110 1.333 25.911 1.00 94.44 656 ALA A CA 1
ATOM 5233 C C . ALA A 1 656 ? -13.269 2.440 25.250 1.00 94.44 656 ALA A C 1
ATOM 5235 O O . ALA A 1 656 ? -13.821 3.471 24.877 1.00 94.44 656 ALA A O 1
ATOM 5236 N N . ASP A 1 657 ? -11.974 2.193 25.032 1.00 90.00 657 ASP A N 1
ATOM 5237 C CA . ASP A 1 657 ? -11.055 3.141 24.387 1.00 90.00 657 ASP A CA 1
ATOM 5238 C C . ASP A 1 657 ? -11.322 3.305 22.877 1.00 90.00 657 ASP A C 1
ATOM 5240 O O . ASP A 1 657 ? -11.218 4.408 22.348 1.00 90.00 657 ASP A O 1
ATOM 5244 N N . GLU A 1 658 ? -11.642 2.214 22.166 1.00 90.62 658 GLU A N 1
ATOM 5245 C CA . GLU A 1 658 ? -11.859 2.211 20.708 1.00 90.62 658 GLU A CA 1
ATOM 5246 C C . GLU A 1 658 ? -13.176 2.870 20.302 1.00 90.62 658 GLU A C 1
ATOM 5248 O O . GLU A 1 658 ? -13.214 3.610 19.322 1.00 90.62 658 GLU A O 1
ATOM 5253 N N . PHE A 1 659 ? -14.259 2.577 21.024 1.00 91.19 659 PHE A N 1
ATOM 5254 C CA . PHE A 1 659 ? -15.609 3.002 20.646 1.00 91.19 659 PHE A CA 1
ATOM 5255 C C . PHE A 1 659 ? -16.182 4.084 21.566 1.00 91.19 659 PHE A C 1
ATOM 5257 O O . PHE A 1 659 ? -17.284 4.569 21.318 1.00 91.19 659 PHE A O 1
ATOM 5264 N N . GLY A 1 660 ? -15.475 4.450 22.640 1.00 90.62 660 GLY A N 1
ATOM 5265 C CA . GLY A 1 660 ? -15.965 5.418 23.622 1.00 90.62 660 GLY A CA 1
ATOM 5266 C C . GLY A 1 660 ? -17.200 4.932 24.387 1.00 90.62 660 GLY A C 1
ATOM 5267 O O . GLY A 1 660 ? -18.005 5.744 24.830 1.00 90.62 660 GLY A O 1
ATOM 5268 N N . VAL A 1 661 ? -17.395 3.615 24.518 1.00 95.56 661 VAL A N 1
ATOM 5269 C CA . VAL A 1 661 ? -18.551 3.035 25.226 1.00 95.56 661 VAL A CA 1
ATOM 5270 C C . VAL A 1 661 ? -18.324 3.004 26.736 1.00 95.56 661 VAL A C 1
ATOM 5272 O O . VAL A 1 661 ? -17.201 2.820 27.207 1.00 95.56 661 VAL A O 1
ATOM 5275 N N . ALA A 1 662 ? -19.394 3.134 27.522 1.00 97.25 662 ALA A N 1
ATOM 5276 C CA . ALA A 1 662 ? -19.356 2.791 28.941 1.00 97.25 662 ALA A CA 1
ATOM 5277 C C . ALA A 1 662 ? -19.358 1.266 29.098 1.00 97.25 662 ALA A C 1
ATOM 5279 O O . ALA A 1 662 ? -20.176 0.576 28.485 1.00 97.25 662 ALA A O 1
ATOM 5280 N N . VAL A 1 663 ? -18.473 0.726 29.937 1.00 98.25 663 VAL A N 1
ATOM 5281 C CA . VAL A 1 663 ? -18.448 -0.710 30.237 1.00 98.25 663 VAL A CA 1
ATOM 5282 C C . VAL A 1 663 ? -18.868 -0.934 31.681 1.00 98.25 663 VAL A C 1
ATOM 5284 O O . VAL A 1 663 ? -18.197 -0.492 32.611 1.00 98.25 663 VAL A O 1
ATOM 5287 N N . VAL A 1 664 ? -19.959 -1.672 31.882 1.00 98.25 664 VAL A N 1
ATOM 5288 C CA . VAL A 1 664 ? -20.472 -2.018 33.211 1.00 98.25 664 VAL A CA 1
ATOM 5289 C C . VAL A 1 664 ? -20.370 -3.516 33.425 1.00 98.25 664 VAL A C 1
ATOM 5291 O O . VAL A 1 664 ? -20.964 -4.312 32.699 1.00 98.25 664 VAL A O 1
ATOM 5294 N N . ILE A 1 665 ? -19.642 -3.914 34.463 1.00 97.62 665 ILE A N 1
ATOM 5295 C CA . ILE A 1 665 ? -19.513 -5.317 34.850 1.00 97.62 665 ILE A CA 1
ATOM 5296 C C . ILE A 1 665 ? -20.128 -5.538 36.223 1.00 97.62 665 ILE A C 1
ATOM 5298 O O . ILE A 1 665 ? -19.901 -4.761 37.151 1.00 97.62 665 ILE A O 1
ATOM 5302 N N . THR A 1 666 ? -20.882 -6.622 36.388 1.00 96.75 666 THR A N 1
ATOM 5303 C CA . THR A 1 666 ? -21.328 -7.034 37.721 1.00 96.75 666 THR A CA 1
ATOM 5304 C C . THR A 1 666 ? -20.408 -8.109 38.284 1.00 96.75 666 THR A C 1
ATOM 5306 O O . THR A 1 666 ? -19.825 -8.925 37.560 1.00 96.75 666 THR A O 1
ATOM 5309 N N . ASN A 1 667 ? -20.261 -8.108 39.606 1.00 94.75 667 ASN A N 1
ATOM 5310 C CA . ASN A 1 667 ? -19.444 -9.076 40.315 1.00 94.75 667 ASN A CA 1
ATOM 5311 C C . ASN A 1 667 ? -20.132 -9.567 41.597 1.00 94.75 667 ASN A C 1
ATOM 5313 O O . ASN A 1 667 ? -20.997 -8.914 42.195 1.00 94.75 667 ASN A O 1
ATOM 5317 N N . GLN A 1 668 ? -19.747 -10.765 42.019 1.00 90.06 668 GLN A N 1
ATOM 5318 C CA . GLN A 1 668 ? -20.242 -11.417 43.223 1.00 90.06 668 GLN A CA 1
ATOM 5319 C C . GLN A 1 668 ? -19.245 -11.234 44.378 1.00 90.06 668 GLN A C 1
ATOM 5321 O O . GLN A 1 668 ? -18.073 -10.912 44.176 1.00 90.06 668 GLN A O 1
ATOM 5326 N N . VAL A 1 669 ? -19.711 -11.462 45.606 1.00 90.25 669 VAL A N 1
ATOM 5327 C CA . VAL A 1 669 ? -18.883 -11.415 46.821 1.00 90.25 669 VAL A CA 1
ATOM 5328 C C . VAL A 1 669 ? -18.708 -12.805 47.427 1.00 90.25 669 VAL A C 1
ATOM 5330 O O . VAL A 1 669 ? -19.553 -13.687 47.266 1.00 90.25 669 VAL A O 1
ATOM 5333 N N . VAL A 1 670 ? -17.607 -12.993 48.150 1.00 84.94 670 VAL A N 1
ATOM 5334 C CA . VAL A 1 670 ? -17.324 -14.183 48.962 1.00 84.94 670 VAL A CA 1
ATOM 5335 C C . VAL A 1 670 ? -17.017 -13.782 50.400 1.00 84.94 670 VAL A C 1
ATOM 5337 O O . VAL A 1 670 ? -16.465 -12.710 50.656 1.00 84.94 670 VAL A O 1
ATOM 5340 N N . ALA A 1 671 ? -17.379 -14.653 51.342 1.00 80.81 671 ALA A N 1
ATOM 5341 C CA . ALA A 1 671 ? -17.019 -14.493 52.744 1.00 80.81 671 ALA A CA 1
ATOM 5342 C C . ALA A 1 671 ? -15.543 -14.857 52.956 1.00 80.81 671 ALA A C 1
ATOM 5344 O O . ALA A 1 671 ? -15.067 -15.876 52.449 1.00 80.81 671 ALA A O 1
ATOM 5345 N N . GLN A 1 672 ? -14.819 -14.040 53.715 1.00 70.44 672 GLN A N 1
ATOM 5346 C CA . GLN A 1 672 ? -13.455 -14.338 54.129 1.00 70.44 672 GLN A CA 1
ATOM 5347 C C . GLN A 1 672 ? -13.486 -15.229 55.380 1.00 70.44 672 GLN A C 1
ATOM 5349 O O . GLN A 1 672 ? -13.947 -14.798 56.432 1.00 70.44 672 GLN A O 1
ATOM 5354 N N . VAL A 1 673 ? -13.003 -16.471 55.259 1.00 61.56 673 VAL A N 1
ATOM 5355 C CA . VAL A 1 673 ? -13.017 -17.471 56.352 1.00 61.56 673 VAL A CA 1
ATOM 5356 C C . VAL A 1 673 ? -11.653 -17.629 57.048 1.00 61.56 673 VAL A C 1
ATOM 5358 O O . VAL A 1 673 ? -11.571 -18.248 58.103 1.00 61.56 673 VAL A O 1
ATOM 5361 N N . ASP A 1 674 ? -10.590 -17.027 56.498 1.00 52.09 674 ASP A N 1
ATOM 5362 C CA . ASP A 1 674 ? -9.222 -17.135 57.020 1.00 52.09 674 ASP A CA 1
ATOM 5363 C C . ASP A 1 674 ? -8.843 -15.924 57.900 1.00 52.09 674 ASP A C 1
ATOM 5365 O O . ASP A 1 674 ? -8.644 -14.811 57.396 1.00 52.09 674 ASP A O 1
ATOM 5369 N N . GLY A 1 675 ? -8.705 -16.160 59.214 1.00 52.00 675 GLY A N 1
ATOM 5370 C CA . GLY A 1 675 ? -8.000 -15.286 60.164 1.00 52.00 675 GLY A CA 1
ATOM 5371 C C . GLY A 1 675 ? -8.685 -15.117 61.530 1.00 52.00 675 GLY A C 1
ATOM 5372 O O . GLY A 1 675 ? -9.841 -14.710 61.606 1.00 52.00 675 GLY A O 1
ATOM 5373 N N . GLY A 1 676 ? -7.936 -15.311 62.628 1.00 54.41 676 GLY A N 1
ATOM 5374 C CA . GLY A 1 676 ? -8.369 -15.103 64.029 1.00 54.41 676 GLY A CA 1
ATOM 5375 C C . GLY A 1 676 ? -8.790 -13.669 64.409 1.00 54.41 676 GLY A C 1
ATOM 5376 O O . GLY A 1 676 ? -8.997 -13.377 65.580 1.00 54.41 676 GLY A O 1
ATOM 5377 N N . MET A 1 677 ? -8.937 -12.780 63.421 1.00 52.03 677 MET A N 1
ATOM 5378 C CA . MET A 1 677 ? -9.403 -11.393 63.529 1.00 52.03 677 MET A CA 1
ATOM 5379 C C . MET A 1 677 ? -10.840 -11.200 63.006 1.00 52.03 677 MET A C 1
ATOM 5381 O O . MET A 1 677 ? -11.333 -10.074 62.983 1.00 52.03 677 MET A O 1
ATOM 5385 N N . ALA A 1 678 ? -11.543 -12.276 62.625 1.00 53.53 678 ALA A N 1
ATOM 5386 C CA . ALA A 1 678 ? -12.938 -12.224 62.168 1.00 53.53 678 ALA A CA 1
ATOM 5387 C C . ALA A 1 678 ? -13.907 -11.575 63.184 1.00 53.53 678 ALA A C 1
ATOM 5389 O O . ALA A 1 678 ? -14.955 -11.076 62.792 1.00 53.53 678 ALA A O 1
ATOM 5390 N N . MET A 1 679 ? -13.538 -11.521 64.471 1.00 52.69 679 MET A N 1
ATOM 5391 C CA . MET A 1 679 ? -14.314 -10.872 65.540 1.00 52.69 679 MET A CA 1
ATOM 5392 C C . MET A 1 679 ? -14.262 -9.332 65.528 1.00 52.69 679 MET A C 1
ATOM 5394 O O . MET A 1 679 ? -15.064 -8.707 66.214 1.00 52.69 679 MET A O 1
ATOM 5398 N N . PHE A 1 680 ? -13.352 -8.711 64.765 1.00 55.34 680 PHE A N 1
ATOM 5399 C CA . PHE A 1 680 ? -13.165 -7.249 64.731 1.00 55.34 680 PHE A CA 1
ATOM 5400 C C . PHE A 1 680 ? -13.375 -6.627 63.343 1.00 55.34 680 PHE A C 1
ATOM 5402 O O . PHE A 1 680 ? -13.182 -5.425 63.174 1.00 55.34 680 PHE A O 1
ATOM 5409 N N . ASN A 1 681 ? -13.767 -7.423 62.343 1.00 55.06 681 ASN A N 1
ATOM 5410 C CA . ASN A 1 681 ? -13.969 -6.943 60.979 1.00 55.06 681 ASN A CA 1
ATOM 5411 C C . ASN A 1 681 ? -15.470 -6.745 60.709 1.00 55.06 681 ASN A C 1
ATOM 5413 O O . ASN A 1 681 ? -16.217 -7.717 60.624 1.00 55.06 681 ASN A O 1
ATOM 5417 N N . ALA A 1 682 ? -15.909 -5.487 60.605 1.00 55.34 682 ALA A N 1
ATOM 5418 C CA . ALA A 1 682 ? -17.330 -5.124 60.546 1.00 55.34 682 ALA A CA 1
ATOM 5419 C C . ALA A 1 682 ? -18.055 -5.590 59.262 1.00 55.34 682 ALA A C 1
ATOM 5421 O O . ALA A 1 682 ? -19.277 -5.725 59.281 1.00 55.34 682 ALA A O 1
ATOM 5422 N N . ASP A 1 683 ? -17.329 -5.883 58.174 1.00 61.97 683 ASP A N 1
ATOM 5423 C CA . ASP A 1 683 ? -17.881 -6.524 56.971 1.00 61.97 683 ASP A CA 1
ATOM 5424 C C . ASP A 1 683 ? -16.878 -7.552 56.394 1.00 61.97 683 ASP A C 1
ATOM 5426 O O . ASP A 1 683 ? -15.912 -7.180 55.726 1.00 61.97 683 ASP A O 1
ATOM 5430 N N . PRO A 1 684 ? -17.041 -8.864 56.656 1.00 68.94 684 PRO A N 1
ATOM 5431 C CA . PRO A 1 684 ? -16.063 -9.899 56.295 1.00 68.94 684 PRO A CA 1
ATOM 5432 C C . PRO A 1 684 ? -16.093 -10.293 54.803 1.00 68.94 684 PRO A C 1
ATOM 5434 O O . PRO A 1 684 ? -15.688 -11.402 54.442 1.00 68.94 684 PRO A O 1
ATOM 5437 N N . LYS A 1 685 ? -16.613 -9.435 53.920 1.00 79.81 685 LYS A N 1
ATOM 5438 C CA . LYS A 1 685 ? -16.933 -9.773 52.525 1.00 79.81 685 LYS A CA 1
ATOM 5439 C C . LYS A 1 685 ? -15.981 -9.087 51.561 1.00 79.81 685 LYS A C 1
ATOM 5441 O O . LYS A 1 685 ? -15.655 -7.915 51.717 1.00 79.81 685 LYS A O 1
ATOM 5446 N N . LYS A 1 686 ? -15.557 -9.822 50.533 1.00 86.38 686 LYS A N 1
ATOM 5447 C CA . LYS A 1 686 ? -14.682 -9.306 49.473 1.00 86.38 686 LYS A CA 1
ATOM 5448 C C . LYS A 1 686 ? -15.211 -9.673 48.085 1.00 86.38 686 LYS A C 1
ATOM 5450 O O . LYS A 1 686 ? -15.766 -10.766 47.930 1.00 86.38 686 LYS A O 1
ATOM 5455 N N . PRO A 1 687 ? -15.048 -8.795 47.080 1.00 89.81 687 PRO A N 1
ATOM 5456 C CA . PRO A 1 687 ? -15.375 -9.116 45.694 1.00 89.81 687 PRO A CA 1
ATOM 5457 C C . PRO A 1 687 ? -14.454 -10.213 45.142 1.00 89.81 687 PRO A C 1
ATOM 5459 O O . PRO A 1 687 ? -13.303 -10.365 45.562 1.00 89.81 687 PRO A O 1
ATOM 5462 N N . ILE A 1 688 ? -14.971 -10.995 44.196 1.00 88.06 688 ILE A N 1
ATOM 5463 C CA . ILE A 1 688 ? -14.235 -12.090 43.546 1.00 88.06 688 ILE A CA 1
ATOM 5464 C C . ILE A 1 688 ? -13.315 -11.529 42.442 1.00 88.06 688 ILE A C 1
ATOM 5466 O O . ILE A 1 688 ? -13.572 -10.471 41.885 1.00 88.06 688 ILE A O 1
ATOM 5470 N N . GLY A 1 689 ? -12.222 -12.227 42.116 1.00 83.81 689 GLY A N 1
ATOM 5471 C CA . GLY A 1 689 ? -11.294 -11.851 41.029 1.00 83.81 689 GLY A CA 1
ATOM 5472 C C . GLY A 1 689 ? -9.964 -11.260 41.506 1.00 83.81 689 GLY A C 1
ATOM 5473 O O . GLY A 1 689 ? -8.974 -11.280 40.768 1.00 83.81 689 GLY A O 1
ATOM 5474 N N . GLY A 1 690 ? -9.900 -10.840 42.773 1.00 87.50 690 GLY A N 1
ATOM 5475 C CA . GLY A 1 690 ? -8.675 -10.362 43.416 1.00 87.50 690 GLY A CA 1
ATOM 5476 C C . GLY A 1 690 ? -8.116 -9.095 42.766 1.00 87.50 690 GLY A C 1
ATOM 5477 O O . GLY A 1 690 ? -8.855 -8.295 42.196 1.00 87.50 690 GLY A O 1
ATOM 5478 N N . ASN A 1 691 ? -6.794 -8.928 42.838 1.00 88.06 691 ASN A N 1
ATOM 5479 C CA . ASN A 1 691 ? -6.123 -7.697 42.408 1.00 88.06 691 ASN A CA 1
ATOM 5480 C C . ASN A 1 691 ? -6.263 -7.417 40.904 1.00 88.06 691 ASN A C 1
ATOM 5482 O O . ASN A 1 691 ? -6.254 -6.262 40.507 1.00 88.06 691 ASN A O 1
ATOM 5486 N N . ILE A 1 692 ? -6.415 -8.450 40.066 1.00 90.56 692 ILE A N 1
ATOM 5487 C CA . ILE A 1 692 ? -6.566 -8.254 38.614 1.00 90.56 692 ILE A CA 1
ATOM 5488 C C . ILE A 1 692 ? -7.856 -7.496 38.299 1.00 90.56 692 ILE A C 1
ATOM 5490 O O . ILE A 1 692 ? -7.819 -6.554 37.519 1.00 90.56 692 ILE A O 1
ATOM 5494 N N . MET A 1 693 ? -8.968 -7.874 38.939 1.00 90.69 693 MET A N 1
ATOM 5495 C CA . MET A 1 693 ? -10.230 -7.144 38.804 1.00 90.69 693 MET A CA 1
ATOM 5496 C C . MET A 1 693 ? -10.097 -5.733 39.383 1.00 90.69 693 MET A C 1
ATOM 5498 O O . MET A 1 693 ? -10.451 -4.762 38.731 1.00 90.69 693 MET A O 1
ATOM 5502 N N . ALA A 1 694 ? -9.513 -5.622 40.581 1.00 89.25 694 ALA A N 1
ATOM 5503 C CA . ALA A 1 694 ? -9.365 -4.344 41.269 1.00 89.25 694 ALA A CA 1
ATOM 5504 C C . ALA A 1 694 ? -8.562 -3.305 40.469 1.00 89.25 694 ALA A C 1
ATOM 5506 O O . ALA A 1 694 ? -8.922 -2.141 40.490 1.00 89.25 694 ALA A O 1
ATOM 5507 N N . HIS A 1 695 ? -7.502 -3.715 39.765 1.00 88.62 695 HIS A N 1
ATOM 5508 C CA . HIS A 1 695 ? -6.682 -2.799 38.966 1.00 88.62 695 HIS A CA 1
ATOM 5509 C C . HIS A 1 695 ? -7.255 -2.488 37.580 1.00 88.62 695 HIS A C 1
ATOM 5511 O O . HIS A 1 695 ? -6.871 -1.484 36.990 1.00 88.62 695 HIS A O 1
ATOM 5517 N N . ALA A 1 696 ? -8.101 -3.361 37.028 1.00 90.81 696 ALA A N 1
ATOM 5518 C CA . ALA A 1 696 ? -8.694 -3.148 35.710 1.00 90.81 696 ALA A CA 1
ATOM 5519 C C . ALA A 1 696 ? -9.948 -2.264 35.770 1.00 90.81 696 ALA A C 1
ATOM 5521 O O . ALA A 1 696 ? -10.209 -1.515 34.833 1.00 90.81 696 ALA A O 1
ATOM 5522 N N . SER A 1 697 ? -10.721 -2.359 36.855 1.00 92.25 697 SER A N 1
ATOM 5523 C CA . SER A 1 697 ? -11.908 -1.536 37.084 1.00 92.25 697 SER A CA 1
ATOM 5524 C C . SER A 1 697 ? -11.504 -0.126 37.507 1.00 92.25 697 SER A C 1
ATOM 5526 O O . SER A 1 697 ? -10.844 0.046 38.527 1.00 92.25 697 SER A O 1
ATOM 5528 N N . THR A 1 698 ? -11.933 0.888 36.759 1.00 94.19 698 THR A N 1
ATOM 5529 C CA . THR A 1 698 ? -11.640 2.295 37.067 1.00 94.19 698 THR A CA 1
ATOM 5530 C C . THR A 1 698 ? -12.478 2.795 38.236 1.00 94.19 698 THR A C 1
ATOM 5532 O O . THR A 1 698 ? -11.978 3.512 39.092 1.00 94.19 698 THR A O 1
ATOM 5535 N N . THR A 1 699 ? -13.758 2.427 38.286 1.00 96.06 699 THR A N 1
ATOM 5536 C CA . THR A 1 699 ? -14.657 2.779 39.392 1.00 96.06 699 THR A CA 1
ATOM 5537 C C . THR A 1 699 ? -15.355 1.532 39.906 1.00 96.06 699 THR A C 1
ATOM 5539 O O . THR A 1 699 ? -15.782 0.676 39.130 1.00 96.06 699 THR A O 1
ATOM 5542 N N . ARG A 1 700 ? -15.447 1.397 41.229 1.00 96.81 700 ARG A N 1
ATOM 5543 C CA . ARG A 1 700 ? -15.970 0.202 41.897 1.00 96.81 700 ARG A CA 1
ATOM 5544 C C . ARG A 1 700 ? -17.066 0.596 42.874 1.00 96.81 700 ARG A C 1
ATOM 5546 O O . ARG A 1 700 ? -16.826 1.348 43.815 1.00 96.81 700 ARG A O 1
ATOM 5553 N N . LEU A 1 701 ? -18.262 0.058 42.669 1.00 96.69 701 LEU A N 1
ATOM 5554 C CA . LEU A 1 701 ? -19.464 0.369 43.433 1.00 96.69 701 LEU A CA 1
ATOM 5555 C C . LEU A 1 701 ? -19.881 -0.835 44.275 1.00 96.69 701 LEU A C 1
ATOM 5557 O O . LEU A 1 701 ? -20.144 -1.922 43.753 1.00 96.69 701 LEU A O 1
ATOM 5561 N N . TYR A 1 702 ? -19.964 -0.634 45.589 1.00 96.31 702 TYR A N 1
ATOM 5562 C CA . TYR A 1 702 ? -20.432 -1.641 46.531 1.00 96.31 702 TYR A CA 1
ATOM 5563 C C . TYR A 1 702 ? -21.913 -1.439 46.850 1.00 96.31 702 TYR A C 1
ATOM 5565 O O . TYR A 1 702 ? -22.302 -0.430 47.437 1.00 96.31 702 TYR A O 1
ATOM 5573 N N . LEU A 1 703 ? -22.741 -2.426 46.504 1.00 96.25 703 LEU A N 1
ATOM 5574 C CA . LEU A 1 703 ? -24.173 -2.420 46.787 1.00 96.25 703 LEU A CA 1
ATOM 5575 C C . LEU A 1 703 ? -24.511 -3.299 47.993 1.00 96.25 703 LEU A C 1
ATOM 5577 O O . LEU A 1 703 ? -24.248 -4.507 47.992 1.00 96.25 703 LEU A O 1
ATOM 5581 N N . ARG A 1 704 ? -25.215 -2.722 48.971 1.00 94.31 704 ARG A N 1
ATOM 5582 C CA . ARG A 1 704 ? -25.757 -3.429 50.143 1.00 94.31 704 ARG A CA 1
ATOM 5583 C C . ARG A 1 704 ? -27.253 -3.175 50.324 1.00 94.31 704 ARG A C 1
ATOM 5585 O O . ARG A 1 704 ? -27.813 -2.199 49.827 1.00 94.31 704 ARG A O 1
ATOM 5592 N N . LYS A 1 705 ? -27.933 -4.086 51.023 1.00 92.81 705 LYS A N 1
ATOM 5593 C CA . LYS A 1 705 ? -29.369 -3.945 51.311 1.00 92.81 705 LYS A CA 1
ATOM 5594 C C . LYS A 1 705 ? -29.598 -2.856 52.360 1.00 92.81 705 LYS A C 1
ATOM 5596 O O . LYS A 1 705 ? -28.955 -2.875 53.405 1.00 92.81 705 LYS A O 1
ATOM 5601 N N . GLY A 1 706 ? -30.527 -1.947 52.075 1.00 90.12 706 GLY A N 1
ATOM 5602 C CA . GLY A 1 706 ? -31.095 -1.015 53.043 1.00 90.12 706 GLY A CA 1
ATOM 5603 C C . GLY A 1 706 ? -32.380 -1.572 53.664 1.00 90.12 706 GLY A C 1
ATOM 5604 O O . GLY A 1 706 ? -32.611 -2.784 53.680 1.00 90.12 706 GLY A O 1
ATOM 5605 N N . ARG A 1 707 ? -33.232 -0.680 54.180 1.00 87.94 707 ARG A N 1
ATOM 5606 C CA . ARG A 1 707 ? -34.562 -1.040 54.696 1.00 87.94 707 ARG A CA 1
ATOM 5607 C C . ARG A 1 707 ? -35.566 -1.163 53.544 1.00 87.94 707 ARG A C 1
ATOM 5609 O O . ARG A 1 707 ? -35.638 -0.277 52.703 1.00 87.94 707 ARG A O 1
ATOM 5616 N N . GLY A 1 708 ? -36.352 -2.241 53.526 1.00 89.94 708 GLY A N 1
ATOM 5617 C CA . GLY A 1 708 ? -37.403 -2.454 52.522 1.00 89.94 708 GLY A CA 1
ATOM 5618 C C . GLY A 1 708 ? -36.867 -2.535 51.086 1.00 89.94 708 GLY A C 1
ATOM 5619 O O . GLY A 1 708 ? -36.021 -3.379 50.760 1.00 89.94 708 GLY A O 1
ATOM 5620 N N . GLU A 1 709 ? -37.372 -1.661 50.220 1.00 90.88 709 GLU A N 1
ATOM 5621 C CA . GLU A 1 709 ? -36.981 -1.557 48.806 1.00 90.88 709 GLU A CA 1
ATOM 5622 C C . GLU A 1 709 ? -35.689 -0.756 48.603 1.00 90.88 709 GLU A C 1
ATOM 5624 O O . GLU A 1 709 ? -35.032 -0.900 47.570 1.00 90.88 709 GLU A O 1
ATOM 5629 N N . ASN A 1 710 ? -35.247 -0.029 49.634 1.00 94.44 710 ASN A N 1
ATOM 5630 C CA . ASN A 1 710 ? -34.055 0.804 49.572 1.00 94.44 710 ASN A CA 1
ATOM 5631 C C . ASN A 1 710 ? -32.776 -0.041 49.595 1.00 94.44 710 ASN A C 1
ATOM 5633 O O . ASN A 1 710 ? -32.667 -1.099 50.235 1.00 94.44 710 ASN A O 1
ATOM 5637 N N . ARG A 1 711 ? -31.767 0.443 48.893 1.00 96.00 711 ARG A N 1
ATOM 5638 C CA . ARG A 1 711 ? -30.421 -0.101 48.758 1.00 96.00 711 ARG A CA 1
ATOM 5639 C C . ARG A 1 711 ? -29.434 1.031 48.987 1.00 96.00 711 ARG A C 1
ATOM 5641 O O . ARG A 1 711 ? -29.771 2.196 48.818 1.00 96.00 711 ARG A O 1
ATOM 5648 N N . VAL A 1 712 ? -28.230 0.679 49.408 1.00 95.94 712 VAL A N 1
ATOM 5649 C CA . VAL A 1 712 ? -27.153 1.646 49.628 1.00 95.94 712 VAL A CA 1
ATOM 5650 C C . VAL A 1 712 ? -26.031 1.316 48.659 1.00 95.94 712 VAL A C 1
ATOM 5652 O O . VAL A 1 712 ? -25.600 0.160 48.598 1.00 95.94 712 VAL A O 1
ATOM 5655 N N . CYS A 1 713 ? -25.589 2.317 47.908 1.00 96.94 713 CYS A N 1
ATOM 5656 C CA . CYS A 1 713 ? -24.417 2.260 47.050 1.00 96.94 713 CYS A CA 1
ATOM 5657 C C . CYS A 1 713 ? -23.281 3.023 47.723 1.00 96.94 713 CYS A C 1
ATOM 5659 O O . CYS A 1 713 ? -23.466 4.173 48.111 1.00 96.94 713 CYS A O 1
ATOM 5661 N N . LYS A 1 714 ? -22.116 2.391 47.851 1.00 95.81 714 LYS A N 1
ATOM 5662 C CA . LYS A 1 714 ? -20.879 3.017 48.317 1.00 95.81 714 LYS A CA 1
ATOM 5663 C C . LYS A 1 714 ? -19.860 3.041 47.180 1.00 95.81 714 LYS A C 1
ATOM 5665 O O . LYS A 1 714 ? -19.630 2.000 46.560 1.00 95.81 714 LYS A O 1
ATOM 5670 N N . ILE A 1 715 ? -19.194 4.174 46.967 1.00 96.06 715 ILE A N 1
ATOM 5671 C CA . ILE A 1 715 ? -17.977 4.217 46.143 1.00 96.06 715 ILE A CA 1
ATOM 5672 C C . ILE A 1 715 ? -16.864 3.516 46.919 1.00 96.06 715 ILE A C 1
ATOM 5674 O O . ILE A 1 715 ? -16.483 3.943 48.008 1.00 96.06 715 ILE A O 1
ATOM 5678 N N . TYR A 1 716 ? -16.404 2.391 46.382 1.00 93.06 716 TYR A N 1
ATOM 5679 C CA . TYR A 1 716 ? -15.364 1.569 46.987 1.00 93.06 716 TYR A CA 1
ATOM 5680 C C . TYR A 1 716 ? -13.968 1.964 46.505 1.00 93.06 716 TYR A C 1
ATOM 5682 O O . TYR A 1 716 ? -13.021 1.894 47.277 1.00 93.06 716 TYR A O 1
ATOM 5690 N N . ASP A 1 717 ? -13.849 2.337 45.231 1.00 92.69 717 ASP A N 1
ATOM 5691 C CA . ASP A 1 717 ? -12.603 2.784 44.606 1.00 92.69 717 ASP A CA 1
ATOM 5692 C C . ASP A 1 717 ? -12.938 3.640 43.377 1.00 92.69 717 ASP A C 1
ATOM 5694 O O . ASP A 1 717 ? -13.849 3.289 42.619 1.00 92.69 717 ASP A O 1
ATOM 5698 N N . SER A 1 718 ? -12.249 4.764 43.204 1.00 93.94 718 SER A N 1
ATOM 5699 C CA . SER A 1 718 ? -12.369 5.661 42.051 1.00 93.94 718 SER A CA 1
ATOM 5700 C C . SER A 1 718 ? -11.157 6.602 42.005 1.00 93.94 718 SER A C 1
ATOM 5702 O O . SER A 1 718 ? -10.708 7.065 43.055 1.00 93.94 718 SER A O 1
ATOM 5704 N N . PRO A 1 719 ? -10.624 6.937 40.817 1.00 90.62 719 PRO A N 1
ATOM 5705 C CA . PRO A 1 719 ? -9.507 7.870 40.690 1.00 90.62 719 PRO A CA 1
ATOM 5706 C C . PRO A 1 719 ? -9.885 9.327 40.989 1.00 90.62 719 PRO A C 1
ATOM 5708 O O . PRO A 1 719 ? -9.002 10.125 41.296 1.00 90.62 719 PRO A O 1
ATOM 5711 N N . CYS A 1 720 ? -11.164 9.694 40.859 1.00 89.19 720 CYS A N 1
ATOM 5712 C CA . CYS A 1 720 ? -11.626 11.083 40.949 1.00 89.19 720 CYS A CA 1
ATOM 5713 C C . CYS A 1 720 ? -12.717 11.310 42.002 1.00 89.19 720 CYS A C 1
ATOM 5715 O O . CYS A 1 720 ? -12.825 12.424 42.516 1.00 89.19 720 CYS A O 1
ATOM 5717 N N . LEU A 1 721 ? -13.510 10.288 42.337 1.00 92.06 721 LEU A N 1
ATOM 5718 C CA . LEU A 1 721 ? -14.633 10.431 43.259 1.00 92.06 721 LEU A CA 1
ATOM 5719 C C . LEU A 1 721 ? -14.224 10.082 44.699 1.00 92.06 721 LEU A C 1
ATOM 5721 O O . LEU A 1 721 ? -13.556 9.068 44.917 1.00 92.06 721 LEU A O 1
ATOM 5725 N N . PRO A 1 722 ? -14.635 10.879 45.703 1.00 92.25 722 PRO A N 1
ATOM 5726 C CA . PRO A 1 722 ? -14.379 10.562 47.103 1.00 92.25 722 PRO A CA 1
ATOM 5727 C C . PRO A 1 722 ? -15.210 9.359 47.572 1.00 92.25 722 PRO A C 1
ATOM 5729 O O . PRO A 1 722 ? -16.300 9.097 47.062 1.00 92.25 722 PRO A O 1
ATOM 5732 N N . GLU A 1 723 ? -14.735 8.656 48.606 1.00 92.81 723 GLU A N 1
ATOM 5733 C CA . GLU A 1 723 ? -15.546 7.633 49.274 1.00 92.81 723 GLU A CA 1
ATOM 5734 C C . GLU A 1 723 ? -16.798 8.267 49.897 1.00 92.81 723 GLU A C 1
ATOM 5736 O O . GLU A 1 723 ? -16.724 9.006 50.881 1.00 92.81 723 GLU A O 1
ATOM 5741 N N . ALA A 1 724 ? -17.958 7.939 49.338 1.00 94.75 724 ALA A N 1
ATOM 5742 C CA . ALA A 1 724 ? -19.259 8.380 49.814 1.00 94.75 724 ALA A CA 1
ATOM 5743 C C . ALA A 1 724 ? -20.311 7.279 49.611 1.00 94.75 724 ALA A C 1
ATOM 5745 O O . ALA A 1 724 ? -20.083 6.293 48.899 1.00 94.75 724 ALA A O 1
ATOM 5746 N N . GLU A 1 725 ? -21.460 7.439 50.269 1.00 95.75 725 GLU A N 1
ATOM 5747 C CA . GLU A 1 725 ? -22.605 6.538 50.151 1.00 95.75 725 GLU A CA 1
ATOM 5748 C C . GLU A 1 725 ? -23.854 7.312 49.730 1.00 95.75 725 GLU A C 1
ATOM 5750 O O . GLU A 1 725 ? -24.080 8.428 50.192 1.00 95.75 725 GLU A O 1
ATOM 5755 N N . ALA A 1 726 ? -24.687 6.684 48.907 1.00 95.94 726 ALA A N 1
ATOM 5756 C CA . ALA A 1 726 ? -26.002 7.180 48.525 1.00 95.94 726 ALA A CA 1
ATOM 5757 C C . ALA A 1 726 ? -27.041 6.061 48.631 1.00 95.94 726 ALA A C 1
ATOM 5759 O O . ALA A 1 726 ? -26.720 4.868 48.544 1.00 95.94 726 ALA A O 1
ATOM 5760 N N . VAL A 1 727 ? -28.296 6.446 48.845 1.00 95.50 727 VAL A N 1
ATOM 5761 C CA . VAL A 1 727 ? -29.422 5.517 48.956 1.00 95.50 727 VAL A CA 1
ATOM 5762 C C . VAL A 1 727 ? -30.235 5.589 47.671 1.00 95.50 727 VAL A C 1
ATOM 5764 O O . VAL A 1 727 ? -30.498 6.665 47.163 1.00 95.50 727 VAL A O 1
ATOM 5767 N N . PHE A 1 728 ? -30.652 4.438 47.160 1.00 96.19 728 PHE A N 1
ATOM 5768 C CA . PHE A 1 728 ? -31.544 4.340 46.007 1.00 96.19 728 PHE A CA 1
ATOM 5769 C C . PHE A 1 728 ? -32.607 3.277 46.259 1.00 96.19 728 PHE A C 1
ATOM 5771 O O . PHE A 1 728 ? -32.432 2.406 47.116 1.00 96.19 728 PHE A O 1
ATOM 5778 N N . ALA A 1 729 ? -33.701 3.314 45.512 1.00 96.12 729 ALA A N 1
ATOM 5779 C CA . ALA A 1 729 ? -34.775 2.335 45.591 1.00 96.12 729 ALA A CA 1
ATOM 5780 C C . ALA A 1 729 ? -34.882 1.506 44.308 1.00 96.12 729 ALA A C 1
ATOM 5782 O O . ALA A 1 729 ? -34.533 1.946 43.212 1.00 96.12 729 ALA A O 1
ATOM 5783 N N . ILE A 1 730 ? -35.364 0.273 44.466 1.00 95.62 730 ILE A N 1
ATOM 5784 C CA . ILE A 1 730 ? -35.748 -0.593 43.349 1.00 95.62 730 ILE A CA 1
ATOM 5785 C C . ILE A 1 730 ? -37.273 -0.548 43.251 1.00 95.62 730 ILE A C 1
ATOM 5787 O O . ILE A 1 730 ? -37.944 -1.201 44.045 1.00 95.62 730 ILE A O 1
ATOM 5791 N N . ASN A 1 731 ? -37.788 0.193 42.273 1.00 94.38 731 ASN A N 1
ATOM 5792 C CA . ASN A 1 731 ? -39.216 0.381 42.018 1.00 94.38 731 ASN A CA 1
ATOM 5793 C C . ASN A 1 731 ? -39.691 -0.505 40.854 1.00 94.38 731 ASN A C 1
ATOM 5795 O O . ASN A 1 731 ? -38.877 -1.093 40.142 1.00 94.38 731 ASN A O 1
ATOM 5799 N N . ASP A 1 732 ? -40.999 -0.585 40.603 1.00 92.19 732 ASP A N 1
ATOM 5800 C CA . ASP A 1 732 ? -41.556 -1.335 39.463 1.00 92.19 732 ASP A CA 1
ATOM 5801 C C . ASP A 1 732 ? -41.152 -0.769 38.090 1.00 92.19 732 ASP A C 1
ATOM 5803 O O . ASP A 1 732 ? -41.190 -1.491 37.101 1.00 92.19 732 ASP A O 1
ATOM 5807 N N . ASP A 1 733 ? -40.683 0.469 38.030 1.00 92.94 733 ASP A N 1
ATOM 5808 C CA . ASP A 1 733 ? -40.234 1.182 36.834 1.00 92.94 733 ASP A CA 1
ATOM 5809 C C . ASP A 1 733 ? -38.701 1.365 36.777 1.00 92.94 733 ASP A C 1
ATOM 5811 O O . ASP A 1 733 ? -38.188 2.189 36.020 1.00 92.94 733 ASP A O 1
ATOM 5815 N N . GLY A 1 734 ? -37.949 0.581 37.563 1.00 94.44 734 GLY A N 1
ATOM 5816 C CA . GLY A 1 734 ? -36.481 0.537 37.541 1.00 94.44 734 GLY A CA 1
ATOM 5817 C C . GLY A 1 734 ? -35.812 1.077 38.805 1.00 94.44 734 GLY A C 1
ATOM 5818 O O . GLY A 1 734 ? -36.382 1.043 39.896 1.00 94.44 734 GLY A O 1
ATOM 5819 N N . ILE A 1 735 ? -34.561 1.523 38.670 1.00 96.44 735 ILE A N 1
ATOM 5820 C CA . ILE A 1 735 ? -33.833 2.214 39.744 1.00 96.44 735 ILE A CA 1
ATOM 5821 C C . ILE A 1 735 ? -34.300 3.665 39.837 1.00 96.44 735 ILE A C 1
ATOM 5823 O O . ILE A 1 735 ? -34.333 4.370 38.832 1.00 96.44 735 ILE A O 1
ATOM 5827 N N . GLY A 1 736 ? -34.636 4.123 41.039 1.00 94.88 736 GLY A N 1
ATOM 5828 C CA . GLY A 1 736 ? -35.029 5.507 41.291 1.00 94.88 736 GLY A CA 1
ATOM 5829 C C . GLY A 1 736 ? -34.657 5.973 42.691 1.00 94.88 736 GLY A C 1
ATOM 5830 O O . GLY A 1 736 ? -34.024 5.242 43.457 1.00 94.88 736 GLY A O 1
ATOM 5831 N N . ASP A 1 737 ? -35.060 7.195 43.017 1.00 92.81 737 ASP A N 1
ATOM 5832 C CA . ASP A 1 737 ? -34.833 7.764 44.343 1.00 92.81 737 ASP A CA 1
ATOM 5833 C C . ASP A 1 737 ? -35.743 7.089 45.391 1.00 92.81 737 ASP A C 1
ATOM 5835 O O . ASP A 1 737 ? -36.831 6.600 45.049 1.00 92.81 737 ASP A O 1
ATOM 5839 N N . PRO A 1 738 ? -35.312 7.008 46.663 1.00 88.38 738 PRO A N 1
ATOM 5840 C CA . PRO A 1 738 ? -36.151 6.506 47.745 1.00 88.38 738 PRO A CA 1
ATOM 5841 C C . PRO A 1 738 ? -37.451 7.310 47.852 1.00 88.38 738 PRO A C 1
ATOM 5843 O O . PRO A 1 738 ? -37.432 8.535 47.794 1.00 88.38 738 PRO A O 1
ATOM 5846 N N . LYS A 1 739 ? -38.585 6.624 48.024 1.00 81.50 739 LYS A N 1
ATOM 5847 C CA . LYS A 1 739 ? -39.843 7.290 48.391 1.00 81.50 739 LYS A CA 1
ATOM 5848 C C . LYS A 1 739 ? -39.753 7.718 49.859 1.00 81.50 739 LYS A C 1
ATOM 5850 O O . LYS A 1 739 ? -39.291 6.916 50.675 1.00 81.50 739 LYS A O 1
ATOM 5855 N N . ASP A 1 740 ? -40.169 8.952 50.143 1.00 60.34 740 ASP A N 1
ATOM 5856 C CA . ASP A 1 740 ? -40.222 9.528 51.497 1.00 60.34 740 ASP A CA 1
ATOM 5857 C C . ASP A 1 740 ? -41.020 8.671 52.495 1.00 60.34 740 ASP A C 1
ATOM 5859 O O . ASP A 1 740 ? -42.074 8.106 52.102 1.00 60.34 740 ASP A O 1
#

InterPro domains:
  IPR003593 AAA+ ATPase domain [SM00382] (519-707)
  IPR006094 FAD linked oxidase, N-terminal [PF01565] (11-104)
  IPR010995 DNA repair Rad51/transcription factor NusA, alpha-helical [SSF47794] (427-483)
  IPR011940 Meiotic recombination protein Dmc1 [TIGR02238] (430-737)
  IPR011941 DNA recombination/repair protein Rad51 [TIGR02239] (430-740)
  IPR013632 Rad51-like, C-terminal [PF08423] (495-738)
  IPR016166 FAD-binding domain, PCMH-type [PS51387] (1-135)
  IPR016169 FAD-binding, type PCMH, subdomain 2 [G3DSA:3.30.465.10] (22-214)
  IPR020587 DNA recombination and repair protein RecA, monomer-monomer interface [PS50163] (677-740)
  IPR020588 DNA recombination and repair protein RecA-like, ATP-binding domain [PS50162] (498-669)
  IPR027417 P-loop containing nucleoside triphosphate hydrolase [G3DSA:3.40.50.300] (497-740)
  IPR027417 P-loop containing nucleoside triphosphate hydrolase [SSF52540] (502-736)
  IPR036318 FAD-binding, type PCMH-like superfamily [SSF56176] (18-134)
  IPR040165 Delta(24)-sterol reductase [PTHR10801] (1-431)
  IPR060101 SAM-like helix-hairpin-helix tandem [PF14520] (431-479)

Organism: NCBI:txid2761393

pLDDT: mean 87.82, std 10.91, range [33.19, 98.38]